Protein AF-A2DQI8-F1 (afdb_monomer)

Organism: Trichomonas vaginalis (strain ATCC PRA-98 / G3) (NCBI:txid412133)

InterPro domains:
  IPR003123 VPS9 domain [PF02204] (256-351)
  IPR003123 VPS9 domain [PS51205] (218-359)
  IPR037191 VPS9 domain superfamily [G3DSA:1.20.1050.80] (220-360)
  IPR037191 VPS9 domain superfamily [SSF109993] (216-353)

pLDDT: mean 83.13, std 13.74, range [28.06, 97.19]

Solvent-accessible surface area (backbone atoms only — not comparable to full-atom values): 32473 Å² total; per-residue (Å²): 131,84,90,66,58,60,66,59,44,48,48,54,42,52,52,51,51,51,56,50,52,58,74,70,64,59,102,74,70,59,70,70,55,53,51,51,52,52,48,54,46,60,68,32,69,72,47,46,55,41,49,53,50,38,51,53,41,50,54,52,48,57,65,67,56,39,70,63,51,60,49,52,41,65,42,86,89,54,57,68,67,60,43,51,52,51,42,68,75,56,60,68,58,64,53,51,52,56,50,69,63,32,65,71,52,50,54,54,49,50,54,48,63,78,66,59,49,70,95,44,45,70,60,49,35,53,51,41,23,52,50,48,52,51,52,46,76,75,39,77,48,79,82,58,43,88,84,65,69,49,58,70,62,52,33,46,53,50,18,44,47,61,53,20,69,81,38,30,71,59,47,40,56,71,69,58,50,64,62,62,14,48,40,45,25,30,41,16,45,37,33,44,75,80,36,51,76,76,59,67,58,58,60,73,56,50,54,53,39,50,54,48,49,63,51,52,62,70,61,65,62,82,70,80,73,75,78,64,74,75,63,68,85,78,65,94,70,71,69,93,61,92,67,65,92,80,64,84,60,90,49,60,68,47,46,67,32,21,57,36,49,53,45,43,88,73,38,50,30,40,67,52,33,52,49,37,50,52,50,23,51,52,50,42,52,58,68,65,32,61,95,78,46,88,71,55,70,70,59,52,48,43,54,45,44,48,36,52,20,61,29,44,45,69,46,50,63,33,47,49,53,34,35,73,72,64,45,59,72,79,49,49,80,44,72,52,40,57,51,52,51,52,50,46,52,39,50,53,51,56,65,70,54,86,74,91,58,54,80,26,36,56,37,37,62,82,84,64,45,75,72,36,50,68,38,39,42,76,72,58,92,61,75,45,76,41,74,17,17,40,26,32,28,42,35,44,44,40,66,52,32,52,74,68,50,52,36,43,40,24,75,69,72,40,82,89,32,36,22,40,26,31,42,28,34,61,64,66,82,65,77,74,55,77,80,46,62,74,36,58,31,88,79,10,38,34,57,51,54,56,70,66,59,40,60,74,63,59,31,30,32,39,76,83,13,38,49,71,87,39,44,67,48,47,42,50,42,33,45,48,59,32,50,33,92,66,86,74,80,84,42,38,46,84,44,38,69,61,54,46,55,58,37,33,72,75,63,64,60,95,70,63,76,79,54,49,35,54,57,38,26,54,49,48,52,25,35,29,54,62,66,56,38,60,91,82,62,84,75,76,25,64,55,30,34,66,58,46,49,37,50,38,65,72,71,69,54,96,63,93,72,64,52,43,68,71,55,54,52,51,46,45,50,50,19,62,77,58,107

Nearest PDB structures (foldseek):
  2efc-assembly1_A  TM=7.678E-01  e=6.939E-04  Arabidopsis thaliana
  2ot3-assembly1_A  TM=5.841E-01  e=1.493E-04  Homo sapiens
  4q9u-assembly1_A  TM=5.908E-01  e=8.230E-04  Homo sapiens
  4n3z-assembly1_A  TM=4.952E-01  e=1.703E-02  Homo sapiens

Mean predicted aligned error: 10.91 Å

Radius of gyration: 31.35 Å; Cα contacts (8 Å, |Δi|>4): 721; chains: 1; bounding box: 71×62×88 Å

Sequence (579 aa):
MLRRNIKATLHHLITEYCISMNSYNQDAAPLKMAISCHICTINLPQFQIKLHELFGQQSALTTLAGKDYTKYTRDEDVPADIHLKMITLIFPYEFLSELLKSIDFLQIFTKIILNYKPQKHVNAIKSVFNAIKKFGANNDISNINQFFTANEIMFFALAEHLVTIFTHKQMINSNWDPLRNFSTVEKSRLIAEEEFKALNLNQKLLDHLQSHHDIIEKLKNPLPSKSLNELREICETKPELEFDENEKIEIPALHHVVLELRKMPLQCSPSGLLFTLSNALTMLTNAVSIGGEMVGADEIFQFFVYSLSAAKVWCLPAMALFVEKFVDDALLETKFQYLITQLNCAVEFIEGRKLSIKPFIILPHTKMTPEIEAKLSPVDDEIIVMKRFAVYAYPTFTEECQTVFPGMIKYTGKLEDQAFVRKFSLKGSPSFLDDFESVASLNGAIFPLNQDYIVKHKMIRVDSGNMVDSADDINRFSTLMLMFSGEINNPSTGKINKAFSIVNGIWKMASNVAKLDLIVADLQMALVFIGKLPPNFHVDGIFNHDTYRALVELVGKRGKVELSPKMFENVKKLAEENK

Secondary structure (DSSP, 8-state):
---S-HHHHHHHHHHHHHHHHHHT--SS--HHHHHHHHHHHHTSHHHHHHHHHHHHHHHHHHHHHHHHHHHHHH-TTS-HHHHHHHHHHS--HHHHHHHHH-HHHHHHHHHHHHT--GGGHHHHHHHHHHHHHHHHHHTTHHHH-TT---HHHHHHHHHHHHHHHHHHHHHHGGG--HHHHHHHHHHHHHHHHT-GGGG---HHHHHHHHHHHHHHHHH-----TTTTTTS----S--------TTPPPSSGGGHHHHHHHTTGGG--SHHHHHHHHHHHHHHHHHHH-STTPPPPHHHHHHHHHHHHHHHT-TTHHHHHHHHHHHS-HHHHTTHHHHHHHHHHHHHHHHHH------SEEEES-S---HHHHTTEEE--SPPEEEETEEEEEPPTTSSHHHHT-SEEEEE---TT-EEEEEEEEESS--GGGGGS--EEETTEEE-BPPHHHHHHTTPEEETTS-TTTTHHHHHHHHHHHHH-SS--SS-BGGGHHHHHHHHHHHH--SS-GGGHHHHHHHHHHHHHHTTSS-TT----S---HHHHHHHHHHHT-SSPPPP-HHHHHHHHHHHHHT-

Foldseek 3Di:
DPLDALVVLVVVLVVQLVVQLVVVDDPDDDPVVSLVSSLVSCPDPVSVVSLVVSVVNLVVQLVVVPPVLVVQQADPPHALLSNLLSCVSRPLSQLVSVCSNDPVLSVQLVVLLVPDALVCLVVQLVSNLVSSVVVPVVDVCVVRPVRGDPSSSSSSSVSQQSNLVSCLVNLLVPPDDLVLLQLLLQLLVLCFPPNVVVLVADVVLQVVLQVVVVVVVVVPPDPPPPPVPSPPDDDPPPPPPVDDPPDDGPRVLLVVLLVLLLCLVVDSGLSSNLSSLVVSLVSLQVSSQDPNDGDDPSNSLSVVLNSNSSNSRSRLVSSLVSNVSNPDPSCCVDCSVVSSVSSVVSSCCSVPDDGDADQKEKAQDDDAAPLVVLFKDFPDPDKDKDFQKWKWAFQQQDPCCHNPHRIAIARRVDRLHIATIGIMHTPDDDPVCVVFDWRGHNRGIHGHDDPVRCVVRVIATENVNHCHVCVLLSQLQSLLCQLDPDDDPHHYSVCSQVSCVVSCVQQVDPDDSNCLLVLQLLLVLLLCLLVLDPVPDDRGSGNHNSSVVSLCVVVVDPDRHRDHNVSSVVSNVSSVVSD

Structure (mmCIF, N/CA/C/O backbone):
data_AF-A2DQI8-F1
#
_entry.id   AF-A2DQI8-F1
#
loop_
_atom_site.group_PDB
_atom_site.id
_atom_site.type_symbol
_atom_site.label_atom_id
_atom_site.label_alt_id
_atom_site.label_comp_id
_atom_site.label_asym_id
_atom_site.label_entity_id
_atom_site.label_seq_id
_atom_site.pdbx_PDB_ins_code
_atom_site.Cartn_x
_atom_site.Cartn_y
_atom_site.Cartn_z
_atom_site.occupancy
_atom_site.B_iso_or_equiv
_atom_site.auth_seq_id
_atom_site.auth_comp_id
_atom_site.auth_asym_id
_atom_site.auth_atom_id
_atom_site.pdbx_PDB_model_num
ATOM 1 N N . MET A 1 1 ? -4.366 12.639 41.586 1.00 39.84 1 MET A N 1
ATOM 2 C CA . MET A 1 1 ? -3.628 13.184 40.424 1.00 39.84 1 MET A CA 1
ATOM 3 C C . MET A 1 1 ? -3.089 12.006 39.624 1.00 39.84 1 MET A C 1
ATOM 5 O O . MET A 1 1 ? -2.246 11.286 40.149 1.00 39.84 1 MET A O 1
ATOM 9 N N . LEU A 1 2 ? -3.611 11.748 38.421 1.00 44.78 2 LEU A N 1
ATOM 10 C CA . LEU A 1 2 ? -3.069 10.720 37.525 1.00 44.78 2 LEU A CA 1
ATOM 11 C C . LEU A 1 2 ? -1.695 11.201 37.043 1.00 44.78 2 LEU A C 1
ATOM 13 O O . LEU A 1 2 ? -1.618 12.096 36.212 1.00 44.78 2 LEU A O 1
ATOM 17 N N . ARG A 1 3 ? -0.606 10.667 37.610 1.00 45.12 3 ARG A N 1
ATOM 18 C CA . ARG A 1 3 ? 0.765 11.048 37.214 1.00 45.12 3 ARG A CA 1
ATOM 19 C C . ARG A 1 3 ? 1.164 10.511 35.829 1.00 45.12 3 ARG A C 1
ATOM 21 O O . ARG A 1 3 ? 2.204 10.902 35.316 1.00 45.12 3 ARG A O 1
ATOM 28 N N . ARG A 1 4 ? 0.387 9.591 35.239 1.00 54.84 4 ARG A N 1
ATOM 29 C CA . ARG A 1 4 ? 0.651 8.952 33.938 1.00 54.84 4 ARG A CA 1
ATOM 30 C C . ARG A 1 4 ? -0.647 8.742 33.162 1.00 54.84 4 ARG A C 1
ATOM 32 O O . ARG A 1 4 ? -1.688 8.505 33.760 1.00 54.84 4 ARG A O 1
ATOM 39 N N . ASN A 1 5 ? -0.565 8.810 31.834 1.00 73.56 5 ASN A N 1
ATOM 40 C CA . ASN A 1 5 ? -1.655 8.444 30.929 1.00 73.56 5 ASN A CA 1
ATOM 41 C C . ASN A 1 5 ? -1.789 6.907 30.871 1.00 73.56 5 ASN A C 1
ATOM 43 O O . ASN A 1 5 ? -0.778 6.213 30.746 1.00 73.56 5 ASN A O 1
ATOM 47 N N . ILE A 1 6 ? -3.020 6.382 30.893 1.00 80.69 6 ILE A N 1
ATOM 48 C CA . ILE A 1 6 ? -3.332 4.946 30.768 1.00 80.69 6 ILE A CA 1
ATOM 49 C C . ILE A 1 6 ? -2.631 4.266 29.576 1.00 80.69 6 ILE A C 1
ATOM 51 O O . ILE A 1 6 ? -2.208 3.117 29.679 1.00 80.69 6 ILE A O 1
ATOM 55 N N . LYS A 1 7 ? -2.431 4.980 28.460 1.00 81.38 7 LYS A N 1
ATOM 56 C CA . LYS A 1 7 ? -1.714 4.481 27.277 1.00 81.38 7 LYS A CA 1
ATOM 57 C C . LYS A 1 7 ? -0.224 4.255 27.536 1.00 81.38 7 LYS A C 1
ATOM 59 O O . LYS A 1 7 ? 0.327 3.289 27.020 1.00 81.38 7 LYS A O 1
ATOM 64 N N . ALA A 1 8 ? 0.416 5.083 28.363 1.00 80.81 8 ALA A N 1
ATOM 65 C CA . ALA A 1 8 ? 1.812 4.879 28.754 1.00 80.81 8 ALA A CA 1
ATOM 66 C C . ALA A 1 8 ? 1.958 3.638 29.651 1.00 80.81 8 ALA A C 1
ATOM 68 O O . ALA A 1 8 ? 2.879 2.842 29.470 1.00 80.81 8 ALA A O 1
ATOM 69 N N . THR A 1 9 ? 1.015 3.431 30.575 1.00 84.50 9 THR A N 1
ATOM 70 C CA . THR A 1 9 ? 0.966 2.221 31.409 1.00 84.50 9 THR A CA 1
ATOM 71 C C . THR A 1 9 ? 0.730 0.968 30.561 1.00 84.50 9 THR A C 1
ATOM 73 O O . THR A 1 9 ? 1.448 -0.017 30.724 1.00 84.50 9 THR A O 1
ATOM 76 N N . LEU A 1 10 ? -0.200 1.021 29.599 1.00 86.56 10 LEU A N 1
ATOM 77 C CA . LEU A 1 10 ? -0.425 -0.065 28.641 1.00 86.56 10 LEU A CA 1
ATOM 78 C C . LEU A 1 10 ? 0.835 -0.372 27.820 1.00 86.56 10 LEU A C 1
ATOM 80 O O . LEU A 1 10 ? 1.207 -1.535 27.692 1.00 86.56 10 LEU A O 1
ATOM 84 N N . HIS A 1 11 ? 1.518 0.653 27.302 1.00 85.31 11 HIS A N 1
ATOM 85 C CA . HIS A 1 11 ? 2.768 0.477 26.562 1.00 85.31 11 HIS A CA 1
ATOM 86 C C . HIS A 1 11 ? 3.813 -0.262 27.408 1.00 85.31 11 HIS A C 1
ATOM 88 O O . HIS A 1 11 ? 4.337 -1.280 26.974 1.00 85.31 11 HIS A O 1
ATOM 94 N N . HIS A 1 12 ? 4.049 0.169 28.653 1.00 84.38 12 HIS A N 1
ATOM 95 C CA . HIS A 1 12 ? 4.994 -0.500 29.555 1.00 84.38 12 HIS A CA 1
ATOM 96 C C . HIS A 1 12 ? 4.633 -1.955 29.872 1.00 84.38 12 HIS A C 1
ATOM 98 O O . HIS A 1 12 ? 5.538 -2.771 30.071 1.00 84.38 12 HIS A O 1
ATOM 104 N N . LEU A 1 13 ? 3.337 -2.265 29.973 1.00 89.31 13 LEU A N 1
ATOM 105 C CA . LEU A 1 13 ? 2.843 -3.625 30.173 1.00 89.31 13 LEU A CA 1
ATOM 106 C C . LEU A 1 13 ? 3.141 -4.498 28.945 1.00 89.31 13 LEU A C 1
ATOM 108 O O . LEU A 1 13 ? 3.664 -5.601 29.088 1.00 89.31 13 LEU A O 1
ATOM 112 N N . ILE A 1 14 ? 2.871 -3.985 27.741 1.00 88.81 14 ILE A N 1
ATOM 113 C CA . ILE A 1 14 ? 3.150 -4.682 26.478 1.00 88.81 14 ILE A CA 1
ATOM 114 C C . ILE A 1 14 ? 4.660 -4.867 26.280 1.00 88.81 14 ILE A C 1
ATOM 116 O O . ILE A 1 14 ? 5.096 -5.954 25.912 1.00 88.81 14 ILE A O 1
ATOM 120 N N . THR A 1 15 ? 5.480 -3.853 26.575 1.00 87.19 15 THR A N 1
ATOM 121 C CA . THR A 1 15 ? 6.945 -3.973 26.514 1.00 87.19 15 THR A CA 1
ATOM 122 C C . THR A 1 15 ? 7.450 -5.079 27.441 1.00 87.19 15 THR A C 1
ATOM 124 O O . THR A 1 15 ? 8.278 -5.885 27.027 1.00 87.19 15 THR A O 1
ATOM 127 N N . GLU A 1 16 ? 6.926 -5.162 28.669 1.00 89.06 16 GLU A N 1
ATOM 128 C CA . GLU A 1 16 ? 7.280 -6.226 29.619 1.00 89.06 16 GLU A CA 1
ATOM 129 C C . GLU A 1 16 ? 6.930 -7.615 29.083 1.00 89.06 16 GLU A C 1
ATOM 131 O O . GLU A 1 16 ? 7.741 -8.540 29.161 1.00 89.06 16 GLU A O 1
ATOM 136 N N . TYR A 1 17 ? 5.732 -7.744 28.507 1.00 91.06 17 TYR A N 1
ATOM 137 C CA . TYR A 1 17 ? 5.283 -8.974 27.869 1.00 91.06 17 TYR A CA 1
ATOM 138 C C . TYR A 1 17 ? 6.226 -9.389 26.737 1.00 91.06 17 TYR A C 1
ATOM 140 O O . TYR A 1 17 ? 6.663 -10.536 26.698 1.00 91.06 17 TYR A O 1
ATOM 148 N N . CYS A 1 18 ? 6.587 -8.460 25.848 1.00 88.94 18 CYS A N 1
ATOM 149 C CA . CYS A 1 18 ? 7.484 -8.731 24.726 1.00 88.94 18 CYS A CA 1
ATOM 150 C C . CYS A 1 18 ? 8.888 -9.139 25.189 1.00 88.94 18 CYS A C 1
ATOM 152 O O . CYS A 1 18 ? 9.427 -10.117 24.679 1.00 88.94 18 CYS A O 1
ATOM 154 N N . ILE A 1 19 ? 9.470 -8.436 26.168 1.00 87.56 19 ILE A N 1
ATOM 155 C CA . ILE A 1 19 ? 10.785 -8.782 26.737 1.00 87.56 19 ILE A CA 1
ATOM 156 C C . ILE A 1 19 ? 10.749 -10.194 27.330 1.00 87.56 19 ILE A C 1
ATOM 158 O O . ILE A 1 19 ? 11.622 -11.012 27.042 1.00 87.56 19 ILE A O 1
ATOM 162 N N . SER A 1 20 ? 9.712 -10.494 28.111 1.00 88.25 20 SER A N 1
ATOM 163 C CA . SER A 1 20 ? 9.553 -11.795 28.760 1.00 88.25 20 SER A CA 1
ATOM 164 C C . SER A 1 20 ? 9.348 -12.913 27.737 1.00 88.25 20 SER A C 1
ATOM 166 O O . SER A 1 20 ? 10.069 -13.905 27.771 1.00 88.25 20 SER A O 1
ATOM 168 N N . MET A 1 21 ? 8.452 -12.740 26.761 1.00 86.94 21 MET A N 1
ATOM 169 C CA . MET A 1 21 ? 8.245 -13.716 25.684 1.00 86.94 21 MET A CA 1
ATOM 170 C C . MET A 1 21 ? 9.513 -13.950 24.856 1.00 86.94 21 MET A C 1
ATOM 172 O O . MET A 1 21 ? 9.827 -15.096 24.542 1.00 86.94 21 MET A O 1
ATOM 176 N N . ASN A 1 22 ? 10.280 -12.895 24.563 1.00 85.12 22 ASN A N 1
ATOM 177 C CA . ASN A 1 22 ? 11.546 -13.003 23.836 1.00 85.12 22 ASN A CA 1
ATOM 178 C C . ASN A 1 22 ? 12.622 -13.770 24.621 1.00 85.12 22 ASN A C 1
ATOM 180 O O . ASN A 1 22 ? 13.512 -14.361 24.016 1.00 85.12 22 ASN A O 1
ATOM 184 N N . SER A 1 23 ? 12.544 -13.814 25.954 1.00 84.00 23 SER A N 1
ATOM 185 C CA . SER A 1 23 ? 13.455 -14.638 26.759 1.00 84.00 23 SER A CA 1
ATOM 186 C C . SER A 1 23 ? 13.198 -16.146 26.601 1.00 84.00 23 SER A C 1
ATOM 188 O O . SER A 1 23 ? 14.106 -16.950 26.799 1.00 84.00 23 SER A O 1
ATOM 190 N N . TYR A 1 24 ? 11.987 -16.528 26.181 1.00 80.00 24 TYR A N 1
ATOM 191 C CA . TYR A 1 24 ? 11.593 -17.910 25.888 1.00 80.00 24 TYR A CA 1
ATOM 192 C C . TYR A 1 24 ? 11.693 -18.258 24.392 1.00 80.00 24 TYR A C 1
ATOM 194 O O . TYR A 1 24 ? 11.223 -19.321 23.983 1.00 80.00 24 TYR A O 1
ATOM 202 N N . ASN A 1 25 ? 12.246 -17.356 23.570 1.00 66.38 25 ASN A N 1
ATOM 203 C CA . ASN A 1 25 ? 12.093 -17.391 22.120 1.00 66.38 25 ASN A CA 1
ATOM 204 C C . ASN A 1 25 ? 12.711 -18.649 21.488 1.00 66.38 25 ASN A C 1
ATOM 206 O O . ASN A 1 25 ? 13.885 -18.963 21.687 1.00 66.38 25 ASN A O 1
ATOM 210 N N . GLN A 1 26 ? 11.905 -19.336 20.684 1.00 69.50 26 GLN A N 1
ATOM 211 C CA . GLN A 1 26 ? 12.334 -20.347 19.726 1.00 69.50 26 GLN A CA 1
ATOM 212 C C . GLN A 1 26 ? 11.713 -19.973 18.381 1.00 69.50 26 GLN A C 1
ATOM 214 O O . GLN A 1 26 ? 10.508 -19.729 18.322 1.00 69.50 26 GLN A O 1
ATOM 219 N N . ASP A 1 27 ? 12.507 -19.974 17.305 1.00 71.19 27 ASP A N 1
ATOM 220 C CA . ASP A 1 27 ? 12.048 -19.590 15.957 1.00 71.19 27 ASP A CA 1
ATOM 221 C C . ASP A 1 27 ? 10.846 -20.424 15.468 1.00 71.19 27 ASP A C 1
ATOM 223 O O . ASP A 1 27 ? 10.046 -19.967 14.652 1.00 71.19 27 ASP A O 1
ATOM 227 N N . ALA A 1 28 ? 10.684 -21.642 15.996 1.00 74.94 28 ALA A N 1
ATOM 228 C CA . ALA A 1 28 ? 9.495 -22.462 15.822 1.00 74.94 28 ALA A CA 1
ATOM 229 C C . ALA A 1 28 ? 9.188 -23.242 17.109 1.00 74.94 28 ALA A C 1
ATOM 231 O O . ALA A 1 28 ? 10.040 -23.968 17.616 1.00 74.94 28 ALA A O 1
ATOM 232 N N . ALA A 1 29 ? 7.949 -23.142 17.601 1.00 77.12 29 ALA A N 1
ATOM 233 C CA . ALA A 1 29 ? 7.474 -23.884 18.767 1.00 77.12 29 ALA A CA 1
ATOM 234 C C . ALA A 1 29 ? 6.092 -24.513 18.502 1.00 77.12 29 ALA A C 1
ATOM 236 O O . ALA A 1 29 ? 5.252 -23.903 17.832 1.00 77.12 29 ALA A O 1
ATOM 237 N N . PRO A 1 30 ? 5.797 -25.713 19.042 1.00 85.31 30 PRO A N 1
ATOM 238 C CA . PRO A 1 30 ? 4.444 -26.260 19.024 1.00 85.31 30 PRO A CA 1
ATOM 239 C C . PRO A 1 30 ? 3.450 -25.312 19.710 1.00 85.31 30 PRO A C 1
ATOM 241 O O . PRO A 1 30 ? 3.760 -24.738 20.753 1.00 85.31 30 PRO A O 1
ATOM 244 N N . LEU A 1 31 ? 2.215 -25.218 19.201 1.00 83.38 31 LEU A N 1
ATOM 245 C CA . LEU A 1 31 ? 1.182 -24.313 19.737 1.00 83.38 31 LEU A CA 1
ATOM 246 C C . LEU A 1 31 ? 0.988 -24.446 21.257 1.00 83.38 31 LEU A C 1
ATOM 248 O O . LEU A 1 31 ? 0.868 -23.450 21.965 1.00 83.38 31 LEU A O 1
ATOM 252 N N . LYS A 1 32 ? 0.997 -25.679 21.773 1.00 86.31 32 LYS A N 1
ATOM 253 C CA . LYS A 1 32 ? 0.857 -25.939 23.212 1.00 86.31 32 LYS A CA 1
ATOM 254 C C . LYS A 1 32 ? 1.976 -25.279 24.025 1.00 86.31 32 LYS A C 1
ATOM 256 O O . LYS A 1 32 ? 1.697 -24.721 25.078 1.00 86.31 32 LYS A O 1
ATOM 261 N N . MET A 1 33 ? 3.210 -25.313 23.521 1.00 86.25 33 MET A N 1
ATOM 262 C CA . MET A 1 33 ? 4.362 -24.680 24.163 1.00 86.25 33 MET A CA 1
ATOM 263 C C . MET A 1 33 ? 4.250 -23.154 24.116 1.00 86.25 33 MET A C 1
ATOM 265 O O . MET A 1 33 ? 4.430 -22.512 25.144 1.00 86.25 33 MET A O 1
ATOM 269 N N . ALA A 1 34 ? 3.854 -22.583 22.973 1.00 86.00 34 ALA A N 1
ATOM 270 C CA . ALA A 1 34 ? 3.625 -21.142 22.849 1.00 86.00 34 ALA A CA 1
ATOM 271 C C . ALA A 1 34 ? 2.555 -20.634 23.838 1.00 86.00 34 ALA A C 1
ATOM 273 O O . ALA A 1 34 ? 2.763 -19.624 24.511 1.00 86.00 34 ALA A O 1
ATOM 274 N N . ILE A 1 35 ? 1.447 -21.372 23.993 1.00 88.94 35 ILE A N 1
ATOM 275 C CA . ILE A 1 35 ? 0.405 -21.066 24.988 1.00 88.94 35 ILE A CA 1
ATOM 276 C C . ILE A 1 35 ? 0.968 -21.167 26.412 1.00 88.94 35 ILE A C 1
ATOM 278 O O . ILE A 1 35 ? 0.723 -20.285 27.229 1.00 88.94 35 ILE A O 1
ATOM 282 N N . SER A 1 36 ? 1.755 -22.200 26.726 1.00 89.06 36 SER A N 1
ATOM 283 C CA . SER A 1 36 ? 2.386 -22.323 28.047 1.00 89.06 36 SER A CA 1
ATOM 284 C C . SER A 1 36 ? 3.329 -21.155 28.365 1.00 89.06 36 SER A C 1
ATOM 286 O O . SER A 1 36 ? 3.278 -20.635 29.478 1.00 89.06 36 SER A O 1
ATOM 288 N N . CYS A 1 37 ? 4.135 -20.698 27.401 1.00 89.31 37 CYS A N 1
ATOM 289 C CA . CYS A 1 37 ? 4.999 -19.524 27.558 1.00 89.31 37 CYS A CA 1
ATOM 290 C C . CYS A 1 37 ? 4.192 -18.237 27.786 1.00 89.31 37 CYS A C 1
ATOM 292 O O . CYS A 1 37 ? 4.538 -17.446 28.664 1.00 89.31 37 CYS A O 1
ATOM 294 N N . HIS A 1 38 ? 3.090 -18.055 27.053 1.00 91.12 38 HIS A N 1
ATOM 295 C CA . HIS A 1 38 ? 2.171 -16.931 27.244 1.00 91.12 38 HIS A CA 1
ATOM 296 C C . HIS A 1 38 ? 1.586 -16.903 28.664 1.00 91.12 38 HIS A C 1
ATOM 298 O O . HIS A 1 38 ? 1.684 -15.889 29.354 1.00 91.12 38 HIS A O 1
ATOM 304 N N . ILE A 1 39 ? 1.043 -18.033 29.131 1.00 92.12 39 ILE A N 1
ATOM 305 C CA . ILE A 1 39 ? 0.474 -18.151 30.481 1.00 92.12 39 ILE A CA 1
ATOM 306 C C . ILE A 1 39 ? 1.544 -17.923 31.553 1.00 92.12 39 ILE A C 1
ATOM 308 O O . ILE A 1 39 ? 1.293 -17.228 32.537 1.00 92.12 39 ILE A O 1
ATOM 312 N N . CYS A 1 40 ? 2.747 -18.468 31.361 1.00 91.25 40 CYS A N 1
ATOM 313 C CA . CYS A 1 40 ? 3.868 -18.232 32.266 1.00 91.25 40 CYS A CA 1
ATOM 314 C C . CYS A 1 40 ? 4.211 -16.739 32.343 1.00 91.25 40 CYS A C 1
ATOM 316 O O . CYS A 1 40 ? 4.305 -16.202 33.442 1.00 91.25 40 CYS A O 1
ATOM 318 N N . THR A 1 41 ? 4.294 -16.066 31.191 1.00 91.62 41 THR A N 1
ATOM 319 C CA . THR A 1 41 ? 4.623 -14.639 31.092 1.00 91.62 41 THR A CA 1
ATOM 320 C C . THR A 1 41 ? 3.592 -13.758 31.783 1.00 91.62 41 THR A C 1
ATOM 322 O O . THR A 1 41 ? 3.961 -12.887 32.569 1.00 91.62 41 THR A O 1
ATOM 325 N N . ILE A 1 42 ? 2.299 -13.992 31.536 1.00 91.75 42 ILE A N 1
ATOM 326 C CA . ILE A 1 42 ? 1.241 -13.222 32.198 1.00 91.75 42 ILE A CA 1
ATOM 327 C C . ILE A 1 42 ? 1.321 -13.410 33.714 1.00 91.75 42 ILE A C 1
ATOM 329 O O . ILE A 1 42 ? 1.149 -12.447 34.449 1.00 91.75 42 ILE A O 1
ATOM 333 N N . ASN A 1 43 ? 1.634 -14.606 34.205 1.00 90.94 43 ASN A N 1
ATOM 334 C CA . ASN A 1 43 ? 1.703 -14.876 35.642 1.00 90.94 43 ASN A CA 1
ATOM 335 C C . ASN A 1 43 ? 3.003 -14.399 36.320 1.00 90.94 43 ASN A C 1
ATOM 337 O O . ASN A 1 43 ? 3.161 -14.599 37.525 1.00 90.94 43 ASN A O 1
ATOM 341 N N . LEU A 1 44 ? 3.928 -13.757 35.594 1.00 92.50 44 LEU A N 1
ATOM 342 C CA . LEU A 1 44 ? 5.142 -13.204 36.194 1.00 92.50 44 LEU A CA 1
ATOM 343 C C . LEU A 1 44 ? 4.803 -12.076 37.186 1.00 92.50 44 LEU A C 1
ATOM 345 O O . LEU A 1 44 ? 4.000 -11.195 36.856 1.00 92.50 44 LEU A O 1
ATOM 349 N N . PRO A 1 45 ? 5.451 -12.021 38.368 1.00 92.31 45 PRO A N 1
ATOM 350 C CA . PRO A 1 45 ? 5.184 -10.984 39.365 1.00 92.31 45 PRO A CA 1
ATOM 351 C C . PRO A 1 45 ? 5.319 -9.561 38.810 1.00 92.31 45 PRO A C 1
ATOM 353 O O . PRO A 1 45 ? 4.457 -8.719 39.055 1.00 92.31 45 PRO A O 1
ATOM 356 N N . GLN A 1 46 ? 6.356 -9.292 38.008 1.00 88.31 46 GLN A N 1
ATOM 357 C CA . GLN A 1 46 ? 6.552 -7.968 37.414 1.00 88.31 46 GLN A CA 1
ATOM 358 C C . GLN A 1 46 ? 5.459 -7.589 36.405 1.00 88.31 46 GLN A C 1
ATOM 360 O O . GLN A 1 46 ? 5.083 -6.417 36.322 1.00 88.31 46 GLN A O 1
ATOM 365 N N . PHE A 1 47 ? 4.908 -8.570 35.682 1.00 90.88 47 PHE A N 1
ATOM 366 C CA . PHE A 1 47 ? 3.786 -8.344 34.777 1.00 90.88 47 PHE A CA 1
ATOM 367 C C . PHE A 1 47 ? 2.517 -8.020 35.571 1.00 90.88 47 PHE A C 1
ATOM 369 O O . PHE A 1 47 ? 1.853 -7.027 35.284 1.00 90.88 47 PHE A O 1
ATOM 376 N N . GLN A 1 48 ? 2.228 -8.790 36.626 1.00 92.00 48 GLN A N 1
ATOM 377 C CA . GLN A 1 48 ? 1.062 -8.571 37.489 1.00 92.00 48 GLN A CA 1
ATOM 378 C C . GLN A 1 48 ? 1.086 -7.197 38.178 1.00 92.00 48 GLN A C 1
ATOM 380 O O . GLN A 1 48 ? 0.058 -6.527 38.237 1.00 92.00 48 GLN A O 1
ATOM 385 N N . ILE A 1 49 ? 2.254 -6.716 38.622 1.00 89.81 49 ILE A N 1
ATOM 3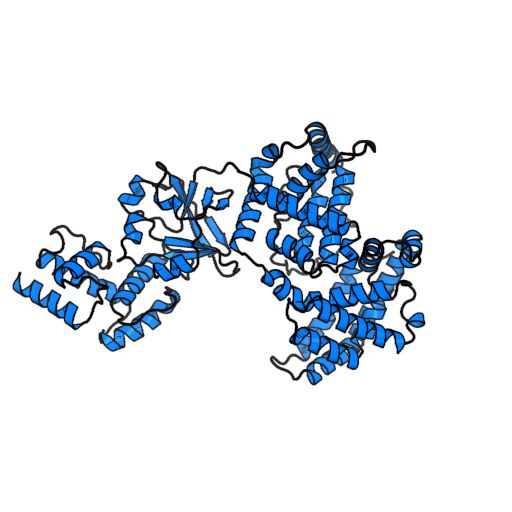86 C CA . ILE A 1 49 ? 2.389 -5.364 39.198 1.00 89.81 49 ILE A CA 1
ATOM 387 C C . ILE A 1 49 ? 1.966 -4.287 38.186 1.00 89.81 49 ILE A C 1
ATOM 389 O O . ILE A 1 49 ? 1.165 -3.410 38.512 1.00 89.81 49 ILE A O 1
ATOM 393 N N . LYS A 1 50 ? 2.469 -4.360 36.947 1.00 89.56 50 LYS A N 1
ATOM 394 C CA . LYS A 1 50 ? 2.116 -3.404 35.882 1.00 89.56 50 LYS A CA 1
ATOM 395 C C . LYS A 1 50 ? 0.654 -3.534 35.450 1.00 89.56 50 LYS A C 1
ATOM 397 O O . LYS A 1 50 ? 0.019 -2.535 35.122 1.00 89.56 50 LYS A O 1
ATOM 402 N N . LEU A 1 51 ? 0.116 -4.751 35.464 1.00 90.75 51 LEU A N 1
ATOM 403 C CA . LEU A 1 51 ? -1.283 -5.021 35.153 1.00 90.75 51 LEU A CA 1
ATOM 404 C C . LEU A 1 51 ? -2.211 -4.372 36.195 1.00 90.75 51 LEU A C 1
ATOM 406 O O . LEU A 1 51 ? -3.170 -3.701 35.826 1.00 90.75 51 LEU A O 1
ATOM 410 N N . HIS A 1 52 ? -1.879 -4.467 37.485 1.00 89.19 52 HIS A N 1
ATOM 411 C CA . HIS A 1 52 ? -2.614 -3.761 38.538 1.00 89.19 52 HIS A CA 1
ATOM 412 C C . HIS A 1 52 ? -2.493 -2.233 38.432 1.00 89.19 52 HIS A C 1
ATOM 414 O O . HIS A 1 52 ? -3.466 -1.530 38.707 1.00 89.19 52 HIS A O 1
ATOM 420 N N . GLU A 1 53 ? -1.346 -1.699 37.989 1.00 89.31 53 GLU A N 1
ATOM 421 C CA . GLU A 1 53 ? -1.224 -0.268 37.667 1.00 89.31 53 GLU A CA 1
ATOM 422 C C . GLU A 1 53 ? -2.210 0.122 36.553 1.00 89.31 53 GLU A C 1
ATOM 424 O O . GLU A 1 53 ? -2.905 1.131 36.685 1.00 89.31 53 GLU A O 1
ATOM 429 N N . LEU A 1 54 ? -2.326 -0.690 35.493 1.00 88.69 54 LEU A N 1
ATOM 430 C CA . LEU A 1 54 ? -3.275 -0.463 34.398 1.00 88.69 54 LEU A CA 1
ATOM 431 C C . LEU A 1 54 ? -4.728 -0.456 34.892 1.00 88.69 54 LEU A C 1
ATOM 433 O O . LEU A 1 54 ? -5.478 0.454 34.539 1.00 88.69 54 LEU A O 1
ATOM 437 N N . PHE A 1 55 ? -5.107 -1.410 35.744 1.00 87.69 55 PHE A N 1
ATOM 438 C CA . PHE A 1 55 ? -6.449 -1.468 36.337 1.00 87.69 55 PHE A CA 1
ATOM 439 C C . PHE A 1 55 ? -6.742 -0.241 37.210 1.00 87.69 55 PHE A C 1
ATOM 441 O O . PHE A 1 55 ? -7.809 0.363 37.107 1.00 87.69 55 PHE A O 1
ATOM 448 N N . GLY A 1 56 ? -5.762 0.216 37.997 1.00 85.06 56 GLY A N 1
ATOM 449 C CA . GLY A 1 56 ? -5.880 1.458 38.762 1.00 85.06 56 GLY A CA 1
ATOM 450 C C . GLY A 1 56 ? -6.117 2.689 37.875 1.00 85.06 56 GLY A C 1
ATOM 451 O O . GLY A 1 56 ? -6.955 3.532 38.198 1.00 85.06 56 GLY A O 1
ATOM 452 N N . GLN A 1 57 ? -5.427 2.781 36.731 1.00 84.38 57 GLN A N 1
ATOM 453 C CA . GLN A 1 57 ? -5.640 3.854 35.748 1.00 84.38 57 GLN A CA 1
ATOM 454 C C . GLN A 1 57 ? -7.017 3.757 35.074 1.00 84.38 57 GLN A C 1
ATOM 456 O O . GLN A 1 57 ? -7.675 4.782 34.897 1.00 84.38 57 GLN A O 1
ATOM 461 N N . GLN A 1 58 ? -7.471 2.547 34.728 1.00 82.19 58 GLN A N 1
ATOM 462 C CA . GLN A 1 58 ? -8.804 2.306 34.168 1.00 82.19 58 GLN A CA 1
ATOM 463 C C . GLN A 1 58 ? -9.895 2.752 35.149 1.00 82.19 58 GLN A C 1
ATOM 465 O O . GLN A 1 58 ? -10.759 3.538 34.774 1.00 82.19 58 GLN A O 1
ATOM 470 N N . SER A 1 59 ? -9.809 2.339 36.416 1.00 80.12 59 SER A N 1
ATOM 471 C CA . SER A 1 59 ? -10.752 2.730 37.474 1.00 80.12 59 SER A CA 1
ATOM 472 C C . SER A 1 59 ? -10.817 4.253 37.669 1.00 80.12 59 SER A C 1
ATOM 474 O O . SER A 1 59 ? -11.899 4.849 37.760 1.00 80.12 59 SER A O 1
ATOM 476 N N . ALA A 1 60 ? -9.662 4.924 37.638 1.00 80.06 60 ALA A N 1
ATOM 477 C CA . ALA A 1 60 ? -9.608 6.380 37.693 1.00 80.06 60 ALA A CA 1
ATOM 478 C C . ALA A 1 60 ? -10.252 7.040 36.461 1.00 80.06 60 ALA A C 1
ATOM 480 O O . ALA A 1 60 ? -10.976 8.025 36.608 1.00 80.06 60 ALA A O 1
ATOM 481 N N . LEU A 1 61 ? -10.030 6.497 35.259 1.00 77.06 61 LEU A N 1
ATOM 482 C CA . LEU A 1 61 ? -10.641 7.004 34.029 1.00 77.06 61 LEU A CA 1
ATOM 483 C C . LEU A 1 61 ? -12.161 6.821 34.038 1.00 77.06 61 LEU A C 1
ATOM 485 O O . LEU A 1 61 ? -12.878 7.742 33.660 1.00 77.06 61 LEU A O 1
ATOM 489 N N . THR A 1 62 ? -12.658 5.696 34.553 1.00 73.38 62 THR A N 1
ATOM 490 C CA . THR A 1 62 ? -14.096 5.465 34.746 1.00 73.38 62 THR A CA 1
ATOM 491 C C . THR A 1 62 ? -14.716 6.469 35.707 1.00 73.38 62 THR A C 1
ATOM 493 O O . THR A 1 62 ? -15.792 6.999 35.443 1.00 73.38 62 THR A O 1
ATOM 496 N N . THR A 1 63 ? -14.006 6.804 36.785 1.00 74.75 63 THR A N 1
ATOM 497 C CA . THR A 1 63 ? -14.448 7.845 37.724 1.00 74.75 63 THR A CA 1
ATOM 498 C C . THR A 1 63 ? -14.537 9.219 37.044 1.00 74.75 63 THR A C 1
ATOM 500 O O . THR A 1 63 ? -15.450 9.991 37.330 1.00 74.75 63 THR A O 1
ATOM 503 N N . LEU A 1 64 ? -13.614 9.522 36.123 1.00 71.69 64 LEU A N 1
ATOM 504 C CA . LEU A 1 64 ? -13.567 10.793 35.390 1.00 71.69 64 LEU A CA 1
ATOM 505 C C . LEU A 1 64 ? -14.571 10.879 34.234 1.00 71.69 64 LEU A C 1
ATOM 507 O O . LEU A 1 64 ? -15.103 11.958 33.989 1.00 71.69 64 LEU A O 1
ATOM 511 N N . ALA A 1 65 ? -14.847 9.772 33.539 1.00 69.62 65 ALA A N 1
ATOM 512 C CA . ALA A 1 65 ? -15.807 9.722 32.432 1.00 69.62 65 ALA A CA 1
ATOM 513 C C . ALA A 1 65 ? -17.258 10.013 32.880 1.00 69.62 65 ALA A C 1
ATOM 515 O O . ALA A 1 65 ? -18.108 10.354 32.058 1.00 69.62 65 ALA A O 1
ATOM 516 N N . GLY A 1 66 ? -17.527 9.962 34.189 1.00 64.31 66 GLY A N 1
ATOM 517 C CA . GLY A 1 66 ? -18.684 10.599 34.812 1.00 64.31 66 GLY A CA 1
ATOM 518 C C . GLY A 1 66 ? -20.022 9.878 34.608 1.00 64.31 66 GLY A C 1
ATOM 519 O O . GLY A 1 66 ? -20.093 8.710 34.232 1.00 64.31 66 GLY A O 1
ATOM 520 N N . LYS A 1 67 ? -21.117 10.594 34.905 1.00 66.00 67 LYS A N 1
ATOM 521 C CA . LYS A 1 67 ? -22.499 10.071 34.859 1.00 66.00 67 LYS A CA 1
ATOM 522 C C . LYS A 1 67 ? -22.936 9.646 33.454 1.00 66.00 67 LYS A C 1
ATOM 524 O O . LYS A 1 67 ? -23.738 8.724 33.341 1.00 66.00 67 LYS A O 1
ATOM 529 N N . ASP A 1 68 ? -22.400 10.284 32.417 1.00 62.44 68 ASP A N 1
ATOM 530 C CA . ASP A 1 68 ? -22.752 10.000 31.024 1.00 62.44 68 ASP A CA 1
ATOM 531 C C . ASP A 1 68 ? -22.285 8.608 30.597 1.00 62.44 68 ASP A C 1
ATOM 533 O O . ASP A 1 68 ? -23.053 7.864 29.995 1.00 62.44 68 ASP A O 1
ATOM 537 N N . TYR A 1 69 ? -21.079 8.194 30.996 1.00 69.00 69 TYR A N 1
ATOM 538 C CA . TYR A 1 69 ? -20.604 6.833 30.752 1.00 69.00 69 TYR A CA 1
ATOM 539 C C . TYR A 1 69 ? -21.516 5.789 31.413 1.00 69.00 69 TYR A C 1
ATOM 541 O O . TYR A 1 69 ? -21.940 4.829 30.771 1.00 69.00 69 TYR A O 1
ATOM 549 N N . THR A 1 70 ? -21.891 6.003 32.677 1.00 66.25 70 THR A N 1
ATOM 550 C CA . THR A 1 70 ? -22.812 5.119 33.412 1.00 66.25 70 THR A CA 1
ATOM 551 C C . THR A 1 70 ? -24.206 5.081 32.787 1.00 66.25 70 THR A C 1
ATOM 553 O O . THR A 1 70 ? -24.847 4.036 32.811 1.00 66.25 70 THR A O 1
ATOM 556 N N . LYS A 1 71 ? -24.675 6.200 32.220 1.00 70.00 71 LYS A N 1
ATOM 557 C CA . LYS A 1 71 ? -25.944 6.273 31.489 1.00 70.00 71 LYS A CA 1
ATOM 558 C C . LYS A 1 71 ? -25.884 5.418 30.222 1.00 70.00 71 LYS A C 1
ATOM 560 O O . LYS A 1 71 ? -26.673 4.496 30.081 1.00 70.00 71 LYS A O 1
ATOM 565 N N . TYR A 1 72 ? -24.915 5.673 29.343 1.00 70.06 72 TYR A N 1
ATOM 566 C CA . TYR A 1 72 ? -24.840 5.007 28.039 1.00 70.06 72 TYR A CA 1
ATOM 567 C C . TYR A 1 72 ? -24.381 3.551 28.106 1.00 70.06 72 TYR A C 1
ATOM 569 O O . TYR A 1 72 ? -24.619 2.804 27.174 1.00 70.06 72 TYR A O 1
ATOM 577 N N . THR A 1 73 ? -23.713 3.112 29.172 1.00 65.75 73 THR A N 1
ATOM 578 C CA . THR A 1 73 ? -23.332 1.694 29.315 1.00 65.75 73 THR A CA 1
ATOM 579 C C . THR A 1 73 ? -24.462 0.815 29.849 1.00 65.75 73 THR A C 1
ATOM 581 O O . THR A 1 73 ? -24.399 -0.403 29.662 1.00 65.75 73 THR A O 1
ATOM 584 N N . ARG A 1 74 ? -25.477 1.410 30.496 1.00 66.12 74 ARG A N 1
ATOM 585 C CA . ARG A 1 74 ? -26.592 0.727 31.185 1.00 66.12 74 ARG A CA 1
ATOM 586 C C . ARG A 1 74 ? -27.934 0.801 30.467 1.00 66.12 74 ARG A C 1
ATOM 588 O O . ARG A 1 74 ? -28.860 0.120 30.889 1.00 66.12 74 ARG A O 1
ATOM 595 N N . ASP A 1 75 ? -28.038 1.642 29.452 1.00 69.94 75 ASP A N 1
ATOM 596 C CA . ASP A 1 75 ? -29.267 1.886 28.706 1.00 69.94 75 ASP A CA 1
ATOM 597 C C . ASP A 1 75 ? -29.278 1.026 27.436 1.00 69.94 75 ASP A C 1
ATOM 599 O O . ASP A 1 75 ? -28.426 1.214 26.573 1.00 69.94 75 ASP A O 1
ATOM 603 N N . GLU A 1 76 ? -30.188 0.051 27.358 1.00 65.56 76 GLU A N 1
ATOM 604 C CA . GLU A 1 76 ? -30.300 -0.881 26.222 1.00 65.56 76 GLU A CA 1
ATOM 605 C C . GLU A 1 76 ? -30.902 -0.225 24.966 1.00 65.56 76 GLU A C 1
ATOM 607 O O . GLU A 1 76 ? -30.737 -0.759 23.872 1.00 65.56 76 GLU A O 1
ATOM 612 N N . ASP A 1 77 ? -31.542 0.944 25.099 1.00 72.88 77 ASP A N 1
ATOM 613 C CA . ASP A 1 77 ? -32.144 1.681 23.977 1.00 72.88 77 ASP A CA 1
ATOM 614 C C . ASP A 1 77 ? -31.116 2.548 23.221 1.00 72.88 77 ASP A C 1
ATOM 616 O O . ASP A 1 77 ? -31.441 3.261 22.264 1.00 72.88 77 ASP A O 1
ATOM 620 N N . VAL A 1 78 ? -29.851 2.516 23.646 1.00 77.62 78 VAL A N 1
ATOM 621 C CA . VAL A 1 78 ? -28.769 3.280 23.032 1.00 77.62 78 VAL A CA 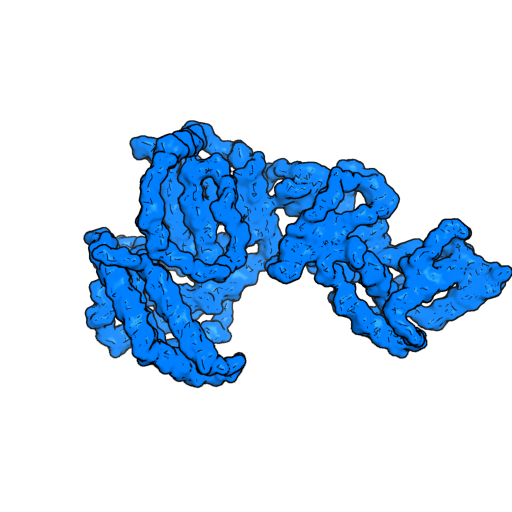1
ATOM 622 C C . VAL A 1 78 ? -28.233 2.538 21.796 1.00 77.62 78 VAL A C 1
ATOM 624 O O . VAL A 1 78 ? -27.938 1.345 21.854 1.00 77.62 78 VAL A O 1
ATOM 627 N N . PRO A 1 79 ? -28.038 3.230 20.657 1.00 80.62 79 PRO A N 1
ATOM 628 C CA . PRO A 1 79 ? -27.433 2.639 19.467 1.00 80.62 79 PRO A CA 1
ATOM 629 C C . PRO A 1 79 ? -26.082 1.952 19.731 1.00 80.62 79 PRO A C 1
ATOM 631 O O . PRO A 1 79 ? -25.236 2.450 20.483 1.00 80.62 79 PRO A O 1
ATOM 634 N N . ALA A 1 80 ? -25.848 0.819 19.062 1.00 80.00 80 ALA A N 1
ATOM 635 C CA . ALA A 1 80 ? -24.658 -0.013 19.259 1.00 80.00 80 ALA A CA 1
ATOM 636 C C . ALA A 1 80 ? -23.332 0.745 19.037 1.00 80.00 80 ALA A C 1
ATOM 638 O O . ALA A 1 80 ? -22.351 0.493 19.739 1.00 80.00 80 ALA A O 1
ATOM 639 N N . ASP A 1 81 ? -23.295 1.719 18.123 1.00 78.94 81 ASP A N 1
ATOM 640 C CA . ASP A 1 81 ? -22.113 2.548 17.873 1.00 78.94 81 ASP A CA 1
ATOM 641 C C . ASP A 1 81 ? -21.734 3.413 19.087 1.00 78.94 81 ASP A C 1
ATOM 643 O O . ASP A 1 81 ? -20.549 3.613 19.368 1.00 78.94 81 ASP A O 1
ATOM 647 N N . ILE A 1 82 ? -22.717 3.890 19.855 1.00 79.81 82 ILE A N 1
ATOM 648 C CA . ILE A 1 82 ? -22.473 4.676 21.069 1.00 79.81 82 ILE A CA 1
ATOM 649 C C . ILE A 1 82 ? -21.897 3.779 22.165 1.00 79.81 82 ILE A C 1
ATOM 651 O O . ILE A 1 82 ? -20.907 4.153 22.800 1.00 79.81 82 ILE A O 1
ATOM 655 N N . HIS A 1 83 ? -22.447 2.578 22.352 1.00 77.31 83 HIS A N 1
ATOM 656 C CA . HIS A 1 83 ? -21.902 1.608 23.303 1.00 77.31 83 HIS A CA 1
ATOM 657 C C . HIS A 1 83 ? -20.459 1.225 22.973 1.00 77.31 83 HIS A C 1
ATOM 659 O O . HIS A 1 83 ? -19.590 1.248 23.848 1.00 77.31 83 HIS A O 1
ATOM 665 N N . LEU A 1 84 ? -20.179 0.926 21.705 1.00 79.56 84 LEU A N 1
ATOM 666 C CA . LEU A 1 84 ? -18.831 0.606 21.253 1.00 79.56 84 LEU A CA 1
ATOM 667 C C . LEU A 1 84 ? -17.868 1.781 21.456 1.00 79.56 84 LEU A C 1
ATOM 669 O O . LEU A 1 84 ? -16.753 1.577 21.938 1.00 79.56 84 LEU A O 1
ATOM 673 N N . LYS A 1 85 ? -18.306 3.023 21.206 1.00 77.06 85 LYS A N 1
ATOM 674 C CA . LYS A 1 85 ? -17.506 4.218 21.511 1.00 77.06 85 LYS A CA 1
ATOM 675 C C . LYS A 1 85 ? -17.139 4.276 22.995 1.00 77.06 85 LYS A C 1
ATOM 677 O O . LYS A 1 85 ? -15.977 4.521 23.321 1.00 77.06 85 LYS A O 1
ATOM 682 N N . MET A 1 86 ? -18.088 4.007 23.890 1.00 77.19 86 MET A N 1
ATOM 683 C CA . MET A 1 86 ? -17.825 3.972 25.333 1.00 77.19 86 MET A CA 1
ATOM 684 C C . MET A 1 86 ? -16.812 2.878 25.702 1.00 77.19 86 MET A C 1
ATOM 686 O O . MET A 1 86 ? -15.859 3.158 26.427 1.00 77.19 86 MET A O 1
ATOM 690 N N . ILE A 1 87 ? -16.939 1.679 25.126 1.00 76.94 87 ILE A N 1
ATOM 691 C CA . ILE A 1 87 ? -15.992 0.566 25.325 1.00 76.94 87 ILE A CA 1
ATOM 692 C C . ILE A 1 87 ? -14.588 0.896 24.789 1.00 76.94 87 ILE A C 1
ATOM 694 O O . ILE A 1 87 ? -13.586 0.436 25.325 1.00 76.94 87 ILE A O 1
ATOM 698 N N . THR A 1 88 ? -14.458 1.707 23.738 1.00 73.06 88 THR A N 1
ATOM 699 C CA . THR A 1 88 ? -13.123 2.142 23.280 1.00 73.06 88 THR A CA 1
ATOM 700 C C . THR A 1 88 ? -12.499 3.218 24.172 1.00 73.06 88 THR A C 1
ATOM 702 O O . THR A 1 88 ? -11.271 3.291 24.271 1.00 73.06 88 THR A O 1
ATOM 705 N N . LEU A 1 89 ? -13.322 4.039 24.838 1.00 72.56 89 LEU A N 1
ATOM 706 C CA . LEU A 1 89 ? -12.870 5.075 25.771 1.00 72.56 89 LEU A CA 1
ATOM 707 C C . LEU A 1 89 ? -12.355 4.454 27.075 1.00 72.56 89 LEU A C 1
ATOM 709 O O . LEU A 1 89 ? -11.260 4.777 27.537 1.00 72.56 89 LEU A O 1
ATOM 713 N N . ILE A 1 90 ? -13.141 3.542 27.642 1.00 77.06 90 ILE A N 1
ATOM 714 C CA . ILE A 1 90 ? -12.781 2.727 28.798 1.00 77.06 90 ILE A CA 1
ATOM 715 C C . ILE A 1 90 ? -12.744 1.306 28.280 1.00 77.06 90 ILE A C 1
ATOM 717 O O . ILE A 1 90 ? -13.782 0.703 28.068 1.00 77.06 90 ILE A O 1
ATOM 721 N N . PHE A 1 91 ? -11.548 0.796 28.016 1.00 80.25 91 PHE A N 1
ATOM 722 C CA . PHE A 1 91 ? -11.381 -0.550 27.479 1.00 80.25 91 PHE A CA 1
ATOM 723 C C . PHE A 1 91 ? -11.392 -1.587 28.618 1.00 80.25 91 PHE A C 1
ATOM 725 O O . PHE A 1 91 ? -10.777 -1.322 29.655 1.00 80.25 91 PHE A O 1
ATOM 732 N N . PRO A 1 92 ? -12.055 -2.753 28.466 1.00 84.06 92 PRO A N 1
ATOM 733 C CA . PRO A 1 92 ? -12.249 -3.735 29.538 1.00 84.06 92 PRO A CA 1
ATOM 734 C C . PRO A 1 92 ? -10.991 -4.595 29.770 1.00 84.06 92 PRO A C 1
ATOM 736 O O . PRO A 1 92 ? -10.982 -5.799 29.501 1.00 84.06 92 PRO A O 1
ATOM 739 N N . TYR A 1 93 ? -9.900 -3.985 30.250 1.00 86.25 93 TYR A N 1
ATOM 740 C CA . TYR A 1 93 ? -8.615 -4.679 30.414 1.00 86.25 93 TYR A CA 1
ATOM 741 C C . TYR A 1 93 ? -8.673 -5.817 31.439 1.00 86.25 93 TYR A C 1
ATOM 743 O O . TYR A 1 93 ? -8.014 -6.834 31.238 1.00 86.25 93 TYR A O 1
ATOM 751 N N . GLU A 1 94 ? -9.454 -5.665 32.510 1.00 85.50 94 GLU A N 1
ATOM 752 C CA . GLU A 1 94 ? -9.628 -6.681 33.561 1.00 85.50 94 GLU A CA 1
ATOM 753 C C . GLU A 1 94 ? -10.217 -7.972 32.980 1.00 85.50 94 GLU A C 1
ATOM 755 O O . GLU A 1 94 ? -9.602 -9.037 33.058 1.00 85.50 94 GLU A O 1
ATOM 760 N N . PHE A 1 95 ? -11.356 -7.855 32.291 1.00 87.00 95 PHE A N 1
ATOM 761 C CA . PHE A 1 95 ? -11.992 -8.979 31.612 1.00 87.00 95 PHE A CA 1
ATOM 762 C C . PHE A 1 95 ? -11.086 -9.582 30.530 1.00 87.00 95 PHE A C 1
ATOM 764 O O . PHE A 1 95 ? -10.937 -10.803 30.464 1.00 87.00 95 PHE A O 1
ATOM 771 N N . LEU A 1 96 ? -10.449 -8.746 29.698 1.00 89.19 96 LEU A N 1
ATOM 772 C CA . LEU A 1 96 ? -9.539 -9.232 28.660 1.00 89.19 96 LEU A CA 1
ATOM 773 C C . LEU A 1 96 ? -8.356 -10.002 29.263 1.00 89.19 96 LEU A C 1
ATOM 775 O O . LEU A 1 96 ? -7.975 -11.041 28.729 1.00 89.19 96 LEU A O 1
ATOM 779 N N . SER A 1 97 ? -7.775 -9.529 30.366 1.00 89.06 97 SER A N 1
ATOM 780 C CA . SER A 1 97 ? -6.648 -10.216 30.994 1.00 89.06 97 SER A CA 1
ATOM 781 C C . SER A 1 97 ? -7.038 -11.596 31.515 1.00 89.06 97 SER A C 1
ATOM 783 O O . SER A 1 97 ? -6.254 -12.528 31.361 1.00 89.06 97 SER A O 1
ATOM 785 N N . GLU A 1 98 ? -8.210 -11.742 32.133 1.00 88.94 98 GLU A N 1
ATOM 786 C CA . GLU A 1 98 ? -8.677 -13.044 32.623 1.00 88.94 98 GLU A CA 1
ATOM 787 C C . GLU A 1 98 ? -9.035 -13.984 31.468 1.00 88.94 98 GLU A C 1
ATOM 789 O O . GLU A 1 98 ? -8.676 -15.163 31.481 1.00 88.94 98 GLU A O 1
ATOM 794 N N . LEU A 1 99 ? -9.640 -13.447 30.408 1.00 91.19 99 LEU A N 1
ATOM 795 C CA . LEU A 1 99 ? -9.901 -14.186 29.177 1.00 91.19 99 LEU A CA 1
ATOM 796 C C . LEU A 1 99 ? -8.600 -14.728 28.558 1.00 91.19 99 LEU A C 1
ATOM 798 O O . LEU A 1 99 ? -8.533 -15.898 28.180 1.00 91.19 99 LEU A O 1
ATOM 802 N N . LEU A 1 100 ? -7.548 -13.906 28.490 1.00 91.56 100 LEU A N 1
ATOM 803 C CA . LEU A 1 100 ? -6.243 -14.304 27.953 1.00 91.56 100 LEU A CA 1
ATOM 804 C C . LEU A 1 100 ? -5.479 -15.275 28.870 1.00 91.56 100 LEU A C 1
ATOM 806 O O . LEU A 1 100 ? -4.592 -15.972 28.396 1.00 91.56 100 LEU A O 1
ATOM 810 N N . LYS A 1 101 ? -5.845 -15.416 30.150 1.00 90.94 101 LYS A N 1
ATOM 811 C CA . LYS A 1 101 ? -5.313 -16.482 31.021 1.00 90.94 101 LYS A CA 1
ATOM 812 C C . LYS A 1 101 ? -5.976 -17.846 30.772 1.00 90.94 101 LYS A C 1
ATOM 814 O O . LYS A 1 101 ? -5.476 -18.869 31.243 1.00 90.94 101 LYS A O 1
ATOM 819 N N . SER A 1 102 ? -7.088 -17.901 30.035 1.00 91.81 102 SER A N 1
ATOM 820 C CA . SER A 1 102 ? -7.802 -19.150 29.761 1.00 91.81 102 SER A CA 1
ATOM 821 C C . SER A 1 102 ? -7.147 -19.956 28.637 1.00 91.81 102 SER A C 1
ATOM 823 O O . SER A 1 102 ? -7.187 -19.583 27.464 1.00 91.81 102 SER A O 1
ATOM 825 N N . ILE A 1 103 ? -6.601 -21.127 28.983 1.00 91.69 103 ILE A N 1
ATOM 826 C CA . ILE A 1 103 ? -6.006 -22.064 28.015 1.00 91.69 103 ILE A CA 1
ATOM 827 C C . ILE A 1 103 ? -7.035 -22.499 26.961 1.00 91.69 103 ILE A C 1
ATOM 829 O O . ILE A 1 103 ? -6.716 -22.529 25.771 1.00 91.69 103 ILE A O 1
ATOM 833 N N . ASP A 1 104 ? -8.265 -22.805 27.382 1.00 91.19 104 ASP A N 1
ATOM 834 C CA . ASP A 1 104 ? -9.338 -23.248 26.486 1.00 91.19 104 ASP A CA 1
ATOM 835 C C . ASP A 1 104 ? -9.685 -22.171 25.456 1.00 91.19 104 ASP A C 1
ATOM 837 O O . ASP A 1 104 ? -9.789 -22.454 24.258 1.00 91.19 104 ASP A O 1
ATOM 841 N N . PHE A 1 105 ? -9.812 -20.918 25.908 1.00 94.00 105 PHE A N 1
ATOM 842 C CA . PHE A 1 105 ? -10.046 -19.792 25.014 1.00 94.00 105 PHE A CA 1
ATOM 843 C C . PHE A 1 105 ? -8.887 -19.618 24.028 1.00 94.00 105 PHE A C 1
ATOM 845 O O . PHE A 1 105 ? -9.126 -19.560 22.822 1.00 94.00 105 PHE A O 1
ATOM 852 N N . LEU A 1 106 ? -7.637 -19.598 24.505 1.00 93.44 106 LEU A N 1
ATOM 853 C CA . LEU A 1 106 ? -6.457 -19.405 23.655 1.00 93.44 106 LEU A CA 1
ATOM 854 C C . LEU A 1 106 ? -6.316 -20.481 22.576 1.00 93.44 106 LEU A C 1
ATOM 856 O O . LEU A 1 106 ? -5.937 -20.166 21.447 1.00 93.44 106 LEU A O 1
ATOM 860 N N . GLN A 1 107 ? -6.631 -21.741 22.886 1.00 91.81 107 GLN A N 1
ATOM 861 C CA . GLN A 1 107 ? -6.607 -22.823 21.897 1.00 91.81 107 GLN A CA 1
ATOM 862 C C . GLN A 1 107 ? -7.635 -22.594 20.784 1.00 91.81 107 GLN A C 1
ATOM 864 O O . GLN A 1 107 ? -7.302 -22.712 19.601 1.00 91.81 107 GLN A O 1
ATOM 869 N N . ILE A 1 108 ? -8.871 -22.240 21.154 1.00 93.75 108 ILE A N 1
ATOM 870 C CA . ILE A 1 108 ? -9.944 -21.934 20.199 1.00 93.75 108 ILE A CA 1
ATOM 871 C C . ILE A 1 108 ? -9.561 -20.713 19.361 1.00 93.75 108 ILE A C 1
ATOM 873 O O . ILE A 1 108 ? -9.581 -20.776 18.130 1.00 93.75 108 ILE A O 1
ATOM 877 N N . PHE A 1 109 ? -9.162 -19.628 20.022 1.00 95.50 109 PHE A N 1
ATOM 878 C CA . PHE A 1 109 ? -8.792 -18.367 19.396 1.00 95.50 109 PHE A CA 1
ATOM 879 C C . PHE A 1 109 ? -7.638 -18.547 18.407 1.00 95.50 109 PHE A C 1
ATOM 881 O O . PHE A 1 109 ? -7.774 -18.208 17.233 1.00 95.50 109 PHE A O 1
ATOM 888 N N . THR A 1 110 ? -6.539 -19.177 18.827 1.00 92.12 110 THR A N 1
ATOM 889 C CA . THR A 1 110 ? -5.370 -19.366 17.955 1.00 92.12 110 THR A CA 1
ATOM 890 C C . THR A 1 110 ? -5.708 -20.225 16.738 1.00 92.12 110 THR A C 1
ATOM 892 O O . THR A 1 110 ? -5.277 -19.923 15.627 1.00 92.12 110 THR A O 1
ATOM 895 N N . LYS A 1 111 ? -6.541 -21.262 16.903 1.00 92.38 111 LYS A N 1
ATOM 896 C CA . LYS A 1 111 ? -7.018 -22.074 15.776 1.00 92.38 111 LYS A CA 1
ATOM 897 C C . LYS A 1 111 ? -7.848 -21.251 14.788 1.00 92.38 111 LYS A C 1
ATOM 899 O O . LYS A 1 111 ? -7.721 -21.475 13.585 1.00 92.38 111 LYS A O 1
ATOM 904 N N . ILE A 1 112 ? -8.683 -20.328 15.266 1.00 95.50 112 ILE A N 1
ATOM 905 C CA . ILE A 1 112 ? -9.469 -19.430 14.406 1.00 95.50 112 ILE A CA 1
ATOM 906 C C . ILE A 1 112 ? -8.538 -18.506 13.616 1.00 95.50 112 ILE A C 1
ATOM 908 O O . ILE A 1 112 ? -8.677 -18.424 12.399 1.00 95.50 112 ILE A O 1
ATOM 912 N N . ILE A 1 113 ? -7.560 -17.877 14.277 1.00 94.81 113 ILE A N 1
ATOM 913 C CA . ILE A 1 113 ? -6.614 -16.953 13.634 1.00 94.81 113 ILE A CA 1
ATOM 914 C C . ILE A 1 113 ? -5.743 -17.659 12.590 1.00 94.81 113 ILE A C 1
ATOM 916 O O . ILE A 1 113 ? -5.639 -17.187 11.460 1.00 94.81 113 ILE A O 1
ATOM 920 N N . LEU A 1 114 ? -5.164 -18.818 12.920 1.00 91.69 114 LEU A N 1
ATOM 921 C CA . LEU A 1 114 ? -4.300 -19.565 11.995 1.00 91.69 114 LEU A CA 1
ATOM 922 C C . LEU A 1 114 ? -5.046 -20.080 10.754 1.00 91.69 114 LEU A C 1
ATOM 924 O O . LEU A 1 114 ? -4.435 -20.259 9.705 1.00 91.69 114 LEU A O 1
ATOM 928 N N . ASN A 1 115 ? -6.358 -20.312 10.860 1.00 93.69 115 ASN A N 1
ATOM 929 C CA . ASN A 1 115 ? -7.204 -20.766 9.751 1.00 93.69 115 ASN A CA 1
ATOM 930 C C . ASN A 1 115 ? -8.052 -19.641 9.140 1.00 93.69 115 ASN A C 1
ATOM 932 O O . ASN A 1 115 ? -8.978 -19.919 8.366 1.00 93.69 115 ASN A O 1
ATOM 936 N N . TYR A 1 116 ? -7.780 -18.389 9.509 1.00 95.75 116 TYR A N 1
ATOM 937 C CA . TYR A 1 116 ? -8.565 -17.251 9.065 1.00 95.75 116 TYR A CA 1
ATOM 938 C C . TYR A 1 116 ? -8.508 -17.098 7.542 1.00 95.75 116 TYR A C 1
ATOM 940 O O . TYR A 1 116 ? -7.470 -17.280 6.907 1.00 95.75 116 TYR A O 1
ATOM 948 N N . LYS A 1 117 ? -9.655 -16.747 6.956 1.00 94.31 117 LYS A N 1
ATOM 949 C CA . LYS A 1 117 ? -9.781 -16.340 5.556 1.00 94.31 117 LYS A CA 1
ATOM 950 C C . LYS A 1 117 ? -10.714 -15.131 5.489 1.00 94.31 117 LYS A C 1
ATOM 952 O O . LYS A 1 117 ? -11.773 -15.201 6.119 1.00 94.31 117 LYS A O 1
ATOM 957 N N . PRO A 1 118 ? -10.407 -14.084 4.700 1.00 93.56 118 PRO A N 1
ATOM 958 C CA . PRO A 1 118 ? -11.251 -12.890 4.603 1.00 93.56 118 PRO A CA 1
ATOM 959 C C . PRO A 1 118 ? -12.725 -13.185 4.286 1.00 93.56 118 PRO A C 1
ATOM 961 O O . PRO A 1 118 ? -13.618 -12.582 4.864 1.00 93.56 118 PRO A O 1
ATOM 964 N N . GLN A 1 119 ? -13.008 -14.187 3.449 1.00 93.69 119 GLN A N 1
ATOM 965 C CA . GLN A 1 119 ? -14.377 -14.577 3.076 1.00 93.69 119 GLN A CA 1
ATOM 966 C C . GLN A 1 119 ? -15.184 -15.180 4.239 1.00 93.69 119 GLN A C 1
ATOM 968 O O . GLN A 1 119 ? -16.392 -15.357 4.134 1.00 93.69 119 GLN A O 1
ATOM 973 N N . LYS A 1 120 ? -14.521 -15.551 5.340 1.00 94.06 120 LYS A N 1
ATOM 974 C CA . LYS A 1 120 ? -15.136 -16.127 6.541 1.00 94.06 120 LYS A CA 1
ATOM 975 C C . LYS A 1 120 ? -15.051 -15.176 7.737 1.00 94.06 120 LYS A C 1
ATOM 977 O O . LYS A 1 120 ? -15.163 -15.647 8.867 1.00 94.06 120 LYS A O 1
ATOM 982 N N . HIS A 1 121 ? -14.857 -13.875 7.504 1.00 94.62 121 HIS A N 1
ATOM 983 C CA . HIS A 1 121 ? -14.668 -12.882 8.563 1.00 94.62 121 HIS A CA 1
ATOM 984 C C . HIS A 1 121 ? -15.779 -12.927 9.621 1.00 94.62 121 HIS A C 1
ATOM 986 O O . HIS A 1 121 ? -15.499 -13.220 10.781 1.00 94.62 121 HIS A O 1
ATOM 992 N N . VAL A 1 122 ? -17.041 -12.784 9.204 1.00 94.25 122 VAL A N 1
ATOM 993 C CA . VAL A 1 122 ? -18.216 -12.826 10.095 1.00 94.25 122 VAL A CA 1
ATOM 994 C C . VAL A 1 122 ? -18.253 -14.111 10.933 1.00 94.25 122 VAL A C 1
ATOM 996 O O . VAL A 1 122 ? -18.487 -14.083 12.140 1.00 94.25 122 VAL A O 1
ATOM 999 N N . ASN A 1 123 ? -17.933 -15.259 10.327 1.00 95.69 123 ASN A N 1
ATOM 1000 C CA . ASN A 1 123 ? -17.883 -16.538 11.038 1.00 95.69 123 ASN A CA 1
ATOM 1001 C C . ASN A 1 123 ? -16.752 -16.596 12.073 1.00 95.69 123 ASN A C 1
ATOM 1003 O O . ASN A 1 123 ? -16.929 -17.199 13.134 1.00 95.69 123 ASN A O 1
ATOM 1007 N N . ALA A 1 124 ? -15.595 -15.994 11.782 1.00 96.81 124 ALA A N 1
ATOM 1008 C CA . ALA A 1 124 ? -14.483 -15.911 12.723 1.00 96.81 124 ALA A CA 1
ATOM 1009 C C . ALA A 1 124 ? -14.862 -15.054 13.940 1.00 96.81 124 ALA A C 1
ATOM 1011 O O . ALA A 1 124 ? -14.706 -15.517 15.070 1.00 96.81 124 ALA A O 1
ATOM 1012 N N . ILE A 1 125 ? -15.447 -13.875 13.706 1.00 96.56 125 ILE A N 1
ATOM 1013 C CA . ILE A 1 125 ? -15.946 -12.971 14.753 1.00 96.56 125 ILE A CA 1
ATOM 1014 C C . ILE A 1 125 ? -16.980 -13.686 15.620 1.00 96.56 125 ILE A C 1
ATOM 1016 O O . ILE A 1 125 ? -16.796 -13.796 16.829 1.00 96.56 125 ILE A O 1
ATOM 1020 N N . LYS A 1 126 ? -18.005 -14.286 15.002 1.00 96.38 126 LYS A N 1
ATOM 1021 C CA . LYS A 1 126 ? -19.057 -15.038 15.700 1.00 96.38 126 LYS A CA 1
ATOM 1022 C C . LYS A 1 126 ? -18.503 -16.197 16.533 1.00 96.38 126 LYS A C 1
ATOM 1024 O O . LYS A 1 126 ? -18.992 -16.469 17.627 1.00 96.38 126 LYS A O 1
ATOM 1029 N N . SER A 1 127 ? -17.477 -16.886 16.037 1.00 97.06 127 SER A N 1
ATOM 1030 C CA . SER A 1 127 ? -16.843 -17.995 16.762 1.00 97.06 127 SER A CA 1
ATOM 1031 C C . SER A 1 127 ? -16.080 -17.512 17.997 1.00 97.06 127 SER A C 1
ATOM 1033 O O . SER A 1 127 ? -16.213 -18.114 19.062 1.00 97.06 127 SER A O 1
ATOM 1035 N N . VAL A 1 128 ? -15.321 -16.416 17.878 1.00 97.19 128 VAL A N 1
ATOM 1036 C CA . VAL A 1 128 ? -14.613 -15.809 19.017 1.00 97.19 128 VAL A CA 1
ATOM 1037 C C . VAL A 1 128 ? -15.608 -15.221 20.012 1.00 97.19 128 VAL A C 1
ATOM 1039 O O . VAL A 1 128 ? -15.504 -15.506 21.199 1.00 97.19 128 VAL A O 1
ATOM 1042 N N . PHE A 1 129 ? -16.624 -14.503 19.540 1.00 96.31 129 PHE A N 1
ATOM 1043 C CA . PHE A 1 129 ? -17.722 -13.985 20.353 1.00 96.31 129 PHE A CA 1
ATOM 1044 C C . PHE A 1 129 ? -18.379 -15.080 21.204 1.00 96.31 129 PHE A C 1
ATOM 1046 O O . PHE A 1 129 ? -18.485 -14.943 22.420 1.00 96.31 129 PHE A O 1
ATOM 1053 N N . ASN A 1 130 ? -18.743 -16.215 20.598 1.00 95.81 130 ASN A N 1
ATOM 1054 C CA . ASN A 1 130 ? -19.339 -17.336 21.328 1.00 95.81 130 ASN A CA 1
ATOM 1055 C C . ASN A 1 130 ? -18.375 -17.947 22.356 1.00 95.81 130 ASN A C 1
ATOM 1057 O O . ASN A 1 130 ? -18.809 -18.385 23.423 1.00 95.81 130 ASN A O 1
ATOM 1061 N N . ALA A 1 131 ? -17.071 -17.974 22.062 1.00 95.56 131 ALA A N 1
ATOM 1062 C CA . ALA A 1 131 ? -16.060 -18.428 23.012 1.00 95.56 131 ALA A CA 1
ATOM 1063 C C . ALA A 1 131 ? -15.929 -17.466 24.206 1.00 95.56 131 ALA A C 1
ATOM 1065 O O . ALA A 1 131 ? -15.871 -17.928 25.345 1.00 95.56 131 ALA A O 1
ATOM 1066 N N . ILE A 1 132 ? -15.965 -16.152 23.961 1.00 94.38 132 ILE A N 1
ATOM 1067 C CA . ILE A 1 132 ? -15.976 -15.118 25.007 1.00 94.38 132 ILE A CA 1
ATOM 1068 C C . ILE A 1 132 ? -17.242 -15.237 25.860 1.00 94.38 132 ILE A C 1
ATOM 1070 O O . ILE A 1 132 ? -17.157 -15.272 27.085 1.00 94.38 132 ILE A O 1
ATOM 1074 N N . LYS A 1 133 ? -18.410 -15.379 25.228 1.00 91.56 133 LYS A N 1
ATOM 1075 C CA . LYS A 1 133 ? -19.693 -15.555 25.916 1.00 91.56 133 LYS A CA 1
ATOM 1076 C C . LYS A 1 133 ? -19.704 -16.803 26.800 1.00 91.56 133 LYS A C 1
ATOM 1078 O O . LYS A 1 133 ? -20.153 -16.742 27.940 1.00 91.56 133 LYS A O 1
ATOM 1083 N N . LYS A 1 134 ? -19.162 -17.925 26.311 1.00 91.50 134 LYS A N 1
ATOM 1084 C CA . LYS A 1 134 ? -19.007 -19.160 27.098 1.00 91.50 134 LYS A CA 1
ATOM 1085 C C . LYS A 1 134 ? -18.047 -18.970 28.275 1.00 91.50 134 LYS A C 1
ATOM 1087 O O . LYS A 1 134 ? -18.336 -19.447 29.367 1.00 91.50 134 LYS A O 1
ATOM 1092 N N . PHE A 1 135 ? -16.922 -18.286 28.062 1.00 90.75 135 PHE A N 1
ATOM 1093 C CA . PHE A 1 135 ? -15.995 -17.945 29.141 1.00 90.75 135 PHE A CA 1
ATOM 1094 C C . PHE A 1 135 ? -16.696 -17.104 30.211 1.00 90.75 135 PHE A C 1
ATOM 1096 O O . PHE A 1 135 ? -16.614 -17.436 31.390 1.00 90.75 135 PHE A O 1
ATOM 1103 N N . GLY A 1 136 ? -17.442 -16.083 29.794 1.00 85.38 136 GLY A N 1
ATOM 1104 C CA . GLY A 1 136 ? -18.229 -15.246 30.685 1.00 85.38 136 GLY A CA 1
ATOM 1105 C C . GLY A 1 136 ? -19.296 -16.026 31.457 1.00 85.38 136 GLY A C 1
ATOM 1106 O O . GLY A 1 136 ? -19.418 -15.860 32.655 1.00 85.38 136 GLY A O 1
ATOM 1107 N N . ALA A 1 137 ? -20.045 -16.929 30.826 1.00 84.19 137 ALA A N 1
ATOM 1108 C CA . ALA A 1 137 ? -21.054 -17.718 31.541 1.00 84.19 137 ALA A CA 1
ATOM 1109 C C . ALA A 1 137 ? -20.454 -18.642 32.623 1.00 84.19 137 ALA A C 1
ATOM 1111 O O . ALA A 1 137 ? -21.117 -18.951 33.610 1.00 84.19 137 ALA A O 1
ATOM 1112 N N . ASN A 1 138 ? -19.208 -19.086 32.434 1.00 82.19 138 ASN A N 1
ATOM 1113 C CA . ASN A 1 138 ? -18.532 -20.032 33.323 1.00 82.19 138 ASN A CA 1
ATOM 1114 C C . ASN A 1 138 ? -17.735 -19.368 34.457 1.00 82.19 138 ASN A C 1
ATOM 1116 O O . ASN A 1 138 ? -17.352 -20.053 35.402 1.00 82.19 138 ASN A O 1
ATOM 1120 N N . ASN A 1 139 ? -17.445 -18.072 34.352 1.00 76.31 139 ASN A N 1
ATOM 1121 C CA . ASN A 1 139 ? -16.680 -17.316 35.340 1.00 76.31 139 ASN A CA 1
ATOM 1122 C C . ASN A 1 139 ? -17.575 -16.195 35.852 1.00 76.31 139 ASN A C 1
ATOM 1124 O O . ASN A 1 139 ? -18.156 -15.491 35.042 1.00 76.31 139 ASN A O 1
ATOM 1128 N N . ASP A 1 140 ? -17.708 -16.019 37.164 1.00 67.81 140 ASP A N 1
ATOM 1129 C CA . ASP A 1 140 ? -18.644 -15.051 37.747 1.00 67.81 140 ASP A CA 1
ATOM 1130 C C . ASP A 1 140 ? -18.257 -13.595 37.392 1.00 67.81 140 ASP A C 1
ATOM 1132 O O . ASP A 1 140 ? -17.548 -12.908 38.132 1.00 67.81 140 ASP A O 1
ATOM 1136 N N . ILE A 1 141 ? -18.688 -13.139 36.204 1.00 61.84 141 ILE A N 1
ATOM 1137 C CA . ILE A 1 141 ? -18.304 -11.866 35.565 1.00 61.84 141 ILE A CA 1
ATOM 1138 C C . ILE A 1 141 ? -18.643 -10.683 36.469 1.00 61.84 141 ILE A C 1
ATOM 1140 O O . ILE A 1 141 ? -17.961 -9.660 36.427 1.00 61.84 141 ILE A O 1
ATOM 1144 N N . SER A 1 142 ? -19.672 -10.840 37.307 1.00 57.16 142 SER A N 1
ATOM 1145 C CA . SER A 1 142 ? -20.156 -9.828 38.244 1.00 57.16 142 SER A CA 1
ATOM 1146 C C . SER A 1 142 ? -19.061 -9.324 39.197 1.00 57.16 142 SER A C 1
ATOM 1148 O O . SER A 1 142 ? -19.060 -8.148 39.556 1.00 57.16 142 SER A O 1
ATOM 1150 N N . ASN A 1 143 ? -18.077 -10.170 39.525 1.00 53.41 143 ASN A N 1
ATOM 1151 C CA . ASN A 1 143 ? -16.932 -9.804 40.362 1.00 53.41 143 ASN A CA 1
ATOM 1152 C C . ASN A 1 143 ? -15.762 -9.185 39.575 1.00 53.41 143 ASN A C 1
ATOM 1154 O O . ASN A 1 143 ? -14.925 -8.509 40.170 1.00 53.41 143 ASN A O 1
ATOM 1158 N N . ILE A 1 144 ? -15.690 -9.407 38.258 1.00 54.94 144 ILE A N 1
ATOM 1159 C CA . ILE A 1 144 ? -14.551 -9.030 37.398 1.00 54.94 144 ILE A CA 1
ATOM 1160 C C . ILE A 1 144 ? -14.840 -7.743 36.608 1.00 54.94 144 ILE A C 1
ATOM 1162 O O . ILE A 1 144 ? -13.918 -7.024 36.242 1.00 54.94 144 ILE A O 1
ATOM 1166 N N . ASN A 1 145 ? -16.112 -7.426 36.357 1.00 58.44 145 ASN A N 1
ATOM 1167 C CA . ASN A 1 145 ? -16.523 -6.364 35.441 1.00 58.44 145 ASN A CA 1
ATOM 1168 C C . ASN A 1 145 ? -17.435 -5.350 36.144 1.00 58.44 145 ASN A C 1
ATOM 1170 O O . ASN A 1 145 ? -18.637 -5.276 35.906 1.00 58.44 145 ASN A O 1
ATOM 1174 N N . GLN A 1 146 ? -16.854 -4.528 37.019 1.00 57.62 146 GLN A N 1
ATOM 1175 C CA . GLN A 1 146 ? -17.615 -3.514 37.765 1.00 57.62 146 GLN A CA 1
ATOM 1176 C C . GLN A 1 146 ? -18.171 -2.387 36.871 1.00 57.62 146 GLN A C 1
ATOM 1178 O O . GLN A 1 146 ? -19.030 -1.617 37.304 1.00 57.62 146 GLN A O 1
ATOM 1183 N N . PHE A 1 147 ? -17.688 -2.277 35.627 1.00 59.38 147 PHE A N 1
ATOM 1184 C CA . PHE A 1 147 ? -17.840 -1.076 34.800 1.00 59.38 147 PHE A CA 1
ATOM 1185 C C . PHE A 1 147 ? -18.645 -1.260 33.504 1.00 59.38 147 PHE A C 1
ATOM 1187 O O . PHE A 1 147 ? -18.895 -0.265 32.825 1.00 59.38 147 PHE A O 1
ATOM 1194 N N . PHE A 1 148 ? -19.069 -2.482 33.160 1.00 64.06 148 PHE A N 1
ATOM 1195 C CA . PHE A 1 148 ? -19.844 -2.755 31.943 1.00 64.06 148 PHE A CA 1
ATOM 1196 C C . PHE A 1 148 ? -21.093 -3.563 32.254 1.00 64.06 148 PHE A C 1
ATOM 1198 O O . PHE A 1 148 ? -21.031 -4.591 32.919 1.00 64.06 148 PHE A O 1
ATOM 1205 N N . THR A 1 149 ? -22.223 -3.105 31.728 1.00 61.75 149 THR A N 1
ATOM 1206 C CA . THR A 1 149 ? -23.524 -3.776 31.850 1.00 61.75 149 THR A CA 1
ATOM 1207 C C . THR A 1 149 ? -24.017 -4.336 30.515 1.00 61.75 149 THR A C 1
ATOM 1209 O O . THR A 1 149 ? -24.687 -5.363 30.501 1.00 61.75 149 THR A O 1
ATOM 1212 N N . ALA A 1 150 ? -23.601 -3.750 29.386 1.00 66.81 150 ALA A N 1
ATOM 1213 C CA . ALA A 1 150 ? -23.873 -4.261 28.041 1.00 66.81 150 ALA A CA 1
ATOM 1214 C C . ALA A 1 150 ? -22.891 -5.386 27.642 1.00 66.81 150 ALA A C 1
ATOM 1216 O O . ALA A 1 150 ? -21.978 -5.192 26.834 1.00 66.81 150 ALA A O 1
ATOM 1217 N N . ASN A 1 151 ? -23.066 -6.574 28.229 1.00 77.88 151 ASN A N 1
ATOM 1218 C CA . ASN A 1 151 ? -22.154 -7.711 28.044 1.00 77.88 151 ASN A CA 1
ATOM 1219 C C . ASN A 1 151 ? -22.010 -8.143 26.577 1.00 77.88 151 ASN A C 1
ATOM 1221 O O . 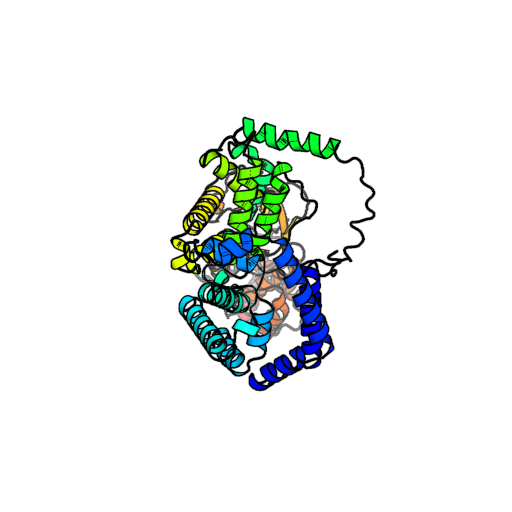ASN A 1 151 ? -20.893 -8.357 26.117 1.00 77.88 151 ASN A O 1
ATOM 1225 N N . GLU A 1 152 ? -23.110 -8.232 25.828 1.00 83.94 152 GLU A N 1
ATOM 1226 C CA . GLU A 1 152 ? -23.078 -8.686 24.429 1.00 83.94 152 GLU A CA 1
ATOM 1227 C C . GLU A 1 152 ? -22.276 -7.718 23.539 1.00 83.94 152 GLU A C 1
ATOM 1229 O O . GLU A 1 152 ? -21.439 -8.147 22.747 1.00 83.94 152 GLU A O 1
ATOM 1234 N N . ILE A 1 153 ? -22.439 -6.403 23.723 1.00 84.25 153 ILE A N 1
ATOM 1235 C CA . ILE A 1 153 ? -21.705 -5.399 22.936 1.00 84.25 153 ILE A CA 1
ATOM 1236 C C . ILE A 1 153 ? -20.217 -5.406 23.301 1.00 84.25 153 ILE A C 1
ATOM 1238 O O . ILE A 1 153 ? -19.355 -5.332 22.425 1.00 84.25 153 ILE A O 1
ATOM 1242 N N . MET A 1 154 ? -19.896 -5.565 24.587 1.00 85.19 154 MET A N 1
ATOM 1243 C CA . MET A 1 154 ? -18.514 -5.736 25.034 1.00 85.19 154 MET A CA 1
ATOM 1244 C C . MET A 1 154 ? -17.878 -7.001 24.437 1.00 85.19 154 MET A C 1
ATOM 1246 O O . MET A 1 154 ? -16.740 -6.952 23.967 1.00 85.19 154 MET A O 1
ATOM 1250 N N . PHE A 1 155 ? -18.597 -8.127 24.418 1.00 90.38 155 PHE A N 1
ATOM 1251 C CA . PHE A 1 155 ? -18.107 -9.370 23.817 1.00 90.38 155 PHE A CA 1
ATOM 1252 C C . PHE A 1 155 ? -17.867 -9.217 22.318 1.00 90.38 155 PHE A C 1
ATOM 1254 O O . PHE A 1 155 ? -16.854 -9.711 21.820 1.00 90.38 155 PHE A O 1
ATOM 1261 N N . PHE A 1 156 ? -18.751 -8.512 21.608 1.00 91.88 156 PHE A N 1
ATOM 1262 C CA . PHE A 1 156 ? -18.550 -8.187 20.199 1.00 91.88 156 PHE A CA 1
ATOM 1263 C C . PHE A 1 156 ? -17.298 -7.325 20.000 1.00 91.88 156 PHE A C 1
ATOM 1265 O O . PHE A 1 156 ? -16.429 -7.703 19.218 1.00 91.88 156 PHE A O 1
ATOM 1272 N N . ALA A 1 157 ? -17.152 -6.229 20.753 1.00 88.94 157 ALA A N 1
ATOM 1273 C CA . ALA A 1 157 ? -16.000 -5.331 20.650 1.00 88.94 157 ALA A CA 1
ATOM 1274 C C . ALA A 1 157 ? -14.674 -6.075 20.856 1.00 88.94 157 ALA A C 1
ATOM 1276 O O . ALA A 1 157 ? -13.713 -5.887 20.110 1.00 88.94 157 ALA A O 1
ATOM 1277 N N . LEU A 1 158 ? -14.631 -6.962 21.853 1.00 91.12 158 LEU A N 1
ATOM 1278 C CA . LEU A 1 158 ? -13.470 -7.802 22.128 1.00 91.12 158 LEU A CA 1
ATOM 1279 C C . LEU A 1 158 ? -13.218 -8.821 21.017 1.00 91.12 158 LEU A C 1
ATOM 1281 O O . LEU A 1 158 ? -12.070 -8.995 20.612 1.00 91.12 158 LEU A O 1
ATOM 1285 N N . ALA A 1 159 ? -14.260 -9.481 20.509 1.00 95.12 159 ALA A N 1
ATOM 1286 C CA . ALA A 1 159 ? -14.128 -10.429 19.409 1.00 95.12 159 ALA A CA 1
ATOM 1287 C C . ALA A 1 159 ? -13.595 -9.749 18.141 1.00 95.12 159 ALA A C 1
ATOM 1289 O O . ALA A 1 159 ? -12.650 -10.255 17.534 1.00 95.12 159 ALA A O 1
ATOM 1290 N N . GLU A 1 160 ? -14.147 -8.588 17.778 1.00 94.00 160 GLU A N 1
ATOM 1291 C CA . GLU A 1 160 ? -13.692 -7.790 16.640 1.00 94.00 160 GLU A CA 1
ATOM 1292 C C . GLU A 1 160 ? -12.243 -7.357 16.820 1.00 94.00 160 GLU A C 1
ATOM 1294 O O . GLU A 1 160 ? -11.405 -7.639 15.963 1.00 94.00 160 GLU A O 1
ATOM 1299 N N . HIS A 1 161 ? -11.909 -6.763 17.962 1.00 91.00 161 HIS A N 1
ATOM 1300 C CA . HIS A 1 161 ? -10.555 -6.307 18.244 1.00 91.00 161 HIS A CA 1
ATOM 1301 C C . HIS A 1 161 ? -9.531 -7.450 18.186 1.00 91.00 161 HIS A C 1
ATOM 1303 O O . HIS A 1 161 ? -8.516 -7.349 17.494 1.00 91.00 161 HIS A O 1
ATOM 1309 N N . LEU A 1 162 ? -9.817 -8.572 18.854 1.00 93.12 162 LEU A N 1
ATOM 1310 C CA . LEU A 1 162 ? -8.920 -9.725 18.900 1.00 93.12 162 LEU A CA 1
ATOM 1311 C C . LEU A 1 162 ? -8.732 -10.365 17.526 1.00 93.12 162 LEU A C 1
ATOM 1313 O O . LEU A 1 162 ? -7.605 -10.668 17.150 1.00 93.12 162 LEU A O 1
ATOM 1317 N N . VAL A 1 163 ? -9.804 -10.567 16.756 1.00 95.25 163 VAL A N 1
ATOM 1318 C CA . VAL A 1 163 ? -9.684 -11.146 15.410 1.00 95.25 163 VAL A CA 1
ATOM 1319 C C . VAL A 1 163 ? -8.905 -10.213 14.492 1.00 95.25 163 VAL A C 1
ATOM 1321 O O . VAL A 1 163 ? -7.991 -10.649 13.787 1.00 95.25 163 VAL A O 1
ATOM 1324 N N . THR A 1 164 ? -9.245 -8.929 14.496 1.00 92.69 164 THR A N 1
ATOM 1325 C CA . THR A 1 164 ? -8.718 -7.971 13.524 1.00 92.69 164 THR A CA 1
ATOM 1326 C C . THR A 1 164 ? -7.252 -7.625 13.763 1.00 92.69 164 THR A C 1
ATOM 1328 O O . THR A 1 164 ? -6.520 -7.528 12.784 1.00 92.69 164 THR A O 1
ATOM 1331 N N . ILE A 1 165 ? -6.755 -7.573 15.008 1.00 91.06 165 ILE A N 1
ATOM 1332 C CA . ILE A 1 165 ? -5.318 -7.349 15.287 1.00 91.06 165 ILE A CA 1
ATOM 1333 C C . ILE A 1 165 ? -4.417 -8.330 14.525 1.00 91.06 165 ILE A C 1
ATOM 1335 O O . ILE A 1 165 ? -3.399 -7.932 13.958 1.00 91.06 165 ILE A O 1
ATOM 1339 N N . PHE A 1 166 ? -4.788 -9.611 14.473 1.00 90.69 166 PHE A N 1
ATOM 1340 C CA . PHE A 1 166 ? -3.963 -10.636 13.823 1.00 90.69 166 PHE A CA 1
ATOM 1341 C C . PHE A 1 166 ? -4.274 -10.823 12.336 1.00 90.69 166 PHE A C 1
ATOM 1343 O O . PHE A 1 166 ? -3.491 -11.439 11.613 1.00 90.69 166 PHE A O 1
ATOM 1350 N N . THR A 1 167 ? -5.411 -10.312 11.862 1.00 92.56 167 THR A N 1
ATOM 1351 C CA . THR A 1 167 ? -5.913 -10.586 10.506 1.00 92.56 167 THR A CA 1
ATOM 1352 C C . THR A 1 167 ? -5.990 -9.349 9.614 1.00 92.56 167 THR A C 1
ATOM 1354 O O . THR A 1 167 ? -6.163 -9.491 8.403 1.00 92.56 167 THR A O 1
ATOM 1357 N N . HIS A 1 168 ? -5.755 -8.154 10.164 1.00 89.94 168 HIS A N 1
ATOM 1358 C CA . HIS A 1 168 ? -5.841 -6.862 9.481 1.00 89.94 168 HIS A CA 1
ATOM 1359 C C . HIS A 1 168 ? -5.093 -6.831 8.144 1.00 89.94 168 HIS A C 1
ATOM 1361 O O . HIS A 1 168 ? -5.668 -6.461 7.123 1.00 89.94 168 HIS A O 1
ATOM 1367 N N . LYS A 1 169 ? -3.840 -7.310 8.110 1.00 87.25 169 LYS A N 1
ATOM 1368 C CA . LYS A 1 169 ? -3.053 -7.376 6.866 1.00 87.25 169 LYS A CA 1
ATOM 1369 C C . LYS A 1 169 ? -3.754 -8.200 5.783 1.00 87.25 169 LYS A C 1
ATOM 1371 O O . LYS A 1 169 ? -3.768 -7.795 4.629 1.00 87.25 169 LYS A O 1
ATOM 1376 N N . GLN A 1 170 ? -4.356 -9.338 6.135 1.00 88.94 170 GLN A N 1
ATOM 1377 C CA . GLN A 1 170 ? -5.099 -10.164 5.174 1.00 88.94 170 GLN A CA 1
ATOM 1378 C C . GLN A 1 170 ? -6.412 -9.497 4.738 1.00 88.94 170 GLN A C 1
ATOM 1380 O O . GLN A 1 170 ? -6.835 -9.671 3.597 1.00 88.94 170 GLN A O 1
ATOM 1385 N N . MET A 1 171 ? -7.056 -8.744 5.635 1.00 90.25 171 MET A N 1
ATOM 1386 C CA . MET A 1 171 ? -8.297 -8.017 5.356 1.00 90.25 171 MET A CA 1
ATOM 1387 C C . MET A 1 171 ? -8.062 -6.859 4.382 1.00 90.25 171 MET A C 1
ATOM 1389 O O . MET A 1 171 ? -8.675 -6.844 3.313 1.00 90.25 171 MET A O 1
ATOM 1393 N N . ILE A 1 172 ? -7.132 -5.950 4.701 1.00 85.94 172 ILE A N 1
ATOM 1394 C CA . ILE A 1 172 ? -6.756 -4.823 3.833 1.00 85.94 172 ILE A CA 1
ATOM 1395 C C . ILE A 1 172 ? -6.245 -5.322 2.479 1.00 85.94 172 ILE A C 1
ATOM 1397 O O . ILE A 1 172 ? -6.639 -4.797 1.439 1.00 85.94 172 ILE A O 1
ATOM 1401 N N . ASN A 1 173 ? -5.447 -6.396 2.464 1.00 84.06 173 ASN A N 1
ATOM 1402 C CA . ASN A 1 173 ? -4.904 -6.937 1.218 1.00 84.06 173 ASN A CA 1
ATOM 1403 C C . ASN A 1 173 ? -5.949 -7.602 0.312 1.00 84.06 173 ASN A C 1
ATOM 1405 O O . ASN A 1 173 ? -5.643 -7.900 -0.840 1.00 84.06 173 ASN A O 1
ATOM 1409 N N . SER A 1 174 ? -7.176 -7.837 0.792 1.00 80.81 174 SER A N 1
ATOM 1410 C CA . SER A 1 174 ? -8.196 -8.542 0.009 1.00 80.81 174 SER A CA 1
ATOM 1411 C C . SER A 1 174 ? -8.679 -7.770 -1.223 1.00 80.81 174 SER A C 1
ATOM 1413 O O . SER A 1 174 ? -9.120 -8.409 -2.172 1.00 80.81 174 SER A O 1
ATOM 1415 N N . ASN A 1 175 ? -8.561 -6.438 -1.216 1.00 73.94 175 ASN A N 1
ATOM 1416 C CA . ASN A 1 175 ? -8.887 -5.548 -2.335 1.00 73.94 175 ASN A CA 1
ATOM 1417 C C . ASN A 1 175 ? -7.758 -4.516 -2.561 1.00 73.94 175 ASN A C 1
ATOM 1419 O O . ASN A 1 175 ? -8.012 -3.362 -2.901 1.00 73.94 175 ASN A O 1
ATOM 1423 N N . TRP A 1 176 ? -6.511 -4.897 -2.276 1.00 83.31 176 TRP A N 1
ATOM 1424 C CA . TRP A 1 176 ? -5.387 -3.969 -2.320 1.00 83.31 176 TRP A CA 1
ATOM 1425 C C . TRP A 1 176 ? -4.937 -3.699 -3.750 1.00 83.31 176 TRP A C 1
ATOM 1427 O O . TRP A 1 176 ? -4.354 -4.567 -4.398 1.00 83.31 176 TRP A O 1
ATOM 1437 N N . ASP A 1 177 ? -5.160 -2.466 -4.196 1.00 86.12 177 ASP A N 1
ATOM 1438 C CA . ASP A 1 177 ? -4.557 -1.911 -5.400 1.00 86.12 177 ASP A CA 1
ATOM 1439 C C . ASP A 1 177 ? -3.461 -0.908 -4.993 1.00 86.12 177 ASP A C 1
ATOM 1441 O O . ASP A 1 177 ? -3.764 0.219 -4.581 1.00 86.12 177 ASP A O 1
ATOM 1445 N N . PRO A 1 178 ? -2.174 -1.304 -5.062 1.00 83.25 178 PRO A N 1
ATOM 1446 C CA . PRO A 1 178 ? -1.070 -0.431 -4.689 1.00 83.25 178 PRO A CA 1
ATOM 1447 C C . PRO A 1 178 ? -1.055 0.874 -5.496 1.00 83.25 178 PRO A C 1
ATOM 1449 O O . PRO A 1 178 ? -0.786 1.933 -4.930 1.00 83.25 178 PRO A O 1
ATOM 1452 N N . LEU A 1 179 ? -1.333 0.805 -6.801 1.00 85.62 179 LEU A N 1
ATOM 1453 C CA . LEU A 1 179 ? -1.217 1.954 -7.693 1.00 85.62 179 LEU A CA 1
ATOM 1454 C C . LEU A 1 179 ? -2.349 2.950 -7.444 1.00 85.62 179 LEU A C 1
ATOM 1456 O O . LEU A 1 179 ? -2.087 4.145 -7.317 1.00 85.62 179 LEU A O 1
ATOM 1460 N N . ARG A 1 180 ? -3.582 2.459 -7.279 1.00 89.75 180 ARG A N 1
ATOM 1461 C CA . ARG A 1 180 ? -4.729 3.294 -6.900 1.00 89.75 180 ARG A CA 1
ATOM 1462 C C . ARG A 1 180 ? -4.505 3.998 -5.561 1.00 89.75 180 ARG A C 1
ATOM 1464 O O . ARG A 1 180 ? -4.765 5.196 -5.445 1.00 89.75 180 ARG A O 1
ATOM 1471 N N . ASN A 1 181 ? -3.976 3.280 -4.564 1.00 88.38 181 ASN A N 1
ATOM 1472 C CA . ASN A 1 181 ? -3.628 3.860 -3.264 1.00 88.38 181 ASN A CA 1
ATOM 1473 C C . ASN A 1 181 ? -2.590 4.983 -3.413 1.00 88.38 181 ASN A C 1
ATOM 1475 O O . ASN A 1 181 ? -2.814 6.088 -2.926 1.00 88.38 181 ASN A O 1
ATOM 1479 N N . PHE A 1 182 ? -1.496 4.730 -4.136 1.00 88.19 182 PHE A N 1
ATOM 1480 C CA . PHE A 1 182 ? -0.465 5.736 -4.401 1.00 88.19 182 PHE A CA 1
ATOM 1481 C C . PHE A 1 182 ? -1.022 6.960 -5.144 1.00 88.19 182 PHE A C 1
ATOM 1483 O O . PHE A 1 182 ? -0.829 8.091 -4.707 1.00 88.19 182 PHE A O 1
ATOM 1490 N N . SER A 1 183 ? -1.771 6.732 -6.223 1.00 90.44 183 SER A N 1
ATOM 1491 C CA . SER A 1 183 ? -2.391 7.777 -7.045 1.00 90.44 183 SER A CA 1
ATOM 1492 C C . SER A 1 183 ? -3.326 8.676 -6.232 1.00 90.44 183 SER A C 1
ATOM 1494 O O . SER A 1 183 ? -3.264 9.901 -6.326 1.00 90.44 183 SER A O 1
ATOM 1496 N N . THR A 1 184 ? -4.143 8.085 -5.357 1.00 92.12 184 THR A N 1
ATOM 1497 C CA . THR A 1 184 ? -5.053 8.837 -4.478 1.00 92.12 184 THR A CA 1
ATOM 1498 C C . THR A 1 184 ? -4.295 9.698 -3.470 1.00 92.12 184 THR A C 1
ATOM 1500 O O . THR A 1 184 ? -4.706 10.822 -3.177 1.00 92.12 184 THR A O 1
ATOM 1503 N N . VAL A 1 185 ? -3.170 9.204 -2.950 1.00 90.00 185 VAL A N 1
ATOM 1504 C CA . VAL A 1 185 ? -2.330 9.940 -1.993 1.00 90.00 185 VAL A CA 1
ATOM 1505 C C . VAL A 1 185 ? -1.621 11.107 -2.663 1.00 90.00 185 VAL A C 1
ATOM 1507 O O . VAL A 1 185 ? -1.581 12.195 -2.095 1.00 90.00 185 VAL A O 1
ATOM 1510 N N . GLU A 1 186 ? -1.107 10.926 -3.878 1.00 88.62 186 GLU A N 1
ATOM 1511 C CA . GLU A 1 186 ? -0.504 12.024 -4.637 1.00 88.62 186 GLU A CA 1
ATOM 1512 C C . GLU A 1 186 ? -1.537 13.093 -5.012 1.00 88.62 186 GLU A C 1
ATOM 1514 O O . GLU A 1 186 ? -1.284 14.284 -4.836 1.00 88.62 186 GLU A O 1
ATOM 1519 N N . LYS A 1 187 ? -2.751 12.691 -5.409 1.00 91.38 187 LYS A N 1
ATOM 1520 C CA . LYS A 1 187 ? -3.868 13.633 -5.592 1.00 91.38 187 LYS A CA 1
ATOM 1521 C C . LYS A 1 187 ? -4.222 14.363 -4.299 1.00 91.38 187 LYS A C 1
ATOM 1523 O O . LYS A 1 187 ? -4.423 15.572 -4.316 1.00 91.38 187 LYS A O 1
ATOM 1528 N N . SER A 1 188 ? -4.239 13.656 -3.171 1.00 92.25 188 SER A N 1
ATOM 1529 C CA . SER A 1 188 ? -4.459 14.253 -1.848 1.00 92.25 188 SER A CA 1
ATOM 1530 C C . SER A 1 188 ? -3.387 15.297 -1.512 1.00 92.25 188 SER A C 1
ATOM 1532 O O . SER A 1 188 ? -3.712 16.369 -1.006 1.00 92.25 188 SER A O 1
ATOM 1534 N N . ARG A 1 189 ? -2.115 15.023 -1.841 1.00 89.25 189 ARG A N 1
ATOM 1535 C CA . ARG A 1 189 ? -0.999 15.971 -1.685 1.00 89.25 189 ARG A CA 1
ATOM 1536 C C . ARG A 1 189 ? -1.193 17.221 -2.541 1.00 89.25 189 ARG A C 1
ATOM 1538 O O . ARG A 1 189 ? -1.140 18.322 -2.004 1.00 89.25 189 ARG A O 1
ATOM 1545 N N . LEU A 1 190 ? -1.493 17.047 -3.828 1.00 89.12 190 LEU A N 1
ATOM 1546 C CA . LEU A 1 190 ? -1.776 18.144 -4.762 1.00 89.12 190 LEU A CA 1
ATOM 1547 C C . LEU A 1 190 ? -2.948 19.016 -4.291 1.00 89.12 190 LEU A C 1
ATOM 1549 O O . LEU A 1 190 ? -2.833 20.240 -4.253 1.00 89.12 190 LEU A O 1
ATOM 1553 N N . ILE A 1 191 ? -4.052 18.393 -3.867 1.00 90.31 191 ILE A N 1
ATOM 1554 C CA . ILE A 1 191 ? -5.208 19.101 -3.306 1.00 90.31 191 ILE A CA 1
ATOM 1555 C C . ILE A 1 191 ? -4.806 19.877 -2.052 1.00 90.31 191 ILE A C 1
ATOM 1557 O O . ILE A 1 191 ? -5.201 21.025 -1.910 1.00 90.31 191 ILE A O 1
ATOM 1561 N N . ALA A 1 192 ? -4.044 19.283 -1.134 1.00 87.38 192 ALA A N 1
ATOM 1562 C CA . ALA A 1 192 ? -3.698 19.935 0.125 1.00 87.38 192 ALA A CA 1
ATOM 1563 C C . ALA A 1 192 ? -2.731 21.121 -0.046 1.00 87.38 192 ALA A C 1
ATOM 1565 O O . ALA A 1 192 ? -2.866 22.105 0.681 1.00 87.38 192 ALA A O 1
ATOM 1566 N N . GLU A 1 193 ? -1.776 21.027 -0.976 1.00 81.94 193 GLU A N 1
ATOM 1567 C CA . GLU A 1 193 ? -0.668 21.986 -1.117 1.00 81.94 193 GLU A CA 1
ATOM 1568 C C . GLU A 1 193 ? -0.885 23.036 -2.211 1.00 81.94 193 GLU A C 1
ATOM 1570 O O . GLU A 1 193 ? -0.616 24.215 -1.991 1.00 81.94 193 GLU A O 1
ATOM 1575 N N . GLU A 1 194 ? -1.367 22.637 -3.390 1.00 76.75 194 GLU A N 1
ATOM 1576 C CA . GLU A 1 194 ? -1.392 23.509 -4.574 1.00 76.75 194 GLU A CA 1
ATOM 1577 C C . GLU A 1 194 ? -2.827 23.865 -5.008 1.00 76.75 194 GLU A C 1
ATOM 1579 O O . GLU A 1 194 ? -3.060 24.950 -5.546 1.00 76.75 194 GLU A O 1
ATOM 1584 N N . GLU A 1 195 ? -3.817 23.010 -4.717 1.00 74.69 195 GLU A N 1
ATOM 1585 C CA . GLU A 1 195 ? -5.171 23.137 -5.276 1.00 74.69 195 GLU A CA 1
ATOM 1586 C C . GLU A 1 195 ? -6.322 23.164 -4.262 1.00 74.69 195 GLU A C 1
ATOM 1588 O O . GLU A 1 195 ? -7.482 23.005 -4.645 1.00 74.69 195 GLU A O 1
ATOM 1593 N N . PHE A 1 196 ? -6.086 23.434 -2.976 1.00 78.31 196 PHE A N 1
ATOM 1594 C CA . PHE A 1 196 ? -7.196 23.424 -2.007 1.00 78.31 196 PHE A CA 1
ATOM 1595 C C . PHE A 1 196 ? -8.229 24.522 -2.304 1.00 78.31 196 PHE A C 1
ATOM 1597 O O . PHE A 1 196 ? -9.416 24.366 -2.023 1.00 78.31 196 PHE A O 1
ATOM 1604 N N . LYS A 1 197 ? -7.800 25.614 -2.952 1.00 72.12 197 LYS A N 1
ATOM 1605 C CA . LYS A 1 197 ? -8.687 26.665 -3.477 1.00 72.12 197 LYS A CA 1
ATOM 1606 C C . LYS A 1 197 ? -9.635 26.139 -4.559 1.00 72.12 197 LYS A C 1
ATOM 1608 O O . LYS A 1 197 ? -10.745 26.643 -4.692 1.00 72.12 197 LYS A O 1
ATOM 1613 N N . ALA A 1 198 ? -9.233 25.102 -5.295 1.00 72.06 198 ALA A N 1
ATOM 1614 C CA . ALA A 1 198 ? -10.070 24.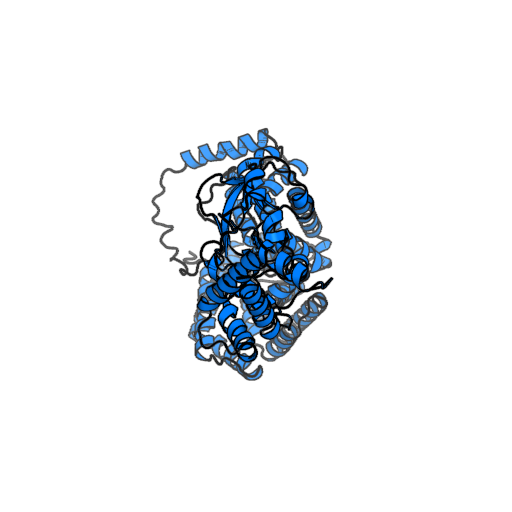450 -6.294 1.00 72.06 198 ALA A CA 1
ATOM 1615 C C . ALA A 1 198 ? -11.197 23.611 -5.670 1.00 72.06 198 ALA A C 1
ATOM 1617 O O . ALA A 1 198 ? -12.089 23.185 -6.400 1.00 72.06 198 ALA A O 1
ATOM 1618 N N . LEU A 1 199 ? -11.205 23.376 -4.351 1.00 80.38 199 LEU A N 1
ATOM 1619 C CA . LEU A 1 199 ? -12.306 22.690 -3.663 1.00 80.38 199 LEU A CA 1
ATOM 1620 C C . LEU A 1 199 ? -13.559 23.567 -3.497 1.00 80.38 199 LEU A C 1
ATOM 1622 O O . LEU A 1 199 ? -14.560 23.076 -2.984 1.00 80.38 199 LEU A O 1
ATOM 1626 N N . ASN A 1 200 ? -13.524 24.834 -3.939 1.00 82.31 200 ASN A 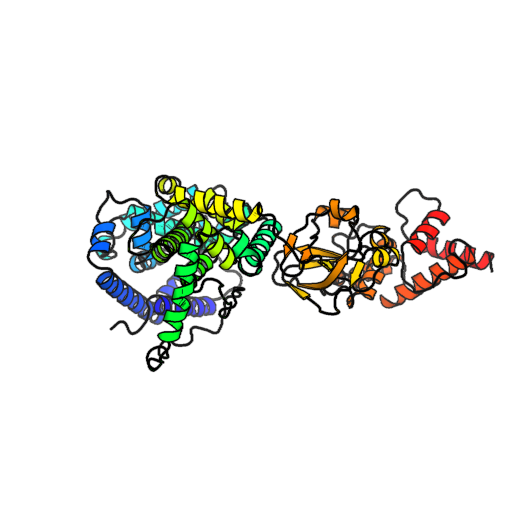N 1
ATOM 1627 C CA . ASN A 1 200 ? -14.621 25.798 -3.792 1.00 82.31 200 ASN A CA 1
ATOM 1628 C C . ASN A 1 200 ? -15.128 25.891 -2.344 1.00 82.31 200 ASN A C 1
ATOM 1630 O O . ASN A 1 200 ? -16.334 25.979 -2.114 1.00 82.31 200 ASN A O 1
ATOM 1634 N N . LEU A 1 201 ? -14.200 25.845 -1.378 1.00 85.38 201 LEU A N 1
ATOM 1635 C CA . LEU A 1 201 ? -14.527 25.945 0.042 1.00 85.38 201 LEU A CA 1
ATOM 1636 C C . LEU A 1 201 ? -15.347 27.213 0.294 1.00 85.38 201 LEU A C 1
ATOM 1638 O O . LEU A 1 201 ? -15.037 28.277 -0.247 1.00 85.38 201 LEU A O 1
ATOM 1642 N N . ASN A 1 202 ? -16.368 27.115 1.145 1.00 87.88 202 ASN A N 1
ATOM 1643 C CA . ASN A 1 202 ? -17.154 28.276 1.546 1.00 87.88 202 ASN A CA 1
ATOM 1644 C C . ASN A 1 202 ? -16.236 29.380 2.111 1.00 87.88 202 ASN A C 1
ATOM 1646 O O . ASN A 1 202 ? -15.658 29.225 3.189 1.00 87.88 202 ASN A O 1
ATOM 1650 N N . GLN A 1 203 ? -16.125 30.501 1.390 1.00 87.38 203 GLN A N 1
ATOM 1651 C CA . GLN A 1 203 ? -15.152 31.552 1.698 1.00 87.38 203 GLN A CA 1
ATOM 1652 C C . GLN A 1 203 ? -15.372 32.167 3.086 1.00 87.38 203 GLN A C 1
ATOM 1654 O O . GLN A 1 203 ? -14.411 32.388 3.811 1.00 87.38 203 GLN A O 1
ATOM 1659 N N . LYS A 1 204 ? -16.632 32.357 3.505 1.00 86.50 204 LYS A N 1
ATOM 1660 C CA . LYS A 1 204 ? -16.965 32.903 4.832 1.00 86.50 204 LYS A CA 1
ATOM 1661 C C . LYS A 1 204 ? -16.429 32.005 5.953 1.00 86.50 204 LYS A C 1
ATOM 1663 O O . LYS A 1 204 ? -15.905 32.504 6.948 1.00 86.50 204 LYS A O 1
ATOM 1668 N N . LEU A 1 205 ? -16.564 30.687 5.796 1.00 86.19 205 LEU A N 1
ATOM 1669 C CA . LEU A 1 205 ? -16.044 29.708 6.753 1.00 86.19 205 LEU A CA 1
ATOM 1670 C C . LEU A 1 205 ? -14.516 29.614 6.685 1.00 86.19 205 LEU A C 1
ATOM 1672 O O . LEU A 1 205 ? -13.862 29.534 7.721 1.00 86.19 205 LEU A O 1
ATOM 1676 N N . LEU A 1 206 ? -13.937 29.667 5.484 1.00 87.56 206 LEU A N 1
ATOM 1677 C CA . LEU A 1 206 ? -12.488 29.644 5.295 1.00 87.56 206 LEU A CA 1
ATOM 1678 C C . LEU A 1 206 ? -11.813 30.846 5.969 1.00 87.56 206 LEU A C 1
ATOM 1680 O O . LEU A 1 206 ? -10.883 30.654 6.750 1.00 87.56 206 LEU A O 1
ATOM 1684 N N . ASP A 1 207 ? -12.324 32.057 5.736 1.00 85.75 207 ASP A N 1
ATOM 1685 C CA . ASP A 1 207 ? -11.819 33.289 6.349 1.00 85.75 207 ASP A CA 1
ATOM 1686 C C . ASP A 1 207 ? -11.883 33.201 7.881 1.00 85.75 207 ASP A C 1
ATOM 1688 O O . ASP A 1 207 ? -10.940 33.563 8.589 1.00 85.75 207 ASP A O 1
ATOM 1692 N N . HIS A 1 208 ? -12.976 32.641 8.411 1.00 83.62 208 HIS A N 1
ATOM 1693 C CA . HIS A 1 208 ? -13.122 32.394 9.841 1.00 83.62 208 HIS A CA 1
ATOM 1694 C C . HIS A 1 208 ? -12.065 31.418 10.376 1.00 83.62 208 HIS A C 1
ATOM 1696 O O . HIS A 1 208 ? -11.394 31.717 11.368 1.00 83.62 208 HIS A O 1
ATOM 1702 N N . LEU A 1 209 ? -11.869 30.276 9.718 1.00 84.31 209 LEU A N 1
ATOM 1703 C CA . LEU A 1 209 ? -10.889 29.267 10.126 1.00 84.31 209 LEU A CA 1
ATOM 1704 C C . LEU A 1 209 ? -9.447 29.783 10.025 1.00 84.31 209 LEU A C 1
ATOM 1706 O O . LEU A 1 209 ? -8.613 29.442 10.864 1.00 84.31 209 LEU A O 1
ATOM 1710 N N . GLN A 1 210 ? -9.150 30.628 9.039 1.00 83.31 210 GLN A N 1
ATOM 1711 C CA . GLN A 1 210 ? -7.832 31.244 8.879 1.00 83.31 210 GLN A CA 1
ATOM 1712 C C . GLN A 1 210 ? -7.573 32.335 9.928 1.00 83.31 210 GLN A C 1
ATOM 1714 O O . GLN A 1 210 ? -6.478 32.387 10.486 1.00 83.31 210 GLN A O 1
ATOM 1719 N N . SER A 1 211 ? -8.587 33.125 10.301 1.00 76.62 211 SER A N 1
ATOM 1720 C CA . SER A 1 211 ? -8.465 34.165 11.340 1.00 76.62 211 SER A CA 1
ATOM 1721 C C . SER A 1 211 ? -8.118 33.619 12.737 1.00 76.62 211 SER A C 1
ATOM 1723 O O . SER A 1 211 ? -7.551 34.330 13.569 1.00 76.62 211 SER A O 1
ATOM 1725 N N . HIS A 1 212 ? -8.386 32.333 12.999 1.00 68.81 212 HIS A N 1
ATOM 1726 C CA . HIS A 1 212 ? -7.972 31.670 14.240 1.00 68.81 212 HIS A CA 1
ATOM 1727 C C . HIS A 1 212 ? -6.452 31.543 14.364 1.00 68.81 212 HIS A C 1
ATOM 1729 O O . HIS A 1 212 ? -5.940 31.489 15.484 1.00 68.81 212 HIS A O 1
ATOM 1735 N N . HIS A 1 213 ? -5.720 31.513 13.246 1.00 62.81 213 HIS A N 1
ATOM 1736 C CA . HIS A 1 213 ? -4.261 31.449 13.271 1.00 62.81 213 HIS A CA 1
ATOM 1737 C C . HIS A 1 213 ? -3.667 32.702 13.924 1.00 62.81 213 HIS A C 1
ATOM 1739 O O . HIS A 1 213 ? -2.832 32.582 14.820 1.00 62.81 213 HIS A O 1
ATOM 1745 N N . ASP A 1 214 ? -4.195 33.880 13.586 1.00 57.31 214 ASP A N 1
ATOM 1746 C CA . ASP A 1 214 ? -3.776 35.158 14.170 1.00 57.31 214 ASP A CA 1
ATOM 1747 C C . ASP A 1 214 ? -4.058 35.225 15.675 1.00 57.31 214 ASP A C 1
ATOM 1749 O O . ASP A 1 214 ? -3.315 35.851 16.431 1.00 57.31 214 ASP A O 1
ATOM 1753 N N . ILE A 1 215 ? -5.135 34.579 16.133 1.00 59.53 215 ILE A N 1
ATOM 1754 C CA . ILE A 1 215 ? -5.493 34.497 17.553 1.00 59.53 215 ILE A CA 1
ATOM 1755 C C . ILE A 1 215 ? -4.544 33.539 18.284 1.00 59.53 215 ILE A C 1
ATOM 1757 O O . ILE A 1 215 ? -4.045 33.878 19.355 1.00 59.53 215 ILE A O 1
ATOM 1761 N N . ILE A 1 216 ? -4.248 32.371 17.706 1.00 58.16 216 ILE A N 1
ATOM 1762 C CA . ILE A 1 216 ? -3.326 31.385 18.289 1.00 58.16 216 ILE A CA 1
ATOM 1763 C C . ILE A 1 216 ? -1.900 31.946 18.357 1.00 58.16 216 ILE A C 1
ATOM 1765 O O . ILE A 1 216 ? -1.243 31.790 19.384 1.00 58.16 216 ILE A O 1
ATOM 1769 N N . GLU A 1 217 ? -1.424 32.642 17.322 1.00 58.88 217 GLU A N 1
ATOM 1770 C CA . GLU A 1 217 ? -0.121 33.319 17.345 1.00 58.88 217 GLU A CA 1
ATOM 1771 C C . GLU A 1 217 ? -0.058 34.420 18.410 1.00 58.88 217 GLU A C 1
ATOM 1773 O O . GLU A 1 217 ? 0.927 34.507 19.140 1.00 58.88 217 GLU A O 1
ATOM 1778 N N . LYS A 1 218 ? -1.135 35.195 18.592 1.00 54.78 218 LYS A N 1
ATOM 1779 C CA . LYS A 1 218 ? -1.239 36.189 19.678 1.00 54.78 218 LYS A CA 1
ATOM 1780 C C . LYS A 1 218 ? -1.311 35.556 21.074 1.00 54.78 218 LYS A C 1
ATOM 1782 O O . LYS A 1 218 ? -0.909 36.191 22.047 1.00 54.78 218 LYS A O 1
ATO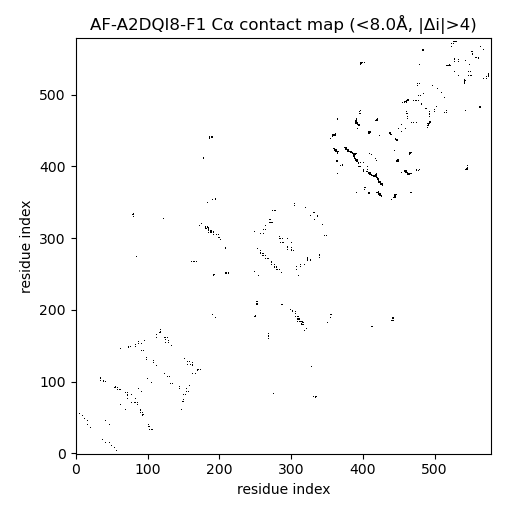M 1787 N N . LEU A 1 219 ? -1.808 34.322 21.187 1.00 52.41 219 LEU A N 1
ATOM 1788 C CA . LEU A 1 219 ? -1.887 33.555 22.437 1.00 52.41 219 LEU A CA 1
ATOM 1789 C C . LEU A 1 219 ? -0.603 32.775 22.763 1.00 52.41 219 LEU A C 1
ATOM 1791 O O . LEU A 1 219 ? -0.451 32.343 23.906 1.00 52.41 219 LEU A O 1
ATOM 1795 N N . LYS A 1 220 ? 0.352 32.644 21.826 1.00 50.91 220 LYS A N 1
ATOM 1796 C CA . LYS A 1 220 ? 1.703 32.089 22.058 1.00 50.91 220 LYS A CA 1
ATOM 1797 C C . LYS A 1 220 ? 2.598 33.029 22.895 1.00 50.91 220 LYS A C 1
ATOM 1799 O O . LYS A 1 220 ? 3.792 33.157 22.641 1.00 50.91 220 LYS A O 1
ATOM 1804 N N . ASN A 1 221 ? 2.060 33.647 23.947 1.00 40.69 221 ASN A N 1
ATOM 1805 C CA . ASN A 1 221 ? 2.898 34.037 25.077 1.00 40.69 221 ASN A CA 1
ATOM 1806 C C . ASN A 1 221 ? 3.315 32.746 25.797 1.00 40.69 221 ASN A C 1
ATOM 1808 O O . ASN A 1 221 ? 2.449 31.923 26.106 1.00 40.69 221 ASN A O 1
ATOM 1812 N N . PRO A 1 222 ? 4.613 32.519 26.051 1.00 44.88 222 PRO A N 1
ATOM 1813 C CA . PRO A 1 222 ? 5.075 31.248 26.573 1.00 44.88 222 PRO A CA 1
ATOM 1814 C C . PRO A 1 222 ? 4.595 31.094 28.018 1.00 44.88 222 PRO A C 1
ATOM 1816 O O . PRO A 1 222 ? 5.170 31.658 28.948 1.00 44.88 222 PRO A O 1
ATOM 1819 N N . LEU A 1 223 ? 3.550 30.293 28.225 1.00 39.22 223 LEU A N 1
ATOM 1820 C CA . LEU A 1 223 ? 3.370 29.621 29.506 1.00 39.22 223 LEU A CA 1
ATOM 1821 C C . LEU A 1 223 ? 4.650 28.809 29.760 1.00 39.22 223 LEU A C 1
ATOM 1823 O O . LEU A 1 223 ? 5.091 28.090 28.859 1.00 39.22 223 LEU A O 1
ATOM 1827 N N . PRO A 1 224 ? 5.287 28.934 30.938 1.00 38.84 224 PRO A N 1
ATOM 1828 C CA . PRO A 1 224 ? 6.540 28.254 31.213 1.00 38.84 224 PRO A CA 1
ATOM 1829 C C . PRO A 1 224 ? 6.333 26.750 31.038 1.00 38.84 224 PRO A C 1
ATOM 1831 O O . PRO A 1 224 ? 5.557 26.120 31.757 1.00 38.84 224 PRO A O 1
ATOM 1834 N N . SER A 1 225 ? 7.056 26.193 30.072 1.00 39.28 225 SER A N 1
ATOM 1835 C CA . SER A 1 225 ? 7.082 24.801 29.613 1.00 39.28 225 SER A CA 1
ATOM 1836 C C . SER A 1 225 ? 7.632 23.815 30.656 1.00 39.28 225 SER A C 1
ATOM 1838 O O . SER A 1 225 ? 8.307 22.845 30.326 1.00 39.28 225 SER A O 1
ATOM 1840 N N . LYS A 1 226 ? 7.359 24.039 31.945 1.00 35.12 226 LYS A N 1
ATOM 1841 C CA . LYS A 1 226 ? 7.831 23.176 33.033 1.00 35.12 226 LYS A CA 1
ATOM 1842 C C . LYS A 1 226 ? 6.926 21.975 33.315 1.00 35.12 226 LYS A C 1
ATOM 1844 O O . LYS A 1 226 ? 7.376 21.080 34.014 1.00 35.12 226 LYS A O 1
ATOM 1849 N N . SER A 1 227 ? 5.708 21.907 32.771 1.00 34.66 227 SER A N 1
ATOM 1850 C CA . SER A 1 227 ? 4.773 20.795 33.037 1.00 34.66 227 SER A CA 1
ATOM 1851 C C . SER A 1 227 ? 4.640 19.760 31.912 1.00 34.66 227 SER A C 1
ATOM 1853 O O . SER A 1 227 ? 4.068 18.700 32.144 1.00 34.66 227 SER A O 1
ATOM 1855 N N . LEU A 1 228 ? 5.173 20.019 30.711 1.00 33.44 228 LEU A N 1
ATOM 1856 C CA . LEU A 1 228 ? 5.133 19.064 29.587 1.00 33.44 228 LEU A CA 1
ATOM 1857 C C . LEU A 1 228 ? 6.378 18.166 29.504 1.00 33.44 228 LEU A C 1
ATOM 1859 O O . LEU A 1 228 ? 6.293 17.067 28.966 1.00 33.44 228 LEU A O 1
ATOM 1863 N N . ASN A 1 229 ? 7.487 18.567 30.133 1.00 30.66 229 ASN A N 1
ATOM 1864 C CA . ASN A 1 229 ? 8.722 17.773 30.204 1.00 30.66 229 ASN A CA 1
ATOM 1865 C C . ASN A 1 229 ? 8.628 16.555 31.149 1.00 30.66 229 ASN A C 1
ATOM 1867 O O . ASN A 1 229 ? 9.595 15.813 31.294 1.00 30.66 229 ASN A O 1
ATOM 1871 N N . GLU A 1 230 ? 7.484 16.334 31.806 1.00 33.28 230 GLU A N 1
ATOM 1872 C CA . GLU A 1 230 ? 7.240 15.128 32.613 1.00 33.28 230 GLU A CA 1
ATOM 1873 C C . GLU A 1 230 ? 6.681 13.952 31.791 1.00 33.28 230 GLU A C 1
ATOM 1875 O O . GLU A 1 230 ? 6.649 12.813 32.272 1.00 33.28 230 GLU A O 1
ATOM 1880 N N . LEU A 1 231 ? 6.299 14.181 30.529 1.00 31.89 231 LEU A N 1
ATOM 1881 C CA . LEU A 1 231 ? 6.055 13.104 29.576 1.00 31.89 231 LEU A CA 1
ATOM 1882 C C . LEU A 1 231 ? 7.416 12.633 29.053 1.00 31.89 231 LEU A C 1
ATOM 1884 O O . LEU A 1 231 ? 7.976 13.227 28.139 1.00 31.89 231 LEU A O 1
ATOM 1888 N N . ARG A 1 232 ? 7.972 11.591 29.689 1.00 33.28 232 ARG A N 1
ATOM 1889 C CA . ARG A 1 232 ? 9.181 10.895 29.210 1.00 33.28 232 ARG A CA 1
ATOM 1890 C C . ARG A 1 232 ? 9.089 10.672 27.700 1.00 33.28 232 ARG A C 1
ATOM 1892 O O . ARG A 1 232 ? 8.039 10.227 27.241 1.00 33.28 232 ARG A O 1
ATOM 1899 N N . GLU A 1 233 ? 10.190 10.899 26.983 1.00 32.53 233 GLU A N 1
ATOM 1900 C CA . GLU A 1 233 ? 10.381 10.432 25.606 1.00 32.53 233 GLU A CA 1
ATOM 1901 C C . GLU A 1 233 ? 9.987 8.953 25.530 1.00 32.53 233 GLU A C 1
ATOM 1903 O O . GLU A 1 233 ? 10.657 8.065 26.065 1.00 32.53 233 GLU A O 1
ATOM 1908 N N . ILE A 1 234 ? 8.819 8.695 24.945 1.00 31.61 234 ILE A N 1
ATOM 1909 C CA . ILE A 1 234 ? 8.359 7.345 24.658 1.00 31.61 234 ILE A CA 1
ATOM 1910 C C . ILE A 1 234 ? 9.165 6.910 23.439 1.00 31.61 234 ILE A C 1
ATOM 1912 O O . ILE A 1 234 ? 8.932 7.429 22.358 1.00 31.61 234 ILE A O 1
ATOM 1916 N N . CYS A 1 235 ? 10.123 6.009 23.672 1.00 28.06 235 CYS A N 1
ATOM 1917 C CA . CYS A 1 235 ? 10.848 5.166 22.717 1.00 28.06 235 CYS A CA 1
ATOM 1918 C C . CYS A 1 235 ? 11.047 5.721 21.292 1.00 28.06 235 CYS A C 1
ATOM 1920 O O . CYS A 1 235 ? 10.120 5.773 20.492 1.00 28.06 235 CYS A O 1
ATOM 1922 N N . GLU A 1 236 ? 12.317 5.906 20.925 1.00 28.56 236 GLU A N 1
ATOM 1923 C CA . GLU A 1 236 ? 12.871 6.237 19.596 1.00 28.56 236 GLU A CA 1
ATOM 1924 C C . GLU A 1 236 ? 12.538 5.251 18.453 1.00 28.56 236 GLU A C 1
ATOM 1926 O O . GLU A 1 236 ? 13.134 5.302 17.380 1.00 28.56 236 GLU A O 1
ATOM 1931 N N . THR A 1 237 ? 11.559 4.366 18.624 1.00 28.20 237 THR A N 1
ATOM 1932 C CA . THR A 1 237 ? 10.974 3.647 17.490 1.00 28.20 237 THR A CA 1
ATOM 1933 C C . THR A 1 237 ? 9.853 4.506 16.937 1.00 28.20 237 THR A C 1
ATOM 1935 O O . THR A 1 237 ? 8.677 4.273 17.207 1.00 28.20 237 THR A O 1
ATOM 1938 N N . LYS A 1 238 ? 10.231 5.530 16.158 1.00 28.95 238 LYS A N 1
ATOM 1939 C CA . LYS A 1 238 ? 9.287 6.143 15.225 1.00 28.95 238 LYS A CA 1
ATOM 1940 C C . LYS A 1 238 ? 8.695 4.985 14.418 1.00 28.95 238 LYS A C 1
ATOM 1942 O O . LYS A 1 238 ? 9.464 4.299 13.739 1.00 28.95 238 LYS A O 1
ATOM 1947 N N . PRO A 1 239 ? 7.381 4.701 14.487 1.00 35.12 239 PRO A N 1
ATOM 1948 C CA . PRO A 1 239 ? 6.793 3.923 13.414 1.00 35.12 239 PRO A CA 1
ATOM 1949 C C . PRO A 1 239 ? 7.170 4.658 12.122 1.00 35.12 239 PRO A C 1
ATOM 1951 O O . PRO A 1 239 ? 7.196 5.890 12.116 1.00 35.12 239 PRO A O 1
ATOM 1954 N N . GLU A 1 240 ? 7.522 3.937 11.058 1.00 44.38 240 GLU A N 1
ATOM 1955 C CA . GLU A 1 240 ? 7.771 4.524 9.733 1.00 44.38 240 GLU A CA 1
ATOM 1956 C C . GLU A 1 240 ? 6.450 5.059 9.141 1.00 44.38 240 GLU A C 1
ATOM 1958 O O . GLU A 1 240 ? 5.988 4.654 8.079 1.00 44.38 240 GLU A O 1
ATOM 1963 N N . LEU A 1 241 ? 5.772 5.929 9.881 1.00 47.00 241 LEU A N 1
ATOM 1964 C CA . LEU A 1 241 ? 4.695 6.756 9.404 1.00 47.00 241 LEU A CA 1
ATOM 1965 C C . LEU A 1 241 ? 5.369 7.908 8.670 1.00 47.00 241 LEU A C 1
ATOM 1967 O O . LEU A 1 241 ? 6.111 8.688 9.261 1.00 47.00 241 LEU A O 1
ATOM 1971 N N . GLU A 1 242 ? 5.122 7.997 7.368 1.00 51.59 242 GLU A N 1
ATOM 1972 C CA . GLU A 1 242 ? 5.607 9.063 6.483 1.00 51.59 242 GLU A CA 1
ATOM 1973 C C . GLU A 1 242 ? 4.890 10.406 6.752 1.00 51.59 242 GLU A C 1
ATOM 1975 O O . GLU A 1 242 ? 4.579 11.146 5.823 1.00 5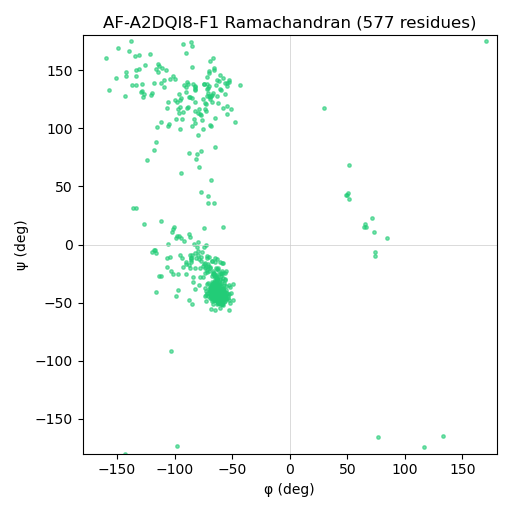1.59 242 GLU A O 1
ATOM 1980 N N . PHE A 1 243 ? 4.566 10.713 8.010 1.00 55.06 243 PHE A N 1
ATOM 1981 C CA . PHE A 1 243 ? 3.999 12.000 8.390 1.00 55.06 243 PHE A CA 1
ATOM 1982 C C . PHE A 1 243 ? 5.130 12.889 8.894 1.00 55.06 243 PHE A C 1
ATOM 1984 O O . PHE A 1 243 ? 5.766 12.581 9.901 1.00 55.06 243 PHE A O 1
ATOM 1991 N N . ASP A 1 244 ? 5.380 13.991 8.193 1.00 55.81 244 ASP A N 1
ATOM 1992 C CA . ASP A 1 244 ? 6.234 15.044 8.723 1.00 55.81 244 ASP A CA 1
ATOM 1993 C C . ASP A 1 244 ? 5.459 15.767 9.838 1.00 55.81 244 ASP A C 1
ATOM 1995 O O . ASP A 1 244 ? 4.402 16.360 9.615 1.00 55.81 244 ASP A O 1
ATOM 1999 N N . GLU A 1 245 ? 5.946 15.658 11.076 1.00 53.53 245 GLU A N 1
ATOM 2000 C CA . GLU A 1 245 ? 5.351 16.320 12.246 1.00 53.53 245 GLU A CA 1
ATOM 2001 C C . GLU A 1 245 ? 5.386 17.853 12.119 1.00 53.53 245 GLU A C 1
ATOM 2003 O O . GLU A 1 245 ? 4.588 18.536 12.759 1.00 53.53 245 GLU A O 1
ATOM 2008 N N . ASN A 1 246 ? 6.261 18.388 11.259 1.00 54.72 246 ASN A N 1
ATOM 2009 C CA . ASN A 1 246 ? 6.389 19.816 10.969 1.00 54.72 246 ASN A CA 1
ATOM 2010 C C . ASN A 1 246 ? 5.644 20.247 9.699 1.00 54.72 246 ASN A C 1
ATOM 2012 O O . ASN A 1 246 ? 5.785 21.389 9.257 1.00 54.72 246 ASN A O 1
ATOM 2016 N N . GLU A 1 247 ? 4.857 19.353 9.099 1.00 67.38 247 GLU A N 1
ATOM 2017 C CA . GLU A 1 247 ? 4.122 19.650 7.880 1.00 67.38 247 GLU A CA 1
ATOM 2018 C C . GLU A 1 247 ? 3.115 20.783 8.102 1.00 67.38 247 GLU A C 1
ATOM 2020 O O . GLU A 1 247 ? 2.214 20.709 8.947 1.00 67.38 247 GLU A O 1
ATOM 2025 N N . LYS A 1 248 ? 3.269 21.855 7.323 1.00 72.38 248 LYS A N 1
ATOM 2026 C CA . LYS A 1 248 ? 2.392 23.019 7.403 1.00 72.38 248 LYS A CA 1
ATOM 2027 C C . LYS A 1 248 ? 1.037 22.681 6.784 1.00 72.38 248 LYS A C 1
ATOM 2029 O O . LYS A 1 248 ? 0.946 22.341 5.611 1.00 72.38 248 LYS A O 1
ATOM 2034 N N . ILE A 1 249 ? -0.024 22.824 7.573 1.00 81.94 249 ILE A N 1
ATOM 2035 C CA . ILE A 1 249 ? -1.405 22.706 7.094 1.00 81.94 249 ILE A CA 1
ATOM 2036 C C . ILE A 1 249 ? -1.918 24.104 6.744 1.00 81.94 249 ILE A C 1
ATOM 2038 O O . ILE A 1 249 ? -1.880 25.000 7.587 1.00 81.94 249 ILE A O 1
ATOM 2042 N N . GLU A 1 250 ? -2.420 24.273 5.519 1.00 83.00 250 GLU A N 1
ATOM 2043 C CA . GLU A 1 250 ? -2.933 25.554 4.996 1.00 83.00 250 GLU A CA 1
ATOM 2044 C C . GLU A 1 250 ? -4.107 26.129 5.813 1.00 83.00 250 GLU A C 1
ATOM 2046 O O . GLU A 1 250 ? -4.277 27.345 5.886 1.00 83.00 250 GLU A O 1
ATOM 2051 N N . ILE A 1 251 ? -4.892 25.274 6.483 1.00 86.06 251 ILE A N 1
ATOM 2052 C CA . ILE A 1 251 ? -5.945 25.673 7.429 1.00 86.06 251 ILE A CA 1
ATOM 2053 C C . ILE A 1 251 ? -5.587 25.169 8.842 1.00 86.06 251 ILE A C 1
ATOM 2055 O O . ILE A 1 251 ? -6.014 24.079 9.239 1.00 86.06 251 ILE A O 1
ATOM 2059 N N . PRO A 1 252 ? -4.830 25.946 9.644 1.00 81.88 252 PRO A N 1
ATOM 2060 C CA . PRO A 1 252 ? -4.332 25.511 10.953 1.00 81.88 252 PRO A CA 1
ATOM 2061 C C . PRO A 1 252 ? -5.428 25.103 11.942 1.00 81.88 252 PRO A C 1
ATOM 2063 O O . PRO A 1 252 ? -5.227 24.196 12.749 1.00 81.88 252 PRO A O 1
ATOM 2066 N N . ALA A 1 253 ? -6.607 25.727 11.863 1.00 84.25 253 ALA A N 1
ATOM 2067 C CA . ALA A 1 253 ? -7.752 25.384 12.706 1.00 84.25 253 ALA A CA 1
ATOM 2068 C C . ALA A 1 253 ? -8.210 23.925 12.528 1.00 84.25 253 ALA A C 1
ATOM 2070 O O . ALA A 1 253 ? -8.744 23.341 13.466 1.00 84.25 253 ALA A O 1
ATOM 2071 N N . LEU A 1 254 ? -7.944 23.308 11.371 1.00 89.44 254 LEU A N 1
ATOM 2072 C CA . LEU A 1 254 ? -8.297 21.917 11.074 1.00 89.44 254 LEU A CA 1
ATOM 2073 C C . LEU A 1 254 ? -7.179 20.922 11.412 1.00 89.44 254 LEU A C 1
ATOM 2075 O O . LEU A 1 254 ? -7.340 19.723 11.196 1.00 89.44 254 LEU A O 1
ATOM 2079 N N . HIS A 1 255 ? -6.058 21.372 11.985 1.00 87.56 255 HIS A N 1
ATOM 2080 C CA . HIS A 1 255 ? -4.910 20.505 12.264 1.00 87.56 255 HIS A CA 1
ATOM 2081 C C . HIS A 1 255 ? -5.273 19.292 13.128 1.00 87.56 255 HIS A C 1
ATOM 2083 O O . HIS A 1 255 ? -4.862 18.172 12.843 1.00 87.56 255 HIS A O 1
ATOM 2089 N N . HIS A 1 256 ? -6.117 19.479 14.141 1.00 86.69 256 HIS A N 1
ATOM 2090 C CA . HIS A 1 256 ? -6.568 18.386 14.998 1.00 86.69 256 HIS A CA 1
ATOM 2091 C C . HIS A 1 256 ? -7.467 17.373 14.260 1.00 86.69 256 HIS A C 1
ATOM 2093 O O . HIS A 1 256 ? -7.399 16.183 14.558 1.00 86.69 256 HIS A O 1
ATOM 2099 N N . VAL A 1 257 ? -8.263 17.821 13.278 1.00 92.94 257 VAL A N 1
ATOM 2100 C CA . VAL A 1 257 ? -9.067 16.943 12.408 1.00 92.94 257 VAL A CA 1
ATOM 2101 C C . VAL A 1 257 ? -8.136 16.086 11.556 1.00 92.94 257 VAL A C 1
ATOM 2103 O O . VAL A 1 257 ? -8.291 14.869 11.493 1.00 92.94 257 VAL A O 1
ATOM 2106 N N . VAL A 1 258 ? -7.124 16.716 10.956 1.00 92.38 258 VAL A N 1
ATOM 2107 C CA . VAL A 1 258 ? -6.110 16.041 10.138 1.00 92.38 258 VAL A CA 1
ATOM 2108 C C . VAL A 1 258 ? -5.343 14.998 10.956 1.00 92.38 258 VAL A C 1
ATOM 2110 O O . VAL A 1 258 ? -5.183 13.864 10.507 1.00 92.38 258 VAL A O 1
ATOM 2113 N N . LEU A 1 259 ? -4.925 15.332 12.182 1.00 89.25 259 LEU A N 1
ATOM 2114 C CA . LEU A 1 259 ? -4.264 14.384 13.084 1.00 89.25 259 LEU A CA 1
ATOM 2115 C C . LEU A 1 259 ? -5.163 13.205 13.476 1.00 89.25 259 LEU A C 1
ATOM 2117 O O . LEU A 1 259 ? -4.666 12.088 13.611 1.00 89.25 259 LEU A O 1
ATOM 2121 N N . GLU A 1 260 ? -6.467 13.425 13.663 1.00 91.69 260 GLU A N 1
ATOM 2122 C CA . GLU A 1 260 ? -7.406 12.333 13.925 1.00 91.69 260 GLU A CA 1
ATOM 2123 C C . GLU A 1 260 ? -7.508 11.410 12.703 1.00 91.69 260 GLU A C 1
ATOM 2125 O O . GLU A 1 260 ? -7.329 10.204 12.843 1.00 91.69 260 GLU A O 1
ATOM 2130 N N . LEU A 1 261 ? -7.668 11.955 11.492 1.00 94.62 261 LEU A N 1
ATOM 2131 C CA . LEU A 1 261 ? -7.721 11.169 10.248 1.00 94.62 261 LEU A CA 1
ATOM 2132 C C . LEU A 1 261 ? -6.428 10.377 9.985 1.00 94.62 261 LEU A C 1
ATOM 2134 O O . LEU A 1 261 ? -6.480 9.240 9.516 1.00 94.62 261 LEU A O 1
ATOM 2138 N N . ARG A 1 262 ? -5.260 10.900 10.383 1.00 90.81 262 ARG A N 1
ATOM 2139 C CA . ARG A 1 262 ? -3.977 10.169 10.322 1.00 90.81 262 ARG A CA 1
ATOM 2140 C C . ARG A 1 262 ? -3.928 8.918 11.201 1.00 90.81 262 ARG A C 1
ATOM 2142 O O . ARG A 1 262 ? -3.033 8.095 11.027 1.00 90.81 262 ARG A O 1
ATOM 2149 N N . LYS A 1 263 ? -4.885 8.726 12.115 1.00 89.69 263 LYS A N 1
ATOM 2150 C CA . LYS A 1 263 ? -5.007 7.494 12.909 1.00 89.69 263 LYS A CA 1
ATOM 2151 C C . LYS A 1 263 ? -5.718 6.369 12.166 1.00 89.69 263 LYS A C 1
ATOM 2153 O O . LYS A 1 263 ? -5.653 5.244 12.657 1.00 89.69 263 LYS A O 1
ATOM 2158 N N . MET A 1 264 ? -6.363 6.625 11.022 1.00 90.44 264 MET A N 1
ATOM 2159 C CA . MET A 1 264 ? -7.071 5.585 10.259 1.00 90.44 264 MET A CA 1
ATOM 2160 C C . MET A 1 264 ? -6.159 4.379 9.939 1.00 90.44 264 MET A C 1
ATOM 2162 O O . MET A 1 264 ? -6.562 3.264 10.263 1.00 90.44 264 MET A O 1
ATOM 2166 N N . PRO A 1 265 ? -4.901 4.548 9.459 1.00 86.81 265 PRO A N 1
ATOM 2167 C CA . PRO A 1 265 ? -3.928 3.451 9.277 1.00 86.81 265 PRO A CA 1
ATOM 2168 C C . PRO A 1 265 ? -3.516 2.674 10.502 1.00 86.81 265 PRO A C 1
ATOM 2170 O O . PRO A 1 265 ? -2.940 1.599 10.367 1.00 86.81 265 PRO A O 1
ATOM 2173 N N . LEU A 1 266 ? -3.802 3.198 11.683 1.00 85.62 266 LEU A N 1
ATOM 2174 C CA . LEU A 1 266 ? -3.477 2.541 12.937 1.00 85.62 266 LEU A CA 1
ATOM 2175 C C . LEU A 1 266 ? -4.650 1.693 13.444 1.00 85.62 266 LEU A C 1
ATOM 2177 O O . LEU A 1 266 ? -4.474 0.901 14.369 1.00 85.62 266 LEU A O 1
ATOM 2181 N N . GLN A 1 267 ? -5.842 1.842 12.854 1.00 87.75 267 GLN A N 1
ATOM 2182 C CA . GLN A 1 267 ? -7.020 1.087 13.260 1.00 87.75 267 GLN A CA 1
ATOM 2183 C C . GLN A 1 267 ? -7.016 -0.290 12.604 1.00 87.75 267 GLN A C 1
ATOM 2185 O O . GLN A 1 267 ? -7.122 -0.432 11.388 1.00 87.75 267 GLN A O 1
ATOM 2190 N N . CYS A 1 268 ? -6.908 -1.326 13.435 1.00 88.75 268 CYS A N 1
ATOM 2191 C CA . CYS A 1 268 ? -6.928 -2.703 12.954 1.00 88.75 268 CYS A CA 1
ATOM 2192 C C . CYS A 1 268 ? -8.345 -3.187 12.623 1.00 88.75 268 CYS A C 1
ATOM 2194 O O . CYS A 1 268 ? -8.474 -4.053 11.758 1.00 88.75 268 CYS A O 1
ATOM 2196 N N . SER A 1 269 ? -9.379 -2.637 13.278 1.00 91.31 269 SER A N 1
ATOM 2197 C CA . SER A 1 269 ? -10.774 -3.074 13.147 1.00 91.31 269 SER A CA 1
ATOM 2198 C C . SER A 1 269 ? -11.650 -2.082 12.363 1.00 91.31 269 SER A C 1
ATOM 2200 O O . SER A 1 269 ? -11.389 -0.874 12.414 1.00 91.31 269 SER A O 1
ATOM 2202 N N . PRO A 1 270 ? -12.696 -2.563 11.657 1.00 93.19 270 PRO A N 1
ATOM 2203 C CA . PRO A 1 270 ? -13.655 -1.707 10.957 1.00 93.19 270 PRO A CA 1
ATOM 2204 C C . PRO A 1 270 ? -14.325 -0.694 11.888 1.00 93.19 270 PRO A C 1
ATOM 2206 O O . PRO A 1 270 ? -14.300 0.505 11.609 1.00 93.19 270 PRO A O 1
ATOM 2209 N N . SER A 1 271 ? -14.833 -1.142 13.042 1.00 92.44 271 SER A N 1
ATOM 2210 C CA . SER A 1 271 ? -15.456 -0.241 14.019 1.00 92.44 271 SER A CA 1
ATOM 2211 C C . SER A 1 271 ? -14.468 0.808 14.540 1.00 92.44 271 SER A C 1
ATOM 2213 O O . SER A 1 271 ? -14.814 1.981 14.648 1.00 92.44 271 SER A O 1
ATOM 2215 N N . GLY A 1 272 ? -13.210 0.419 14.792 1.00 89.50 272 GLY A N 1
ATOM 2216 C CA . GLY A 1 272 ? -12.129 1.329 15.187 1.00 89.50 272 GLY A CA 1
ATOM 2217 C C . GLY A 1 272 ? -11.907 2.464 14.187 1.00 89.50 272 GLY A C 1
ATOM 2218 O O . GLY A 1 272 ? -11.837 3.632 14.574 1.00 89.50 272 GLY A O 1
ATOM 2219 N N . LEU A 1 273 ? -11.858 2.137 12.894 1.00 92.25 273 LEU A N 1
ATOM 2220 C CA . LEU A 1 273 ? -11.718 3.119 11.816 1.00 92.25 273 LEU A CA 1
ATOM 2221 C C . LEU A 1 273 ? -12.924 4.065 11.761 1.00 92.25 273 LEU A C 1
ATOM 2223 O O . LEU A 1 273 ? -12.749 5.281 11.666 1.00 92.25 273 LEU A O 1
ATOM 2227 N N . LEU A 1 274 ? -14.139 3.530 11.906 1.00 93.81 274 LEU A N 1
ATOM 2228 C CA . LEU A 1 274 ? -15.370 4.327 11.943 1.00 93.81 274 LEU A CA 1
ATOM 2229 C C . LEU A 1 274 ? -15.437 5.245 13.169 1.00 93.81 274 LEU A C 1
ATOM 2231 O O . LEU A 1 274 ? -15.961 6.354 13.062 1.00 93.81 274 LEU A O 1
ATOM 2235 N N . PHE A 1 275 ? -14.846 4.863 14.307 1.00 90.06 275 PHE A N 1
ATOM 2236 C CA . PHE A 1 275 ? -14.692 5.771 15.449 1.00 90.06 275 PHE A CA 1
ATOM 2237 C C . PHE A 1 275 ? -13.765 6.933 15.145 1.00 90.06 275 PHE A C 1
ATOM 2239 O O . PHE A 1 275 ? -14.127 8.077 15.425 1.00 90.06 275 PHE A O 1
ATOM 2246 N N . THR A 1 276 ? -12.600 6.661 14.557 1.00 91.75 276 THR A N 1
ATOM 2247 C CA . THR A 1 276 ? -11.675 7.711 14.119 1.00 91.75 276 THR A CA 1
ATOM 2248 C C . THR A 1 276 ? -12.369 8.677 13.161 1.00 91.75 276 THR A C 1
ATOM 2250 O O . THR A 1 276 ? -12.315 9.890 13.354 1.00 91.75 276 THR A O 1
ATOM 2253 N N . LEU A 1 277 ? -13.106 8.146 12.184 1.00 94.44 277 LEU A N 1
ATOM 2254 C CA . LEU A 1 277 ? -13.854 8.952 11.225 1.00 94.44 277 LEU A CA 1
ATOM 2255 C C . LEU A 1 277 ? -14.976 9.765 11.895 1.00 94.44 277 LEU A C 1
ATOM 2257 O O . LEU A 1 277 ? -15.117 10.960 11.639 1.00 94.44 277 LEU A O 1
ATOM 2261 N N . SER A 1 278 ? -15.738 9.151 12.804 1.00 92.88 278 SER A N 1
ATOM 2262 C CA . SER A 1 278 ? -16.784 9.843 13.563 1.00 92.88 278 SER A CA 1
ATOM 2263 C C . SER A 1 278 ? -16.212 10.976 14.413 1.00 92.88 278 SER A C 1
ATOM 2265 O O . SER A 1 278 ? -16.838 12.032 14.495 1.00 92.88 278 SER A O 1
ATOM 2267 N N . ASN A 1 279 ? -15.067 10.763 15.067 1.00 90.50 279 ASN A N 1
ATOM 2268 C CA . ASN A 1 279 ? -14.412 11.785 15.878 1.00 90.50 279 ASN A CA 1
ATOM 2269 C C . ASN A 1 279 ? -13.930 12.938 15.000 1.00 90.50 279 ASN A C 1
ATOM 2271 O O . ASN A 1 279 ? -14.225 14.089 15.315 1.00 90.50 279 ASN A O 1
ATOM 2275 N N . ALA A 1 280 ? -13.267 12.634 13.881 1.00 93.94 280 ALA A N 1
ATOM 2276 C CA . ALA A 1 280 ? -12.796 13.638 12.937 1.00 93.94 280 ALA A CA 1
ATOM 2277 C C . ALA A 1 280 ? -13.950 14.505 12.412 1.00 93.94 280 ALA A C 1
ATOM 2279 O O . ALA A 1 280 ? -13.847 15.728 12.427 1.00 93.94 280 ALA A O 1
ATOM 2280 N N . LEU A 1 281 ? -15.082 13.902 12.033 1.00 92.75 281 LEU A N 1
ATOM 2281 C CA . LEU A 1 281 ? -16.254 14.644 11.559 1.00 92.75 281 LEU A CA 1
ATOM 2282 C C . LEU A 1 281 ? -16.931 15.470 12.658 1.00 92.75 281 LEU A C 1
ATOM 2284 O O . LEU A 1 281 ? -17.374 16.584 12.391 1.00 92.75 281 LEU A O 1
ATOM 2288 N N . THR A 1 282 ? -16.983 14.978 13.900 1.00 90.06 282 THR A N 1
ATOM 2289 C CA . THR A 1 282 ? -17.464 15.787 15.036 1.00 90.06 282 THR A CA 1
ATOM 2290 C C . THR A 1 282 ? -16.555 16.991 15.279 1.00 90.06 282 THR A C 1
ATOM 2292 O O . THR A 1 282 ? -17.040 18.109 15.424 1.00 90.06 282 THR A O 1
ATOM 2295 N N . MET A 1 283 ? -15.236 16.782 15.285 1.00 90.88 283 MET A N 1
ATOM 2296 C CA . MET A 1 283 ? -14.257 17.859 15.440 1.00 90.88 283 MET A CA 1
ATOM 2297 C C . MET A 1 283 ? -14.359 18.878 14.304 1.00 90.88 283 MET A C 1
ATOM 2299 O O . MET A 1 283 ? -14.381 20.079 14.560 1.00 90.88 283 MET A O 1
ATOM 2303 N N . LEU A 1 284 ? -14.503 18.401 13.067 1.00 92.25 284 LEU A N 1
ATOM 2304 C CA . LEU A 1 284 ? -14.696 19.249 11.902 1.00 92.25 284 LEU A CA 1
ATOM 2305 C C . LEU A 1 284 ? -15.977 20.075 12.017 1.00 92.25 284 LEU A C 1
ATOM 2307 O O . LEU A 1 284 ? -15.922 21.288 11.859 1.00 92.25 284 LEU A O 1
ATOM 2311 N N . THR A 1 285 ? -17.105 19.438 12.341 1.00 90.19 285 THR A N 1
ATOM 2312 C CA . THR A 1 285 ? -18.399 20.117 12.518 1.00 90.19 285 THR A CA 1
ATOM 2313 C C . THR A 1 285 ? -18.287 21.225 13.563 1.00 90.19 285 THR A C 1
ATOM 2315 O O . THR A 1 285 ? -18.733 22.344 13.327 1.00 90.19 285 THR A O 1
ATOM 2318 N N . ASN A 1 286 ? -17.619 20.949 14.686 1.00 86.69 286 ASN A N 1
ATOM 2319 C CA . ASN A 1 286 ? -17.376 21.944 15.729 1.00 86.69 286 ASN A CA 1
ATOM 2320 C C . ASN A 1 286 ? -16.477 23.090 15.246 1.00 86.69 286 ASN A C 1
ATOM 2322 O O . ASN A 1 286 ? -16.716 24.234 15.615 1.00 86.69 286 ASN A O 1
ATOM 2326 N N . ALA A 1 287 ? -15.463 22.797 14.428 1.00 85.69 287 ALA A N 1
ATOM 2327 C CA . ALA A 1 287 ? -14.563 23.809 13.884 1.00 85.69 287 ALA A CA 1
ATOM 2328 C C . ALA A 1 287 ? -15.264 24.738 12.879 1.00 85.69 287 ALA A C 1
ATOM 2330 O O . ALA A 1 287 ? -14.960 25.928 12.842 1.00 85.69 287 ALA A O 1
ATOM 2331 N N . VAL A 1 288 ? -16.199 24.218 12.076 1.00 86.06 288 VAL A N 1
ATOM 2332 C CA . VAL A 1 288 ? -16.915 25.014 11.062 1.00 86.06 288 VAL A CA 1
ATOM 2333 C C . VAL A 1 288 ? -18.171 25.709 11.598 1.00 86.06 288 VAL A C 1
ATOM 2335 O O . VAL A 1 288 ? -18.652 26.648 10.969 1.00 86.06 288 VAL A O 1
ATOM 2338 N N . SER A 1 289 ? -18.703 25.289 12.750 1.00 82.75 289 SER A N 1
ATOM 2339 C CA . SER A 1 289 ? -19.908 25.882 13.347 1.00 82.75 289 SER A CA 1
ATOM 2340 C C . SER A 1 289 ? -19.602 27.238 13.994 1.00 82.75 289 SER A C 1
ATOM 2342 O O . SER A 1 289 ? -19.124 27.316 15.125 1.00 82.75 289 SER A O 1
ATOM 2344 N N . ILE A 1 290 ? -19.905 28.329 13.288 1.00 69.25 290 ILE A N 1
ATOM 2345 C CA . ILE A 1 290 ? -19.706 29.700 13.782 1.00 69.25 290 ILE A CA 1
ATOM 2346 C C . ILE A 1 290 ? -20.887 30.104 14.668 1.00 69.25 290 ILE A C 1
ATOM 2348 O O . ILE A 1 290 ? -22.032 30.095 14.227 1.00 69.25 290 ILE A O 1
ATOM 2352 N N . GLY A 1 291 ? -20.629 30.489 15.922 1.00 62.16 291 GLY A N 1
ATOM 2353 C CA . GLY A 1 291 ? -21.658 31.067 16.801 1.00 62.16 291 GLY A CA 1
ATOM 2354 C C . GLY A 1 291 ? -22.816 30.126 17.169 1.00 62.16 291 GLY A C 1
ATOM 2355 O O . GLY A 1 291 ? -23.839 30.597 17.656 1.00 62.16 291 GLY A O 1
ATOM 2356 N N . GLY A 1 292 ? -22.662 28.815 16.950 1.00 64.12 292 GLY A N 1
ATOM 2357 C CA . GLY A 1 292 ? -23.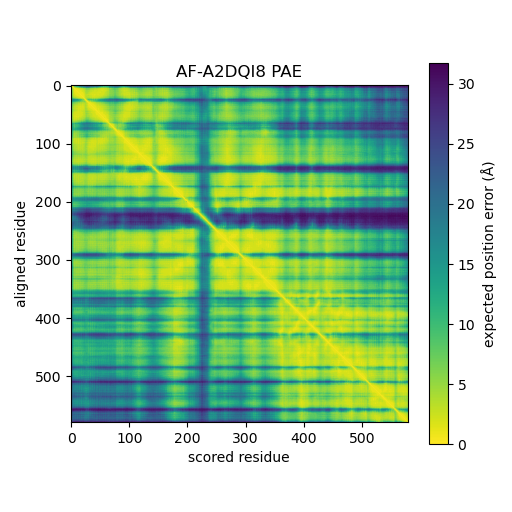712 27.817 17.176 1.00 64.12 292 GLY A CA 1
ATOM 2358 C C . GLY A 1 292 ? -24.697 27.646 16.013 1.00 64.12 292 GLY A C 1
ATOM 2359 O O . GLY A 1 292 ? -25.664 26.901 16.160 1.00 64.12 292 GLY A O 1
ATOM 2360 N N . GLU A 1 293 ? -24.470 28.301 14.868 1.00 71.75 293 GLU A N 1
ATOM 2361 C CA . GLU A 1 293 ? -25.261 28.066 13.658 1.00 71.75 293 GLU A CA 1
ATOM 2362 C C . GLU A 1 293 ? -24.928 26.694 13.055 1.00 71.75 293 GLU A C 1
ATOM 2364 O O . GLU A 1 293 ? -23.759 26.318 12.934 1.00 71.75 293 GLU A O 1
ATOM 2369 N N . MET A 1 294 ? -25.965 25.937 12.675 1.00 71.50 294 MET A N 1
ATOM 2370 C CA . MET A 1 294 ? -25.782 24.666 11.977 1.00 71.50 294 MET A CA 1
ATOM 2371 C C . MET A 1 294 ? -25.239 24.916 10.571 1.00 71.50 294 MET A C 1
ATOM 2373 O O . MET A 1 294 ? -25.811 25.684 9.799 1.00 71.50 294 MET A O 1
ATOM 2377 N N . VAL A 1 295 ? -24.150 24.228 10.241 1.00 80.88 295 VAL A N 1
ATOM 2378 C CA . VAL A 1 295 ? -23.553 24.223 8.904 1.00 80.88 295 VAL A CA 1
ATOM 2379 C C . VAL A 1 295 ? -24.188 23.108 8.074 1.00 80.88 295 VAL A C 1
ATOM 2381 O O . VAL A 1 295 ? -24.460 22.023 8.594 1.00 80.88 295 VAL A O 1
ATOM 2384 N N . GLY A 1 296 ? -24.453 23.379 6.796 1.00 83.38 296 GLY A N 1
ATOM 2385 C CA . GLY A 1 296 ? -25.028 22.402 5.877 1.00 83.38 296 GLY A CA 1
ATOM 2386 C C . GLY A 1 296 ? -24.084 21.231 5.587 1.00 83.38 296 GLY A C 1
ATOM 2387 O O . GLY A 1 296 ? -22.871 21.287 5.805 1.00 83.38 296 GLY A O 1
ATOM 2388 N N . ALA A 1 297 ? -24.661 20.129 5.102 1.00 83.19 297 ALA A N 1
ATOM 2389 C CA . ALA A 1 297 ? -23.906 18.920 4.777 1.00 83.19 297 ALA A CA 1
ATOM 2390 C C . ALA A 1 297 ? -22.896 19.148 3.637 1.00 83.19 297 ALA A C 1
ATOM 2392 O O . ALA A 1 297 ? -21.807 18.577 3.673 1.00 83.19 297 ALA A O 1
ATOM 2393 N N . ASP A 1 298 ? -23.228 20.011 2.672 1.00 83.62 298 ASP A N 1
ATOM 2394 C CA . ASP A 1 298 ? -22.371 20.323 1.526 1.00 83.62 298 ASP A CA 1
ATOM 2395 C C . ASP A 1 298 ? -21.101 21.067 1.958 1.00 83.62 298 ASP A C 1
ATOM 2397 O O . ASP A 1 298 ? -19.998 20.727 1.524 1.00 83.62 298 ASP A O 1
ATOM 2401 N N . GLU A 1 299 ? -21.222 22.041 2.865 1.00 85.38 299 GLU A N 1
ATOM 2402 C CA . GLU A 1 299 ? -20.064 22.742 3.415 1.00 85.38 299 GLU A CA 1
ATOM 2403 C C . GLU A 1 299 ? -19.194 21.801 4.256 1.00 85.38 299 GLU A C 1
ATOM 2405 O O . GLU A 1 299 ? -17.972 21.792 4.098 1.00 85.38 299 GLU A O 1
ATOM 2410 N N . ILE A 1 300 ? -19.799 20.965 5.111 1.00 90.38 300 ILE A N 1
ATOM 2411 C CA . ILE A 1 300 ? -19.053 19.973 5.904 1.00 90.38 300 ILE A CA 1
ATOM 2412 C C . ILE A 1 300 ? -18.289 19.019 4.981 1.00 90.38 300 ILE A C 1
ATOM 2414 O O . ILE A 1 300 ? -17.116 18.738 5.234 1.00 90.38 300 ILE A O 1
ATOM 2418 N N . PHE A 1 301 ? -18.914 18.557 3.895 1.00 91.94 301 PHE A N 1
ATOM 2419 C CA . PHE A 1 301 ? -18.286 17.646 2.942 1.00 91.94 301 PHE A CA 1
ATOM 2420 C C . PHE A 1 301 ? -17.054 18.265 2.267 1.00 91.94 301 PHE A C 1
ATOM 2422 O O . PHE A 1 301 ? -16.008 17.621 2.195 1.00 91.94 301 PHE A O 1
ATOM 2429 N N . GLN A 1 302 ? -17.123 19.532 1.847 1.00 91.50 302 GLN A N 1
ATOM 2430 C CA . GLN A 1 302 ? -15.982 20.242 1.253 1.00 91.50 302 GLN A CA 1
ATOM 2431 C C . GLN A 1 302 ? -14.764 20.284 2.194 1.00 91.50 302 GLN A C 1
ATOM 2433 O O . GLN A 1 302 ? -13.645 19.942 1.798 1.00 91.50 302 GLN A O 1
ATOM 2438 N N . PHE A 1 303 ? -14.973 20.655 3.462 1.00 92.94 303 PHE A N 1
ATOM 2439 C CA . PHE A 1 303 ? -13.890 20.692 4.450 1.00 92.94 303 PHE A CA 1
ATOM 2440 C C . PHE A 1 303 ? -13.449 19.296 4.908 1.00 92.94 303 PHE A C 1
ATOM 2442 O O . PHE A 1 303 ? -12.299 19.118 5.322 1.00 92.94 303 PHE A O 1
ATOM 2449 N N . PHE A 1 304 ? -14.326 18.296 4.813 1.00 95.06 304 PHE A N 1
ATOM 2450 C CA . PHE A 1 304 ? -13.981 16.901 5.058 1.00 95.06 304 PHE A CA 1
ATOM 2451 C C . PHE A 1 304 ? -13.028 16.380 3.980 1.00 95.06 304 PHE A C 1
ATOM 2453 O O . PHE A 1 304 ? -11.967 15.862 4.325 1.00 95.06 304 PHE A O 1
ATOM 2460 N N . VAL A 1 305 ? -13.332 16.609 2.697 1.00 94.75 305 VAL A N 1
ATOM 2461 C CA . VAL A 1 305 ? -12.447 16.268 1.569 1.00 94.75 305 VAL A CA 1
ATOM 2462 C C . VAL A 1 305 ? -11.085 16.949 1.708 1.00 94.75 305 VAL A C 1
ATOM 2464 O O . VAL A 1 305 ? -10.053 16.295 1.537 1.00 94.75 305 VAL A O 1
ATOM 2467 N N . TYR A 1 306 ? -11.059 18.238 2.068 1.00 94.00 306 TYR A N 1
ATOM 2468 C CA . TYR A 1 306 ? -9.805 18.948 2.333 1.00 94.00 306 TYR A CA 1
ATOM 2469 C C . TYR A 1 306 ? -9.007 18.283 3.462 1.00 94.00 306 TYR A C 1
ATOM 2471 O O . TYR A 1 306 ? -7.828 17.976 3.294 1.00 94.00 306 TYR A O 1
ATOM 2479 N N . SER A 1 307 ? -9.651 18.033 4.605 1.00 94.69 307 SER A N 1
ATOM 2480 C CA . SER A 1 307 ? -8.995 17.478 5.794 1.00 94.69 307 SER A CA 1
ATOM 2481 C C . SER A 1 307 ? -8.477 16.058 5.541 1.00 94.69 307 SER A C 1
ATOM 2483 O O . SER A 1 307 ? -7.387 15.706 5.989 1.00 94.69 307 SER A O 1
ATOM 2485 N N . LEU A 1 308 ? -9.222 15.252 4.780 1.00 95.31 308 LEU A N 1
ATOM 2486 C CA . LEU A 1 308 ? -8.814 13.919 4.340 1.00 95.31 308 LEU A CA 1
ATOM 2487 C C . LEU A 1 308 ? -7.615 13.976 3.385 1.00 95.31 308 LEU A C 1
ATOM 2489 O O . LEU A 1 308 ? -6.671 13.200 3.535 1.00 95.31 308 LEU A O 1
ATOM 2493 N N . SER A 1 309 ? -7.611 14.949 2.470 1.00 94.19 309 SER A N 1
ATOM 2494 C CA . SER A 1 309 ? -6.498 15.188 1.546 1.00 94.19 309 SER A CA 1
ATOM 2495 C C . SER A 1 309 ? -5.232 15.631 2.291 1.00 94.19 309 SER A C 1
ATOM 2497 O O . SER A 1 309 ? -4.156 15.070 2.092 1.00 94.19 309 SER A O 1
ATOM 2499 N N . ALA A 1 310 ? -5.362 16.564 3.238 1.00 92.25 310 ALA A N 1
ATOM 2500 C CA . ALA A 1 310 ? -4.270 17.028 4.097 1.00 92.25 310 ALA A CA 1
ATOM 2501 C C . ALA A 1 310 ? -3.748 15.939 5.057 1.00 92.25 310 ALA A C 1
ATOM 2503 O O . ALA A 1 310 ? -2.585 15.960 5.471 1.00 92.25 310 ALA A O 1
ATOM 2504 N N . ALA A 1 311 ? -4.582 14.950 5.394 1.00 91.75 311 ALA A N 1
ATOM 2505 C CA . ALA A 1 311 ? -4.160 13.789 6.170 1.00 91.75 311 ALA A CA 1
ATOM 2506 C C . ALA A 1 311 ? -3.264 12.829 5.381 1.00 91.75 311 ALA A C 1
ATOM 2508 O O . ALA A 1 311 ? -2.504 12.099 6.016 1.00 91.75 311 ALA A O 1
ATOM 2509 N N . LYS A 1 312 ? -3.305 12.856 4.037 1.00 89.69 312 LYS A N 1
ATOM 2510 C CA . LYS A 1 312 ? -2.422 12.080 3.143 1.00 89.69 312 LYS A CA 1
ATOM 2511 C C . LYS A 1 312 ? -2.378 10.592 3.514 1.00 89.69 312 LYS A C 1
ATOM 2513 O O . LYS A 1 312 ? -1.318 9.974 3.598 1.00 89.69 312 LYS A O 1
ATOM 2518 N N . VAL A 1 313 ? -3.551 10.021 3.786 1.00 88.88 313 VAL A N 1
ATOM 2519 C CA . VAL A 1 313 ? -3.700 8.636 4.247 1.00 88.88 313 VAL A CA 1
ATOM 2520 C C . VAL A 1 313 ? -3.234 7.670 3.149 1.00 88.88 313 VAL A C 1
ATOM 2522 O O . VAL A 1 313 ? -3.914 7.500 2.141 1.00 88.88 313 VAL A O 1
ATOM 2525 N N . TRP A 1 314 ? -2.082 7.017 3.358 1.00 82.44 314 TRP A N 1
ATOM 2526 C CA . TRP A 1 314 ? -1.323 6.272 2.333 1.00 82.44 314 TRP A CA 1
ATOM 2527 C C . TRP A 1 314 ? -2.070 5.112 1.636 1.00 82.44 314 TRP A C 1
ATOM 2529 O O . TRP A 1 314 ? -1.627 4.613 0.603 1.00 82.44 314 TRP A O 1
ATOM 2539 N N . CYS A 1 315 ? -3.186 4.658 2.202 1.00 86.44 315 CYS A N 1
ATOM 2540 C CA . CYS A 1 315 ? -3.984 3.533 1.715 1.00 86.44 315 CYS A CA 1
ATOM 2541 C C . CYS A 1 315 ? -5.490 3.812 1.735 1.00 86.44 315 CYS A C 1
ATOM 2543 O O . CYS A 1 315 ? -6.299 2.909 1.956 1.00 86.44 315 CYS A O 1
ATOM 2545 N N . LEU A 1 316 ? -5.863 5.077 1.545 1.00 92.31 316 LEU A N 1
ATOM 2546 C CA . LEU A 1 316 ? -7.231 5.552 1.708 1.00 92.31 316 LEU A CA 1
ATOM 2547 C C . LEU A 1 316 ? -8.287 4.744 0.912 1.00 92.31 316 LEU A C 1
ATOM 2549 O O . LEU A 1 316 ? -9.266 4.324 1.533 1.00 92.31 316 LEU A O 1
ATOM 2553 N N . PRO A 1 317 ? -8.108 4.434 -0.391 1.00 93.69 317 PRO A N 1
ATOM 2554 C CA . PRO A 1 317 ? -9.048 3.573 -1.117 1.00 93.69 317 PRO A CA 1
ATOM 2555 C C . PRO A 1 317 ? -9.201 2.177 -0.501 1.00 93.69 317 PRO A C 1
ATOM 2557 O O . PRO A 1 317 ? -10.316 1.689 -0.314 1.00 93.69 317 PRO A O 1
ATOM 2560 N N . ALA A 1 318 ? -8.089 1.530 -0.136 1.00 91.81 318 ALA A N 1
ATOM 2561 C CA . ALA A 1 318 ? -8.131 0.211 0.494 1.00 91.81 318 ALA A CA 1
ATOM 2562 C C . ALA A 1 318 ? -8.822 0.241 1.866 1.00 91.81 318 ALA A C 1
ATOM 2564 O O . ALA A 1 318 ? -9.481 -0.728 2.239 1.00 91.81 318 ALA A O 1
ATOM 2565 N N . MET A 1 319 ? -8.710 1.347 2.603 1.00 92.06 319 MET A N 1
ATOM 2566 C CA . MET A 1 319 ? -9.426 1.550 3.861 1.00 92.06 319 MET A CA 1
ATOM 2567 C C . MET A 1 319 ? -10.923 1.664 3.686 1.00 92.06 319 MET A C 1
ATOM 2569 O O . MET A 1 319 ? -11.657 1.024 4.430 1.00 92.06 319 MET A O 1
ATOM 2573 N N . ALA A 1 320 ? -11.361 2.457 2.714 1.00 94.81 320 ALA A N 1
ATOM 2574 C CA . ALA A 1 320 ? -12.773 2.626 2.410 1.00 94.81 320 ALA A CA 1
ATOM 2575 C C . ALA A 1 320 ? -13.424 1.265 2.090 1.00 94.81 320 ALA A C 1
ATOM 2577 O O . ALA A 1 320 ? -14.407 0.872 2.717 1.00 94.81 320 ALA A O 1
ATOM 2578 N N . LEU A 1 321 ? -12.757 0.459 1.255 1.00 93.88 321 LEU A N 1
ATOM 2579 C CA . LEU A 1 321 ? -13.172 -0.915 0.957 1.00 93.88 321 LEU A CA 1
ATOM 2580 C C . LEU A 1 321 ? -13.082 -1.859 2.165 1.00 93.88 321 LEU A C 1
ATOM 2582 O O . LEU A 1 321 ? -13.860 -2.806 2.277 1.00 93.88 321 LEU A O 1
ATOM 2586 N N . PHE A 1 322 ? -12.108 -1.652 3.053 1.00 93.38 322 PHE A N 1
ATOM 2587 C CA . PHE A 1 322 ? -11.945 -2.452 4.263 1.00 93.38 322 PHE A CA 1
ATOM 2588 C C . PHE A 1 322 ? -13.125 -2.266 5.219 1.00 93.38 322 PHE A C 1
ATOM 2590 O O . PHE A 1 322 ? -13.673 -3.263 5.686 1.00 93.38 322 PHE A O 1
ATOM 2597 N N . VAL A 1 323 ? -13.548 -1.027 5.492 1.00 94.31 323 VAL A N 1
ATOM 2598 C CA . VAL A 1 323 ? -14.721 -0.808 6.351 1.00 94.31 323 VAL A CA 1
ATOM 2599 C C . VAL A 1 323 ? -15.999 -1.293 5.686 1.00 94.31 323 VAL A C 1
ATOM 2601 O O . VAL A 1 323 ? -16.750 -2.011 6.330 1.00 94.31 323 VAL A O 1
ATOM 2604 N N . GLU A 1 324 ? -16.207 -0.999 4.403 1.00 93.38 324 GLU A N 1
ATOM 2605 C CA . GLU A 1 324 ? -17.401 -1.436 3.667 1.00 93.38 324 GLU A CA 1
ATOM 2606 C C . GLU A 1 324 ? -17.583 -2.963 3.677 1.00 93.38 324 GLU A C 1
ATOM 2608 O O . GLU A 1 324 ? -18.689 -3.465 3.839 1.00 93.38 324 GLU A O 1
ATOM 2613 N N . LYS A 1 325 ? -16.490 -3.720 3.532 1.00 93.69 325 LYS A N 1
ATOM 2614 C CA . LYS A 1 325 ? -16.542 -5.182 3.394 1.00 93.69 325 LYS A CA 1
ATOM 2615 C C . LYS A 1 325 ? -16.619 -5.943 4.715 1.00 93.69 325 LYS A C 1
ATOM 2617 O O . LYS A 1 325 ? -17.058 -7.093 4.719 1.00 93.69 325 LYS A O 1
ATOM 2622 N N . PHE A 1 326 ? -16.078 -5.378 5.792 1.00 95.00 326 PHE A N 1
ATOM 2623 C CA . PHE A 1 326 ? -15.845 -6.118 7.035 1.00 95.00 326 PHE A CA 1
ATOM 2624 C C . PHE A 1 326 ? -16.575 -5.556 8.253 1.00 95.00 326 PHE A C 1
ATOM 2626 O O . PHE A 1 326 ? -16.523 -6.190 9.305 1.00 95.00 326 PHE A O 1
ATOM 2633 N N . VAL A 1 327 ? -17.234 -4.401 8.142 1.00 94.06 327 VAL A N 1
ATOM 2634 C CA . VAL A 1 327 ? -18.131 -3.913 9.195 1.00 94.06 327 VAL A CA 1
ATOM 2635 C C . VAL A 1 327 ? -19.270 -4.910 9.432 1.00 94.06 327 VAL A C 1
ATOM 2637 O O . VAL A 1 327 ? -19.712 -5.595 8.514 1.00 94.06 327 VAL A O 1
ATOM 2640 N N . ASP A 1 328 ? -19.710 -5.022 10.682 1.00 91.56 328 ASP A N 1
ATOM 2641 C CA . ASP A 1 328 ? -20.848 -5.865 11.040 1.00 91.56 328 ASP A CA 1
ATOM 2642 C C . ASP A 1 328 ? -22.163 -5.247 10.543 1.00 91.56 328 ASP A C 1
ATOM 2644 O O . ASP A 1 328 ? -22.373 -4.039 10.683 1.00 91.56 328 ASP A O 1
ATOM 2648 N N . ASP A 1 329 ? -23.052 -6.078 9.995 1.00 90.06 329 ASP A N 1
ATOM 2649 C CA . ASP A 1 329 ? -24.320 -5.636 9.403 1.00 90.06 329 ASP A CA 1
ATOM 2650 C C . ASP A 1 329 ? -25.183 -4.849 10.402 1.00 90.06 329 ASP A C 1
ATOM 2652 O O . ASP A 1 329 ? -25.817 -3.865 10.024 1.00 90.06 329 ASP A O 1
ATOM 2656 N N . ALA A 1 330 ? -25.163 -5.206 11.694 1.00 86.75 330 ALA A N 1
ATOM 2657 C CA . ALA A 1 330 ? -25.941 -4.497 12.710 1.00 86.75 330 ALA A CA 1
ATOM 2658 C C . ALA A 1 330 ? -25.451 -3.054 12.922 1.00 86.75 330 ALA A C 1
ATOM 2660 O O . ALA A 1 330 ? -26.215 -2.180 13.331 1.00 86.75 330 ALA A O 1
ATOM 2661 N N . LEU A 1 331 ? -24.178 -2.771 12.629 1.00 88.94 331 LEU A N 1
ATOM 2662 C CA . LEU A 1 331 ? -23.636 -1.418 12.722 1.00 88.94 331 LEU A CA 1
ATOM 2663 C C . LEU A 1 331 ? -24.031 -0.550 11.526 1.00 88.94 331 LEU A C 1
ATOM 2665 O O . LEU A 1 331 ? -24.025 0.676 11.652 1.00 88.94 331 LEU A O 1
ATOM 2669 N N . LEU A 1 332 ? -24.421 -1.147 10.397 1.00 89.69 332 LEU A N 1
ATOM 2670 C CA . LEU A 1 332 ? -24.904 -0.411 9.227 1.00 89.69 332 LEU A CA 1
ATOM 2671 C C . LEU A 1 332 ? -26.272 0.245 9.469 1.00 89.69 332 LEU A C 1
ATOM 2673 O O . LEU A 1 332 ? -26.616 1.218 8.808 1.00 89.69 332 LEU A O 1
ATOM 2677 N N . GLU A 1 333 ? -27.032 -0.209 10.464 1.00 87.06 333 GLU A N 1
ATOM 2678 C CA . GLU A 1 333 ? -28.288 0.438 10.869 1.00 87.06 333 GLU A CA 1
ATOM 2679 C C . GLU A 1 333 ? -28.062 1.726 11.689 1.00 87.06 333 GLU A C 1
ATOM 2681 O O . GLU A 1 333 ? -29.001 2.462 11.990 1.00 87.06 333 GLU A O 1
ATOM 2686 N N . THR A 1 334 ? -26.808 2.029 12.042 1.00 88.12 334 THR A N 1
ATOM 2687 C CA . THR A 1 334 ? -26.422 3.224 12.805 1.00 88.12 334 THR A CA 1
ATOM 2688 C C . THR A 1 334 ? -25.913 4.349 11.893 1.00 88.12 334 THR A C 1
ATOM 2690 O O . THR A 1 334 ? -25.872 4.240 10.665 1.00 88.12 334 THR A O 1
ATOM 2693 N N . LYS A 1 335 ? -25.404 5.439 12.488 1.00 89.00 335 LYS A N 1
ATOM 2694 C CA . LYS A 1 335 ? -24.719 6.512 11.742 1.00 89.00 335 LYS A CA 1
ATOM 2695 C C . LYS A 1 335 ? -23.506 6.024 10.936 1.00 89.00 335 LYS A C 1
ATOM 2697 O O . LYS A 1 335 ? -23.009 6.759 10.087 1.00 89.00 335 LYS A O 1
ATOM 2702 N N . PHE A 1 336 ? -22.986 4.828 11.206 1.00 92.38 336 PHE A N 1
ATOM 2703 C CA . PHE A 1 336 ? -21.820 4.288 10.512 1.00 92.38 336 PHE A CA 1
ATOM 2704 C C . PHE A 1 336 ? -22.050 4.094 9.015 1.00 92.38 336 PHE A C 1
ATOM 2706 O O . PHE A 1 336 ? -21.136 4.381 8.248 1.00 92.38 336 PHE A O 1
ATOM 2713 N N . GLN A 1 337 ? -23.260 3.739 8.575 1.00 93.75 337 GLN A N 1
ATOM 2714 C CA . GLN A 1 337 ? -23.566 3.681 7.141 1.00 93.75 337 GLN A CA 1
ATOM 2715 C C . GLN A 1 337 ? -23.400 5.046 6.467 1.00 93.75 337 GLN A C 1
ATOM 2717 O O . GLN A 1 337 ? -22.845 5.146 5.370 1.00 93.75 337 GLN A O 1
ATOM 2722 N N . TYR A 1 338 ? -23.825 6.116 7.143 1.00 92.75 338 TYR A N 1
ATOM 2723 C CA . TYR A 1 338 ? -23.609 7.479 6.662 1.00 92.75 338 TYR A CA 1
ATOM 2724 C C . TYR A 1 338 ? -22.114 7.817 6.592 1.00 92.75 338 TYR A C 1
ATOM 2726 O O . TYR A 1 338 ? -21.663 8.370 5.593 1.00 92.75 338 TYR A O 1
ATOM 2734 N N . LEU A 1 339 ? -21.323 7.433 7.602 1.00 94.12 339 LEU A N 1
ATOM 2735 C CA . LEU A 1 339 ? -19.870 7.646 7.606 1.00 94.12 339 LEU A CA 1
ATOM 2736 C C . LEU A 1 339 ? -19.161 6.898 6.467 1.00 94.12 339 LEU A C 1
ATOM 2738 O O . LEU A 1 339 ? -18.299 7.477 5.812 1.00 94.12 339 LEU A O 1
ATOM 2742 N N . ILE A 1 340 ? -19.535 5.641 6.211 1.00 96.38 340 ILE A N 1
ATOM 2743 C CA . ILE A 1 340 ? -18.996 4.843 5.098 1.00 96.38 340 ILE A CA 1
ATOM 2744 C C . ILE A 1 340 ? -19.336 5.515 3.768 1.00 96.38 340 ILE A C 1
ATOM 2746 O O . ILE A 1 340 ? -18.457 5.706 2.933 1.00 96.38 340 ILE A O 1
ATOM 2750 N N . THR A 1 341 ? -20.588 5.949 3.604 1.00 95.50 341 THR A N 1
ATOM 2751 C CA . THR A 1 341 ? -21.037 6.655 2.395 1.00 95.50 341 THR A CA 1
ATOM 2752 C C . THR A 1 341 ? -20.238 7.943 2.183 1.00 95.50 341 THR A C 1
ATOM 2754 O O . THR A 1 341 ? -19.717 8.172 1.098 1.00 95.50 341 THR A O 1
ATOM 2757 N N . GLN A 1 342 ? -20.066 8.754 3.230 1.00 94.19 342 GLN A N 1
ATOM 2758 C CA . GLN A 1 342 ? -19.273 9.987 3.188 1.00 94.19 342 GLN A CA 1
ATOM 2759 C C . GLN A 1 342 ? -17.806 9.728 2.827 1.00 94.19 342 GLN A C 1
ATOM 2761 O O . GLN A 1 342 ? -17.241 10.450 2.007 1.00 94.19 342 GLN A O 1
ATOM 2766 N N . LEU A 1 343 ? -17.191 8.692 3.408 1.00 96.75 343 LEU A N 1
ATOM 2767 C CA . LEU A 1 343 ? -15.822 8.294 3.088 1.00 96.75 343 LEU A CA 1
ATOM 2768 C C . LEU A 1 343 ? -15.696 7.872 1.620 1.00 96.75 343 LEU A C 1
ATOM 2770 O O . LEU A 1 343 ? -14.800 8.358 0.935 1.00 96.75 343 LEU A O 1
ATOM 2774 N N . ASN A 1 344 ? -16.605 7.028 1.129 1.00 96.62 344 ASN A N 1
ATOM 2775 C CA . ASN A 1 344 ? -16.616 6.578 -0.262 1.00 96.62 344 ASN A CA 1
ATOM 2776 C C . ASN A 1 344 ? -16.795 7.753 -1.231 1.00 96.62 344 ASN A C 1
ATOM 2778 O O . ASN A 1 344 ? -15.984 7.915 -2.140 1.00 96.62 344 ASN A O 1
ATOM 2782 N N . CYS A 1 345 ? -17.765 8.638 -0.984 1.00 96.31 345 CYS A N 1
ATOM 2783 C CA . CYS A 1 345 ? -17.958 9.838 -1.798 1.00 96.31 345 CYS A CA 1
ATOM 2784 C C . CYS A 1 345 ? -16.725 10.752 -1.785 1.00 96.31 345 CYS A C 1
ATOM 2786 O O . CYS A 1 345 ? -16.372 11.315 -2.818 1.00 96.31 345 CYS A O 1
ATOM 2788 N N . ALA A 1 346 ? -16.048 10.907 -0.642 1.00 95.75 346 ALA A N 1
ATOM 2789 C CA . ALA A 1 346 ? -14.828 11.708 -0.560 1.00 95.75 346 ALA A CA 1
ATOM 2790 C C . ALA A 1 346 ? -13.672 11.079 -1.354 1.00 95.75 346 ALA A C 1
ATOM 2792 O O . ALA A 1 346 ? -12.953 11.795 -2.049 1.00 95.75 346 ALA A O 1
ATOM 2793 N N . VAL A 1 347 ? -13.511 9.752 -1.294 1.00 96.50 347 VAL A N 1
ATOM 2794 C CA . VAL A 1 347 ? -12.515 9.023 -2.096 1.00 96.50 347 VAL A CA 1
ATOM 2795 C C . VAL A 1 347 ? -12.800 9.182 -3.585 1.00 96.50 347 VAL A C 1
ATOM 2797 O O . VAL A 1 347 ? -11.913 9.597 -4.325 1.00 96.50 347 VAL A O 1
ATOM 2800 N N . GLU A 1 348 ? -14.037 8.940 -4.016 1.00 95.81 348 GLU A N 1
ATOM 2801 C CA . GLU A 1 348 ? -14.452 9.113 -5.412 1.00 95.81 348 GLU A CA 1
ATOM 2802 C C . GLU A 1 348 ? -14.257 10.555 -5.893 1.00 95.81 348 GLU A C 1
ATOM 2804 O O . GLU A 1 348 ? -13.801 10.782 -7.014 1.00 95.81 348 GLU A O 1
ATOM 2809 N N . PHE A 1 349 ? -14.543 11.541 -5.038 1.00 94.19 349 PHE A N 1
ATOM 2810 C CA . PHE A 1 349 ? -14.324 12.950 -5.350 1.00 94.19 349 PHE A CA 1
ATOM 2811 C C . PHE A 1 349 ? -12.838 13.260 -5.571 1.00 94.19 349 PHE A C 1
ATOM 2813 O O . PHE A 1 349 ? -12.493 13.926 -6.550 1.00 94.19 349 PHE A O 1
ATOM 2820 N N . ILE A 1 350 ? -11.954 12.774 -4.691 1.00 93.88 350 ILE A N 1
ATOM 2821 C CA . ILE A 1 350 ? -10.498 12.948 -4.818 1.00 93.88 350 ILE A CA 1
ATOM 2822 C C . ILE A 1 350 ? -9.996 12.258 -6.091 1.00 93.88 350 ILE A C 1
ATOM 2824 O O . ILE A 1 350 ? -9.254 12.854 -6.872 1.00 93.88 350 ILE A O 1
ATOM 2828 N N . GLU A 1 351 ? -10.423 11.019 -6.340 1.00 92.56 351 GLU A N 1
ATOM 2829 C CA . GLU A 1 351 ? -10.011 10.237 -7.507 1.00 92.56 351 GLU A CA 1
ATOM 2830 C C . GLU A 1 351 ? -10.508 10.848 -8.824 1.00 92.56 351 GLU A C 1
ATOM 2832 O O . GLU A 1 351 ? -9.754 10.901 -9.799 1.00 92.56 351 GLU A O 1
ATOM 2837 N N . GLY A 1 352 ? -11.738 11.359 -8.856 1.00 90.44 352 GLY A N 1
ATOM 2838 C CA . GLY A 1 352 ? -12.345 11.974 -10.036 1.00 90.44 352 GLY A CA 1
ATOM 2839 C C . GLY A 1 352 ? -11.851 13.392 -10.339 1.00 90.44 352 GLY A C 1
ATOM 2840 O O . GLY A 1 352 ? -12.149 13.930 -11.411 1.00 90.44 352 GLY A O 1
ATOM 2841 N N . ARG A 1 353 ? -11.100 14.025 -9.426 1.00 87.44 353 ARG A N 1
ATOM 2842 C CA . ARG A 1 353 ? -10.661 15.411 -9.603 1.00 87.44 353 ARG A CA 1
ATOM 2843 C C . ARG A 1 353 ? -9.587 15.518 -10.685 1.00 87.44 353 ARG A C 1
ATOM 2845 O O . ARG A 1 353 ? -8.556 14.849 -10.647 1.00 87.44 353 ARG A O 1
ATOM 2852 N N . LYS A 1 354 ? -9.824 16.420 -11.640 1.00 84.62 354 LYS A N 1
ATOM 2853 C CA . LYS A 1 354 ? -8.807 16.874 -12.592 1.00 84.62 354 LYS A CA 1
ATOM 2854 C C . LYS A 1 354 ? -8.000 17.974 -11.920 1.00 84.62 354 LYS A C 1
ATOM 2856 O O . LYS A 1 354 ? -8.532 19.062 -11.716 1.00 84.62 354 LYS A O 1
ATOM 2861 N N . LEU A 1 355 ? -6.765 17.649 -11.562 1.00 84.06 355 LEU A N 1
ATOM 2862 C CA . LEU A 1 355 ? -5.841 18.571 -10.917 1.00 84.06 355 LEU A CA 1
ATOM 2863 C C . LEU A 1 355 ? -4.868 19.123 -11.957 1.00 84.06 355 LEU A C 1
ATOM 2865 O O . LEU A 1 355 ? -4.458 18.395 -12.868 1.00 84.06 355 LEU A O 1
ATOM 2869 N N . SER A 1 356 ? -4.503 20.395 -11.838 1.00 82.31 356 SER A N 1
ATOM 2870 C CA . SER A 1 356 ? -3.366 20.929 -12.575 1.00 82.31 356 SER A CA 1
ATOM 2871 C C . SER A 1 356 ? -2.081 20.344 -11.995 1.00 82.31 356 SER A C 1
ATOM 2873 O O . SER A 1 356 ? -1.914 20.196 -10.787 1.00 82.31 356 SER A O 1
ATOM 2875 N N . ILE A 1 357 ? -1.185 19.944 -12.888 1.00 84.06 357 ILE A N 1
ATOM 2876 C CA . ILE A 1 357 ? 0.138 19.447 -12.531 1.00 84.06 357 ILE A CA 1
ATOM 2877 C C . ILE A 1 357 ? 1.178 20.252 -13.281 1.00 84.06 357 ILE A C 1
ATOM 2879 O O . ILE A 1 357 ? 0.922 20.776 -14.371 1.00 84.06 357 ILE A O 1
ATOM 2883 N N . LYS A 1 358 ? 2.380 20.314 -12.715 1.00 84.31 358 LYS A N 1
ATOM 2884 C CA . LYS A 1 358 ? 3.532 20.870 -13.421 1.00 84.31 358 LYS A CA 1
ATOM 2885 C C . LYS A 1 358 ? 3.719 20.100 -14.737 1.00 84.31 358 LYS A C 1
ATOM 2887 O O . LYS A 1 358 ? 3.572 18.875 -14.731 1.00 84.31 358 LYS A O 1
ATOM 2892 N N . PRO A 1 359 ? 4.039 20.777 -15.856 1.00 86.06 359 PRO A N 1
ATOM 2893 C CA . PRO A 1 359 ? 4.115 20.176 -17.191 1.00 86.06 359 PRO A CA 1
ATOM 2894 C C . PRO A 1 359 ? 5.409 19.366 -17.381 1.00 86.06 359 PRO A C 1
ATOM 2896 O O . PRO A 1 359 ? 6.104 19.488 -18.390 1.00 86.06 359 PRO A O 1
ATOM 2899 N N . PHE A 1 360 ? 5.753 18.562 -16.379 1.00 90.56 360 PHE A N 1
ATOM 2900 C CA . PHE A 1 360 ? 6.942 17.735 -16.331 1.00 90.56 360 PHE A CA 1
ATOM 2901 C C . PHE A 1 360 ? 6.541 16.271 -16.291 1.00 90.56 360 PHE A C 1
ATOM 2903 O O . PHE A 1 360 ? 5.497 15.914 -15.746 1.00 90.56 360 PHE A O 1
ATOM 2910 N N . ILE A 1 361 ? 7.403 15.424 -16.830 1.00 90.00 361 ILE A N 1
ATOM 2911 C CA . ILE A 1 361 ? 7.320 13.979 -16.678 1.00 90.00 361 ILE A CA 1
ATOM 2912 C C . ILE A 1 361 ? 8.515 13.477 -15.880 1.00 90.00 361 ILE A C 1
ATOM 2914 O O . ILE A 1 361 ? 9.609 14.042 -15.952 1.00 90.00 361 ILE A O 1
ATOM 2918 N N . ILE A 1 362 ? 8.292 12.412 -15.120 1.00 91.69 362 ILE A N 1
ATOM 2919 C CA . ILE A 1 362 ? 9.286 11.832 -14.224 1.00 91.69 362 ILE A CA 1
ATOM 2920 C C . ILE A 1 362 ? 9.812 10.521 -14.809 1.00 91.69 362 ILE A C 1
ATOM 2922 O O . ILE A 1 362 ? 9.051 9.568 -14.974 1.00 91.69 362 ILE A O 1
ATOM 2926 N N . LEU A 1 363 ? 11.115 10.467 -15.112 1.00 91.12 363 LEU A N 1
ATOM 2927 C CA . LEU A 1 363 ? 11.753 9.323 -15.779 1.00 91.12 363 LEU A CA 1
ATOM 2928 C C . LEU A 1 363 ? 13.069 8.901 -15.094 1.00 91.12 363 LEU A C 1
ATOM 2930 O O . LEU A 1 363 ? 13.761 9.749 -14.525 1.00 91.12 363 LEU A O 1
ATOM 2934 N N . PRO A 1 364 ? 13.455 7.608 -15.149 1.00 92.31 364 PRO A N 1
ATOM 2935 C CA . PRO A 1 364 ? 14.614 7.074 -14.424 1.00 92.31 364 PRO A CA 1
ATOM 2936 C C . PRO A 1 364 ? 15.962 7.189 -15.159 1.00 92.31 364 PRO A C 1
ATOM 2938 O O . PRO A 1 364 ? 16.952 6.633 -14.691 1.00 92.31 364 PRO A O 1
ATOM 2941 N N . HIS A 1 365 ? 16.036 7.859 -16.311 1.00 84.31 365 HIS A N 1
ATOM 2942 C CA . HIS A 1 365 ? 17.247 7.921 -17.142 1.00 84.31 365 HIS A CA 1
ATOM 2943 C C . HIS A 1 365 ? 17.727 9.360 -17.366 1.00 84.31 365 HIS A C 1
ATOM 2945 O O . HIS A 1 365 ? 16.994 10.309 -17.123 1.00 84.31 365 HIS A O 1
ATOM 2951 N N . THR A 1 366 ? 18.973 9.522 -17.821 1.00 73.19 366 THR A N 1
ATOM 2952 C CA . THR A 1 366 ? 19.574 10.821 -18.203 1.00 73.19 366 THR A CA 1
ATOM 2953 C C . THR A 1 366 ? 19.919 10.888 -19.678 1.00 73.19 366 THR A C 1
ATOM 2955 O O . THR A 1 366 ? 19.693 11.905 -20.322 1.00 73.19 366 THR A O 1
ATOM 2958 N N . LYS A 1 367 ? 20.458 9.795 -20.223 1.00 70.75 367 LYS A N 1
ATOM 2959 C CA . LYS A 1 367 ? 20.772 9.686 -21.645 1.00 70.75 367 LYS A CA 1
ATOM 2960 C C . LYS A 1 367 ? 19.478 9.485 -22.424 1.00 70.75 367 LYS A C 1
ATOM 2962 O O . LYS A 1 367 ? 18.700 8.582 -22.115 1.00 70.75 367 LYS A O 1
ATOM 2967 N N . MET A 1 368 ? 19.255 10.344 -23.406 1.00 72.31 368 MET A N 1
ATOM 2968 C CA . MET A 1 368 ? 18.134 10.264 -24.330 1.00 72.31 368 MET A CA 1
ATOM 2969 C C . MET A 1 368 ? 18.676 9.863 -25.699 1.00 72.31 368 MET A C 1
ATOM 2971 O O . MET A 1 368 ? 19.775 10.259 -26.081 1.00 72.31 368 MET A O 1
ATOM 2975 N N . THR A 1 369 ? 17.939 9.026 -26.423 1.00 73.50 369 THR A N 1
ATOM 2976 C CA . THR A 1 369 ? 18.238 8.800 -27.839 1.00 73.50 369 THR A CA 1
ATOM 2977 C C . THR A 1 369 ? 17.905 10.071 -28.625 1.00 73.50 369 THR A C 1
ATOM 2979 O O . THR A 1 369 ? 17.065 10.852 -28.169 1.00 73.50 369 THR A O 1
ATOM 2982 N N . PRO A 1 370 ? 18.490 10.289 -29.816 1.00 76.88 370 PRO A N 1
ATOM 2983 C CA . PRO A 1 370 ? 18.170 11.461 -30.635 1.00 76.88 370 PRO A CA 1
ATOM 2984 C C . PRO A 1 370 ? 16.661 11.632 -30.890 1.00 76.88 370 PRO A C 1
ATOM 2986 O O . PRO A 1 370 ? 16.138 12.746 -30.894 1.00 76.88 370 PRO A O 1
ATOM 2989 N N . GLU A 1 371 ? 15.936 10.519 -31.037 1.00 75.94 371 GLU A N 1
ATOM 2990 C CA . GLU A 1 371 ? 14.478 10.500 -31.203 1.00 75.94 371 GLU A CA 1
ATOM 2991 C C . GLU A 1 371 ? 13.721 10.995 -29.961 1.00 75.94 371 GLU A C 1
ATOM 2993 O O . GLU A 1 371 ? 12.669 11.627 -30.084 1.00 75.94 371 GLU A O 1
ATOM 2998 N N . ILE A 1 372 ? 14.254 10.727 -28.765 1.00 76.19 372 ILE A N 1
ATOM 2999 C CA . ILE A 1 372 ? 13.691 11.171 -27.487 1.00 76.19 372 ILE A CA 1
ATOM 3000 C C . ILE A 1 372 ? 14.109 12.616 -27.186 1.00 76.19 372 ILE A C 1
ATOM 3002 O O . ILE A 1 372 ? 13.271 13.391 -26.736 1.00 76.19 372 ILE A O 1
ATOM 3006 N N . GLU A 1 373 ? 15.342 13.031 -27.492 1.00 79.69 373 GLU A N 1
ATOM 3007 C CA . GLU A 1 373 ? 15.813 14.424 -27.332 1.00 79.69 373 GLU A CA 1
ATOM 3008 C C . GLU A 1 373 ? 15.009 15.425 -28.178 1.00 79.69 373 GLU A C 1
ATOM 3010 O O . GLU A 1 373 ? 14.802 16.587 -27.794 1.00 79.69 373 GLU A O 1
ATOM 3015 N N . ALA A 1 374 ? 14.505 14.967 -29.326 1.00 80.75 374 ALA A N 1
ATOM 3016 C CA . ALA A 1 374 ? 13.573 15.733 -30.142 1.00 80.75 374 ALA A CA 1
ATOM 3017 C C . ALA A 1 374 ? 12.239 16.001 -29.414 1.00 80.75 374 ALA A C 1
ATOM 3019 O O . ALA A 1 374 ? 11.613 17.034 -29.647 1.00 80.75 374 ALA A O 1
ATOM 3020 N N . LYS A 1 375 ? 11.822 15.103 -28.510 1.00 79.50 375 LYS A N 1
ATOM 3021 C CA . LYS A 1 375 ? 10.527 15.129 -27.805 1.00 79.50 375 LYS A CA 1
ATOM 3022 C C . LYS A 1 375 ? 10.625 15.616 -26.356 1.00 79.50 375 LYS A C 1
ATOM 3024 O O . LYS A 1 375 ? 9.625 16.076 -25.810 1.00 79.50 375 LYS A O 1
ATOM 3029 N N . LEU A 1 376 ? 11.799 15.530 -25.732 1.00 85.25 376 LEU A N 1
ATOM 3030 C CA . LEU A 1 376 ? 12.032 15.853 -24.327 1.00 85.25 376 LEU A CA 1
ATOM 3031 C C . LEU A 1 376 ? 13.230 16.780 -24.138 1.00 85.25 376 LEU A C 1
ATOM 3033 O O . LEU A 1 376 ? 14.191 16.777 -24.905 1.00 85.25 376 LEU A O 1
ATOM 3037 N N . SER A 1 377 ? 13.185 17.578 -23.079 1.00 86.62 377 SER A N 1
ATOM 3038 C CA . SER A 1 377 ? 14.354 18.293 -22.560 1.00 86.62 377 SER A CA 1
ATOM 3039 C C . SER A 1 377 ? 14.432 18.129 -21.048 1.00 86.62 377 SER A C 1
ATOM 3041 O O . SER A 1 377 ? 13.394 18.252 -20.394 1.00 86.62 377 SER A O 1
ATOM 3043 N N . PRO A 1 378 ? 15.625 17.884 -20.480 1.00 87.50 378 PRO A N 1
ATOM 3044 C CA . PRO A 1 378 ? 15.778 17.839 -19.032 1.00 87.50 378 PRO A CA 1
ATOM 3045 C C . PRO A 1 378 ? 15.453 19.221 -18.445 1.00 87.50 378 PRO A C 1
ATOM 3047 O O . PRO A 1 378 ? 15.747 20.242 -19.069 1.00 87.50 378 PRO A O 1
ATOM 3050 N N . VAL A 1 379 ? 14.794 19.248 -17.285 1.00 87.94 379 VAL A N 1
ATOM 3051 C CA . VAL A 1 379 ? 14.439 20.502 -16.591 1.00 87.94 379 VAL A CA 1
ATOM 3052 C C . VAL A 1 379 ? 15.601 20.976 -15.726 1.00 87.94 379 VAL A C 1
ATOM 3054 O O . VAL A 1 379 ? 16.016 22.129 -15.810 1.00 87.94 379 VAL A O 1
ATOM 3057 N N . ASP A 1 380 ? 16.113 20.068 -14.904 1.00 85.94 380 ASP A N 1
ATOM 3058 C CA . ASP A 1 380 ? 17.203 20.265 -13.961 1.00 85.94 380 ASP A CA 1
ATOM 3059 C C . ASP A 1 380 ? 17.972 18.938 -13.790 1.00 85.94 380 ASP A C 1
ATOM 3061 O O . ASP A 1 380 ? 17.541 17.880 -14.260 1.00 85.94 380 ASP A O 1
ATOM 3065 N N . ASP A 1 381 ? 19.128 18.999 -13.128 1.00 83.31 381 ASP A N 1
ATOM 3066 C CA . ASP A 1 381 ? 19.911 17.813 -12.759 1.00 83.31 381 ASP A CA 1
ATOM 3067 C C . ASP A 1 381 ? 19.480 17.226 -11.398 1.00 83.31 381 ASP A C 1
ATOM 3069 O O . ASP A 1 381 ? 20.154 16.340 -10.859 1.00 83.31 381 ASP A O 1
ATOM 3073 N N . GLU A 1 382 ? 18.371 17.707 -10.821 1.00 89.12 382 GLU A N 1
ATOM 3074 C CA . GLU A 1 382 ? 17.906 17.296 -9.499 1.00 89.12 382 GLU A CA 1
ATOM 3075 C C . GLU A 1 382 ? 17.424 15.842 -9.532 1.00 89.12 382 GLU A C 1
ATOM 3077 O O . GLU A 1 382 ? 16.558 15.450 -10.319 1.00 89.12 382 GLU A O 1
ATOM 3082 N N . ILE A 1 383 ? 17.987 15.020 -8.646 1.00 90.56 383 ILE A N 1
ATOM 3083 C CA . ILE A 1 383 ? 17.578 13.628 -8.495 1.00 90.56 383 ILE A CA 1
ATOM 3084 C C . ILE A 1 383 ? 16.455 13.560 -7.467 1.00 90.56 383 ILE A C 1
ATOM 3086 O O . ILE A 1 383 ? 16.658 13.833 -6.285 1.00 90.56 383 ILE A O 1
ATOM 3090 N N . ILE A 1 384 ? 15.285 13.114 -7.912 1.00 91.56 384 ILE A N 1
ATOM 3091 C CA . ILE A 1 384 ? 14.167 12.780 -7.037 1.00 91.56 384 ILE A CA 1
ATOM 3092 C C . ILE A 1 384 ? 14.288 11.302 -6.660 1.00 91.56 384 ILE A C 1
ATOM 3094 O O . ILE A 1 384 ? 14.450 10.437 -7.523 1.00 91.56 384 ILE A O 1
ATOM 3098 N N . VAL A 1 385 ? 14.181 10.997 -5.367 1.00 91.94 385 VAL A N 1
ATOM 3099 C CA . VAL A 1 385 ? 14.134 9.615 -4.872 1.00 91.94 385 VAL A CA 1
ATOM 3100 C C . VAL A 1 385 ? 12.686 9.230 -4.607 1.00 91.94 385 VAL A C 1
ATOM 3102 O O . VAL A 1 385 ? 12.067 9.686 -3.646 1.00 91.94 385 VAL A O 1
ATOM 3105 N N . MET A 1 386 ? 12.143 8.364 -5.457 1.00 89.69 386 MET A N 1
ATOM 3106 C CA . MET A 1 386 ? 10.798 7.823 -5.303 1.00 89.69 386 MET A CA 1
ATOM 3107 C C . MET A 1 386 ? 10.846 6.491 -4.557 1.00 89.69 386 MET A C 1
ATOM 3109 O O . MET A 1 386 ? 11.271 5.473 -5.103 1.00 89.69 386 MET A O 1
ATOM 3113 N N . LYS A 1 387 ? 10.387 6.483 -3.303 1.00 88.88 387 LYS A N 1
ATOM 3114 C CA . LYS A 1 387 ? 10.276 5.260 -2.496 1.00 88.88 387 LYS A CA 1
ATOM 3115 C C . LYS A 1 387 ? 9.161 4.356 -3.020 1.00 88.88 387 LYS A C 1
ATOM 3117 O O . LYS A 1 387 ? 8.140 4.843 -3.498 1.00 88.88 387 LYS A O 1
ATOM 3122 N N . ARG A 1 388 ? 9.323 3.042 -2.857 1.00 88.12 388 ARG A N 1
ATOM 3123 C CA . ARG A 1 388 ? 8.394 1.982 -3.288 1.00 88.12 388 ARG A CA 1
ATOM 3124 C C . ARG A 1 388 ? 8.224 1.851 -4.797 1.00 88.12 388 ARG A C 1
ATOM 3126 O O . ARG A 1 388 ? 7.261 1.236 -5.261 1.00 88.12 388 ARG A O 1
ATOM 3133 N N . PHE A 1 389 ? 9.157 2.412 -5.557 1.00 92.62 389 PHE A N 1
ATOM 3134 C CA . PHE A 1 389 ? 9.241 2.245 -6.998 1.00 92.62 389 PHE A CA 1
ATOM 3135 C C . PHE A 1 389 ? 10.444 1.386 -7.352 1.00 92.62 389 PHE A C 1
ATOM 3137 O O . PHE A 1 389 ? 11.537 1.594 -6.840 1.00 92.62 389 PHE A O 1
ATOM 3144 N N . ALA A 1 390 ? 10.248 0.443 -8.263 1.00 95.25 390 ALA A N 1
ATOM 3145 C CA . ALA A 1 390 ? 11.329 -0.293 -8.895 1.00 95.25 390 ALA A CA 1
ATOM 3146 C C . ALA A 1 390 ? 11.544 0.235 -10.315 1.00 95.25 390 ALA A C 1
ATOM 3148 O O . ALA A 1 390 ? 10.581 0.537 -11.024 1.00 95.25 390 ALA A O 1
ATOM 3149 N N . VAL A 1 391 ? 12.802 0.311 -10.741 1.00 96.62 391 VAL A N 1
ATOM 3150 C CA . VAL A 1 391 ? 13.170 0.718 -12.100 1.00 96.62 391 VAL A CA 1
ATOM 3151 C C . VAL A 1 391 ? 13.277 -0.508 -13.002 1.00 96.62 391 VAL A C 1
ATOM 3153 O O . VAL A 1 391 ? 13.839 -1.534 -12.611 1.00 96.62 391 VAL A O 1
ATOM 3156 N N . TYR A 1 392 ? 12.744 -0.391 -14.216 1.00 96.06 392 TYR A N 1
ATOM 3157 C CA . TYR A 1 392 ? 12.821 -1.405 -15.260 1.00 96.06 392 TYR A CA 1
ATOM 3158 C C . TYR A 1 392 ? 13.363 -0.784 -16.544 1.00 96.06 392 TYR A C 1
ATOM 3160 O O . TYR A 1 392 ? 12.824 0.206 -17.031 1.00 96.06 392 TYR A O 1
ATOM 3168 N N . ALA A 1 393 ? 14.408 -1.382 -17.102 1.00 95.19 393 ALA A N 1
ATOM 3169 C CA . ALA A 1 393 ? 15.001 -0.983 -18.372 1.00 95.19 393 ALA A CA 1
ATOM 3170 C C . ALA A 1 393 ? 14.547 -1.918 -19.497 1.00 95.19 393 ALA A C 1
ATOM 3172 O O . ALA A 1 393 ? 14.386 -3.123 -19.281 1.00 95.19 393 ALA A O 1
ATOM 3173 N N . TYR A 1 394 ? 14.368 -1.388 -20.704 1.00 93.38 394 TYR A N 1
ATOM 3174 C CA . TYR A 1 394 ? 14.240 -2.251 -21.877 1.00 93.38 394 TYR A CA 1
ATOM 3175 C C . TYR A 1 394 ? 15.590 -2.908 -22.184 1.00 93.38 394 TYR A C 1
ATOM 3177 O O . TYR A 1 394 ? 16.639 -2.301 -21.945 1.00 93.38 394 TYR A O 1
ATOM 3185 N N . PRO A 1 395 ? 15.606 -4.141 -22.718 1.00 92.94 395 PRO A N 1
ATOM 3186 C CA . PRO A 1 395 ? 16.830 -4.682 -23.281 1.00 92.94 395 PRO A CA 1
ATOM 3187 C C . PRO A 1 395 ? 17.305 -3.787 -24.436 1.00 92.94 395 PRO A C 1
ATOM 3189 O O . PRO A 1 395 ? 16.531 -3.412 -25.310 1.00 92.94 395 PRO A O 1
ATOM 3192 N N . THR A 1 396 ? 18.594 -3.467 -24.463 1.00 91.62 396 THR A N 1
ATOM 3193 C CA . THR A 1 396 ? 19.223 -2.534 -25.419 1.00 91.62 396 THR A CA 1
ATOM 3194 C C . THR A 1 396 ? 19.013 -2.864 -26.896 1.00 91.62 396 THR A C 1
ATOM 3196 O O . THR A 1 396 ? 19.151 -1.989 -27.748 1.00 91.62 396 THR A O 1
ATOM 3199 N N . PHE A 1 397 ? 18.727 -4.125 -27.218 1.00 89.50 397 PHE A N 1
ATOM 3200 C CA . PHE A 1 397 ? 18.510 -4.587 -28.587 1.00 89.50 397 PHE A CA 1
ATOM 3201 C C . PHE A 1 397 ? 17.069 -4.389 -29.081 1.00 89.50 397 PHE A C 1
ATOM 3203 O O . PHE A 1 397 ? 16.791 -4.636 -30.259 1.00 89.50 397 PHE A O 1
ATOM 3210 N N . THR A 1 398 ? 16.136 -4.001 -28.207 1.00 89.44 398 THR A N 1
ATOM 3211 C CA . THR A 1 398 ? 14.738 -3.798 -28.596 1.00 89.44 398 THR A CA 1
ATOM 3212 C C . THR A 1 398 ? 14.512 -2.397 -29.156 1.00 89.44 398 THR A C 1
ATOM 3214 O O . THR A 1 398 ? 15.237 -1.453 -28.841 1.00 89.44 398 THR A O 1
ATOM 3217 N N . GLU A 1 399 ? 13.506 -2.270 -30.018 1.00 87.00 399 GLU A N 1
ATOM 3218 C CA . GLU A 1 399 ? 13.150 -0.999 -30.656 1.00 87.00 399 GLU A CA 1
ATOM 3219 C C . GLU A 1 399 ? 12.599 0.003 -29.631 1.00 87.00 399 GLU A C 1
ATOM 3221 O O . GLU A 1 399 ? 12.870 1.198 -29.710 1.00 87.00 399 GLU A O 1
ATOM 3226 N N . GLU A 1 400 ? 11.883 -0.475 -28.611 1.00 86.75 400 GLU A N 1
ATOM 3227 C CA . GLU A 1 400 ? 11.285 0.352 -27.559 1.00 86.75 400 GLU A CA 1
ATOM 3228 C C . GLU A 1 400 ? 12.340 1.096 -26.730 1.00 86.75 400 GLU A C 1
ATOM 3230 O O . GLU A 1 400 ? 12.094 2.218 -26.287 1.00 86.75 400 GLU A O 1
ATOM 3235 N N . CYS A 1 401 ? 13.538 0.515 -26.574 1.00 85.56 401 CYS A N 1
ATOM 3236 C CA . CYS A 1 401 ? 14.666 1.183 -25.925 1.00 85.56 401 CYS A CA 1
ATOM 3237 C C . CYS A 1 401 ? 15.093 2.461 -26.674 1.00 85.56 401 CYS A C 1
ATOM 3239 O O . CYS A 1 401 ? 15.675 3.361 -26.064 1.00 85.56 401 CYS A O 1
ATOM 3241 N N . GLN A 1 402 ? 14.819 2.541 -27.984 1.00 80.06 402 GLN A N 1
ATOM 3242 C CA . GLN A 1 402 ? 15.129 3.696 -28.828 1.00 80.06 402 GLN A CA 1
ATOM 3243 C C . GLN A 1 402 ? 13.935 4.640 -29.009 1.00 80.06 402 GLN A C 1
ATOM 3245 O O . GLN A 1 402 ? 14.130 5.856 -28.965 1.00 80.06 402 GLN A O 1
ATOM 3250 N N . THR A 1 403 ? 12.727 4.085 -29.165 1.00 77.00 403 THR A N 1
ATOM 3251 C CA . THR A 1 403 ? 11.524 4.814 -29.607 1.00 77.00 403 THR A CA 1
ATOM 3252 C C . THR A 1 403 ? 10.600 5.281 -28.475 1.00 77.00 403 THR A C 1
ATOM 3254 O O . THR A 1 403 ? 9.875 6.267 -28.660 1.00 77.00 403 THR A O 1
ATOM 3257 N N . VAL A 1 404 ? 10.621 4.605 -27.314 1.00 80.00 404 VAL A N 1
ATOM 3258 C CA . VAL A 1 404 ? 9.790 4.912 -26.132 1.00 80.00 404 VAL A CA 1
ATOM 3259 C C . VAL A 1 404 ? 10.637 5.632 -25.079 1.00 80.00 404 VAL A C 1
ATOM 3261 O O . VAL A 1 404 ? 10.755 6.853 -25.127 1.00 80.00 404 VAL A O 1
ATOM 3264 N N . PHE A 1 405 ? 11.254 4.881 -24.160 1.00 84.31 405 PHE A N 1
ATOM 3265 C CA . PHE A 1 405 ? 12.190 5.344 -23.134 1.00 84.31 405 PHE A CA 1
ATOM 3266 C C . PHE A 1 405 ? 13.162 4.209 -22.806 1.00 84.31 405 PHE A C 1
ATOM 3268 O O . PHE A 1 405 ? 12.715 3.069 -22.720 1.00 84.31 405 PHE A O 1
ATOM 3275 N N . PRO A 1 406 ? 14.451 4.474 -22.527 1.00 87.25 406 PRO A N 1
ATOM 3276 C CA . PRO A 1 406 ? 15.399 3.434 -22.123 1.00 87.25 406 PRO A CA 1
ATOM 3277 C C . PRO A 1 406 ? 14.946 2.639 -20.887 1.00 87.25 406 PRO A C 1
ATOM 3279 O O . PRO A 1 406 ? 15.246 1.452 -20.745 1.00 87.25 406 PRO A O 1
ATOM 3282 N N . GLY A 1 407 ? 14.204 3.282 -19.987 1.00 91.31 407 GLY A N 1
ATOM 3283 C CA . GLY A 1 407 ? 13.629 2.641 -18.816 1.00 91.31 407 GLY A CA 1
ATOM 3284 C C . GLY A 1 407 ? 12.469 3.432 -18.236 1.00 91.31 407 GLY A C 1
ATOM 3285 O O . GLY A 1 407 ? 12.314 4.625 -18.486 1.00 91.31 407 GLY A O 1
ATOM 3286 N N . MET A 1 408 ? 11.649 2.745 -17.453 1.00 92.75 408 MET A N 1
ATOM 3287 C CA . MET A 1 408 ? 10.463 3.280 -16.793 1.00 92.75 408 MET A CA 1
ATOM 3288 C C . MET A 1 408 ? 10.388 2.741 -15.362 1.00 92.75 408 MET A C 1
ATOM 3290 O O . MET A 1 408 ? 11.212 1.925 -14.938 1.00 92.75 408 MET A O 1
ATOM 3294 N N . ILE A 1 409 ? 9.415 3.214 -14.589 1.00 94.50 409 ILE A N 1
ATOM 3295 C CA . ILE A 1 409 ? 9.270 2.843 -13.180 1.00 94.50 409 ILE A CA 1
ATOM 3296 C C . ILE A 1 409 ? 8.000 2.036 -12.949 1.00 94.50 409 ILE A C 1
ATOM 3298 O O . ILE A 1 409 ? 7.026 2.164 -13.679 1.00 94.50 409 ILE A O 1
ATOM 3302 N N . LYS A 1 410 ? 7.996 1.205 -11.913 1.00 93.12 410 LYS A N 1
ATOM 3303 C CA . LYS A 1 410 ? 6.840 0.435 -11.454 1.00 93.12 410 LYS A CA 1
ATOM 3304 C C . LYS A 1 410 ? 6.626 0.711 -9.978 1.00 93.12 410 LYS A C 1
ATOM 3306 O O . LYS A 1 410 ? 7.554 0.511 -9.197 1.00 93.12 410 LYS A O 1
ATOM 3311 N N . TYR A 1 411 ? 5.409 1.060 -9.577 1.00 90.12 411 TYR A N 1
ATOM 3312 C CA . TYR A 1 411 ? 5.068 1.085 -8.158 1.00 90.12 411 TYR A CA 1
ATOM 3313 C C . TYR A 1 411 ? 4.934 -0.348 -7.618 1.00 90.12 411 TYR A C 1
ATOM 3315 O O . TYR A 1 411 ? 4.137 -1.144 -8.118 1.00 90.12 411 TYR A O 1
ATOM 3323 N N . THR A 1 412 ? 5.734 -0.705 -6.616 1.00 85.94 412 THR A N 1
ATOM 3324 C CA . THR A 1 412 ? 5.729 -2.040 -5.992 1.00 85.94 412 THR A CA 1
ATOM 3325 C C . THR A 1 412 ? 5.092 -2.042 -4.607 1.00 85.94 412 THR A C 1
ATOM 3327 O O . THR A 1 412 ? 4.715 -3.106 -4.117 1.00 85.94 412 THR A O 1
ATOM 3330 N N . GLY A 1 413 ? 4.986 -0.875 -3.964 1.00 79.69 413 GLY A N 1
ATOM 3331 C CA . GLY A 1 413 ? 4.520 -0.727 -2.582 1.00 79.69 413 GLY A CA 1
ATOM 3332 C C . GLY A 1 413 ? 5.536 -1.162 -1.516 1.00 79.69 413 GLY A C 1
ATOM 3333 O O . GLY A 1 413 ? 5.299 -0.939 -0.327 1.00 79.69 413 GLY A O 1
ATOM 3334 N N . LYS A 1 414 ? 6.671 -1.749 -1.913 1.00 81.81 414 LYS A N 1
ATOM 3335 C CA . LYS A 1 414 ? 7.693 -2.301 -1.015 1.00 81.81 414 LYS A CA 1
ATOM 3336 C C . LYS A 1 414 ? 8.629 -1.219 -0.493 1.00 81.81 414 LYS A C 1
ATOM 3338 O O . LYS A 1 414 ? 9.110 -0.410 -1.273 1.00 81.81 414 LYS A O 1
ATOM 3343 N N . LEU A 1 415 ? 8.897 -1.208 0.809 1.00 79.62 415 LEU A N 1
ATOM 3344 C CA . LEU A 1 415 ? 9.708 -0.169 1.456 1.00 79.62 415 LEU A CA 1
ATOM 3345 C C . LEU A 1 415 ? 11.160 -0.158 0.966 1.00 79.62 415 LEU A C 1
ATOM 3347 O O . LEU A 1 415 ? 11.770 0.902 0.880 1.00 79.62 415 LEU A O 1
ATOM 3351 N N . GLU A 1 416 ? 11.689 -1.331 0.631 1.00 85.19 416 GLU A N 1
ATOM 3352 C CA . GLU A 1 416 ? 13.060 -1.519 0.163 1.00 85.19 416 GLU A CA 1
ATOM 3353 C C . GLU A 1 416 ? 13.297 -1.064 -1.285 1.00 85.19 416 GLU A C 1
ATOM 3355 O O . GLU A 1 416 ? 14.443 -0.870 -1.685 1.00 85.19 416 GLU A O 1
ATOM 3360 N N . ASP A 1 417 ? 12.234 -0.906 -2.077 1.00 89.69 417 ASP A N 1
ATOM 3361 C CA . ASP A 1 417 ? 12.349 -0.462 -3.462 1.00 89.69 417 ASP A CA 1
ATOM 3362 C C . ASP A 1 417 ? 12.468 1.066 -3.513 1.00 89.69 417 ASP A C 1
ATOM 3364 O O . ASP A 1 417 ? 11.714 1.790 -2.862 1.00 89.69 417 ASP A O 1
ATOM 3368 N N . GLN A 1 418 ? 13.388 1.574 -4.325 1.00 94.19 418 GLN A N 1
ATOM 3369 C CA . GLN A 1 418 ? 13.532 3.001 -4.598 1.00 94.19 418 GLN A CA 1
ATOM 3370 C C . GLN A 1 418 ? 13.906 3.224 -6.061 1.00 94.19 418 GLN A C 1
ATOM 3372 O O . GLN A 1 418 ? 14.642 2.431 -6.648 1.00 94.19 418 GLN A O 1
ATOM 3377 N N . ALA A 1 419 ? 13.411 4.312 -6.642 1.00 94.69 419 ALA A N 1
ATOM 3378 C CA . ALA A 1 419 ? 13.750 4.738 -7.991 1.00 94.69 419 ALA A CA 1
ATOM 3379 C C . ALA A 1 419 ? 14.373 6.133 -7.957 1.00 94.69 419 ALA A C 1
ATOM 3381 O O . ALA A 1 419 ? 13.800 7.061 -7.385 1.00 94.69 419 ALA A O 1
ATOM 3382 N N . PHE A 1 420 ? 15.532 6.273 -8.595 1.00 94.44 420 PHE A N 1
ATOM 3383 C CA . PHE A 1 420 ? 16.191 7.559 -8.796 1.00 94.44 420 PHE A CA 1
ATOM 3384 C C . PHE A 1 420 ? 15.745 8.117 -10.145 1.00 94.44 420 PHE A C 1
ATOM 3386 O O . PHE A 1 420 ? 16.019 7.527 -11.191 1.00 94.44 420 PHE A O 1
ATOM 3393 N N . VAL A 1 421 ? 15.019 9.230 -10.116 1.00 94.12 421 VAL A N 1
ATOM 3394 C CA . VAL A 1 421 ? 14.334 9.792 -11.286 1.00 94.12 421 VAL A CA 1
ATOM 3395 C C . VAL A 1 421 ? 14.621 11.282 -11.434 1.00 94.12 421 VAL A C 1
ATOM 3397 O O . VAL A 1 421 ? 15.087 11.931 -10.499 1.00 94.12 421 VAL A O 1
ATOM 3400 N N . ARG A 1 422 ? 14.362 11.824 -12.625 1.00 92.38 422 ARG A N 1
ATOM 3401 C CA . ARG A 1 422 ? 14.564 13.238 -12.973 1.00 92.38 422 ARG A CA 1
ATOM 3402 C C . ARG A 1 422 ? 13.363 13.800 -13.723 1.00 92.38 422 ARG A C 1
ATOM 3404 O O . ARG A 1 422 ? 12.549 13.041 -14.258 1.00 92.38 422 ARG A O 1
ATOM 3411 N N . LYS A 1 423 ? 13.272 15.131 -13.758 1.00 92.75 423 LYS A N 1
ATOM 3412 C CA . LYS A 1 423 ? 12.198 15.881 -14.419 1.00 92.75 423 LYS A CA 1
ATOM 3413 C C . LYS A 1 423 ? 12.550 16.182 -15.875 1.00 92.75 423 LYS A C 1
ATOM 3415 O O . LYS A 1 423 ? 13.639 16.674 -16.179 1.00 92.75 423 LYS A O 1
ATOM 3420 N N . PHE A 1 424 ? 11.584 15.976 -16.763 1.00 90.62 424 PHE A N 1
ATOM 3421 C CA . PHE A 1 424 ? 11.691 16.308 -18.182 1.00 90.62 424 PHE A CA 1
ATOM 3422 C C . PHE A 1 424 ? 10.497 17.142 -18.640 1.00 90.62 424 PHE A C 1
ATOM 3424 O O . PHE A 1 424 ? 9.358 16.843 -18.295 1.00 90.62 424 PHE A O 1
ATOM 3431 N N . SER A 1 425 ? 10.754 18.160 -19.456 1.00 89.44 425 SER A N 1
ATOM 3432 C CA . SER A 1 425 ? 9.727 18.928 -20.161 1.00 89.44 425 SER A CA 1
ATOM 3433 C C . SER A 1 425 ? 9.402 18.280 -21.501 1.00 89.44 425 SER A C 1
ATOM 3435 O O . SER A 1 425 ? 10.302 17.876 -22.241 1.00 89.44 425 SER A O 1
ATOM 3437 N N . LEU A 1 426 ? 8.115 18.242 -21.832 1.00 85.50 426 LEU A N 1
ATOM 3438 C CA . LEU A 1 426 ? 7.600 17.717 -23.093 1.00 85.50 426 LEU A CA 1
ATOM 3439 C C . LEU A 1 426 ? 7.596 18.784 -24.197 1.00 85.50 426 LEU A C 1
ATOM 3441 O O . LEU A 1 426 ? 6.998 19.849 -24.050 1.00 85.50 426 LEU A O 1
ATOM 3445 N N . LYS A 1 427 ? 8.210 18.471 -25.342 1.00 80.88 427 LYS A N 1
ATOM 3446 C CA . LYS A 1 427 ? 8.154 19.259 -26.584 1.00 80.88 427 LYS A CA 1
ATOM 3447 C C . LYS A 1 427 ? 7.041 18.711 -27.491 1.00 80.88 427 LYS A C 1
ATOM 3449 O O . LYS A 1 427 ? 7.301 18.209 -28.580 1.00 80.88 427 LYS A O 1
ATOM 3454 N N . GLY A 1 428 ? 5.797 18.749 -27.009 1.00 72.31 428 GLY A N 1
ATOM 3455 C CA . GLY A 1 428 ? 4.613 18.199 -27.691 1.00 72.31 428 GLY A CA 1
ATOM 3456 C C . GLY A 1 428 ? 3.956 17.046 -26.928 1.00 72.31 428 GLY A C 1
ATOM 3457 O O . GLY A 1 428 ? 4.345 16.748 -25.805 1.00 72.31 428 GLY A O 1
ATOM 3458 N N . SER A 1 429 ? 2.945 16.407 -27.524 1.00 67.69 429 SER A N 1
ATOM 3459 C CA . SER A 1 429 ? 2.268 15.231 -26.954 1.00 67.69 429 SER A CA 1
ATOM 3460 C C . SER A 1 429 ? 2.729 13.970 -27.701 1.00 67.69 429 SER A C 1
ATOM 3462 O O . SER A 1 429 ? 2.346 13.774 -28.856 1.00 67.69 429 SER A O 1
ATOM 3464 N N . PRO A 1 430 ? 3.620 13.151 -27.114 1.00 67.31 430 PRO A N 1
ATOM 3465 C CA . PRO A 1 430 ? 4.035 11.893 -27.707 1.00 67.31 430 PRO A CA 1
ATOM 3466 C C . PRO A 1 430 ? 2.861 10.916 -27.702 1.00 67.31 430 PRO A C 1
ATOM 3468 O O . PRO A 1 430 ? 2.360 10.568 -26.639 1.00 67.31 430 PRO A O 1
ATOM 3471 N N . SER A 1 431 ? 2.479 10.421 -28.879 1.00 69.94 431 SER A N 1
ATOM 3472 C CA . SER A 1 431 ? 1.353 9.490 -29.048 1.00 69.94 431 SER A CA 1
ATOM 3473 C C . SER A 1 431 ? 1.497 8.180 -28.267 1.00 69.94 431 SER A C 1
ATOM 3475 O O . SER A 1 431 ? 0.508 7.524 -27.987 1.00 69.94 431 SER A O 1
ATOM 3477 N N . PHE A 1 432 ? 2.719 7.775 -27.912 1.00 68.62 432 PHE A N 1
ATOM 3478 C CA . PHE A 1 432 ? 2.947 6.549 -27.140 1.00 68.62 432 PHE A CA 1
ATOM 3479 C C . PHE A 1 432 ? 2.575 6.691 -25.657 1.00 68.62 432 PHE A C 1
ATOM 3481 O O . PHE A 1 432 ? 2.451 5.686 -24.967 1.00 68.62 432 PHE A O 1
ATOM 3488 N N . LEU A 1 433 ? 2.427 7.917 -25.136 1.00 74.06 433 LEU A N 1
ATOM 3489 C CA . LEU A 1 433 ? 1.994 8.115 -23.750 1.00 74.06 433 LEU A CA 1
ATOM 3490 C C . LEU A 1 433 ? 0.530 7.712 -23.545 1.00 74.06 433 LEU A C 1
ATOM 3492 O O . LEU A 1 433 ? 0.158 7.404 -22.417 1.00 74.06 433 LEU A O 1
ATOM 3496 N N . ASP A 1 434 ? -0.263 7.649 -24.619 1.00 75.31 434 ASP A N 1
ATOM 3497 C CA . ASP A 1 434 ? -1.666 7.225 -24.578 1.00 75.31 434 ASP A CA 1
ATOM 3498 C C . ASP A 1 434 ? -1.823 5.754 -24.140 1.00 75.31 434 ASP A C 1
ATOM 3500 O O . ASP A 1 434 ? -2.884 5.361 -23.656 1.00 75.31 434 ASP A O 1
ATOM 3504 N N . ASP A 1 435 ? -0.757 4.950 -24.251 1.00 75.31 435 ASP A N 1
ATOM 3505 C CA . ASP A 1 435 ? -0.733 3.544 -23.832 1.00 75.31 435 ASP A CA 1
ATOM 3506 C C . ASP A 1 435 ? -0.484 3.356 -22.320 1.00 75.31 435 ASP A C 1
ATOM 3508 O O . ASP A 1 435 ? -0.561 2.230 -21.815 1.00 75.31 435 ASP A O 1
ATOM 3512 N N . PHE A 1 436 ? -0.174 4.428 -21.580 1.00 79.25 436 PHE A N 1
ATOM 3513 C CA . PHE A 1 436 ? 0.192 4.364 -20.164 1.00 79.25 436 PHE A CA 1
ATOM 3514 C C . PHE A 1 436 ? -0.793 5.124 -19.276 1.00 79.25 436 PHE A C 1
ATOM 3516 O O . PHE A 1 436 ? -1.203 6.246 -19.566 1.00 79.25 436 PHE A O 1
ATOM 3523 N N . GLU A 1 437 ? -1.118 4.540 -18.122 1.00 82.06 437 GLU A N 1
ATOM 3524 C CA . GLU A 1 437 ? -1.836 5.265 -17.077 1.00 82.06 437 GLU A CA 1
ATOM 3525 C C . GLU A 1 437 ? -0.933 6.367 -16.508 1.00 82.06 437 GLU A C 1
ATOM 3527 O O . GLU A 1 437 ? 0.210 6.114 -16.128 1.00 82.06 437 GLU A O 1
ATOM 3532 N N . SER A 1 438 ? -1.438 7.599 -16.445 1.00 87.00 438 SER A N 1
ATOM 3533 C CA . SER A 1 438 ? -0.717 8.724 -15.853 1.00 87.00 438 SER A CA 1
ATOM 3534 C C . SER A 1 438 ? -1.142 8.943 -14.404 1.00 87.00 438 SER A C 1
ATOM 3536 O O . SER A 1 438 ? -2.329 9.126 -14.122 1.00 87.00 438 SER A O 1
ATOM 3538 N N . VAL A 1 439 ? -0.174 9.039 -13.498 1.00 89.06 439 VAL A N 1
ATOM 3539 C CA . VAL A 1 439 ? -0.388 9.465 -12.114 1.00 89.06 439 VAL A CA 1
ATOM 3540 C C . VAL A 1 439 ? 0.128 10.888 -11.933 1.00 89.06 439 VAL A C 1
ATOM 3542 O O . VAL A 1 439 ? 1.296 11.180 -12.183 1.00 89.06 439 VAL A O 1
ATOM 3545 N N . ALA A 1 440 ? -0.758 11.774 -11.492 1.00 87.75 440 ALA A N 1
ATOM 3546 C CA . ALA A 1 440 ? -0.438 13.149 -11.135 1.00 87.75 440 ALA A CA 1
ATOM 3547 C C . ALA A 1 440 ? 0.350 13.195 -9.816 1.00 87.75 440 ALA A C 1
ATOM 3549 O O . ALA A 1 440 ? -0.061 12.553 -8.856 1.00 87.75 440 ALA A O 1
ATOM 3550 N N . SER A 1 441 ? 1.438 13.970 -9.760 1.00 88.25 441 SER A N 1
ATOM 3551 C CA . SER A 1 441 ? 2.221 14.231 -8.541 1.00 88.25 441 SER A CA 1
ATOM 3552 C C . SER A 1 441 ? 2.670 15.691 -8.458 1.00 88.25 441 SER A C 1
ATOM 3554 O O . SER A 1 441 ? 2.667 16.407 -9.463 1.00 88.25 441 SER A O 1
ATOM 3556 N N . LEU A 1 442 ? 3.148 16.112 -7.282 1.00 83.38 442 LEU A N 1
ATOM 3557 C CA . LEU A 1 442 ? 3.724 17.451 -7.052 1.00 83.38 442 LEU A CA 1
ATOM 3558 C C . LEU A 1 442 ? 4.928 17.769 -7.956 1.00 83.38 442 LEU A C 1
ATOM 3560 O O . LEU A 1 442 ? 5.236 18.938 -8.208 1.00 83.38 442 LEU A O 1
ATOM 3564 N N . ASN A 1 443 ? 5.617 16.729 -8.438 1.00 86.62 443 ASN A N 1
ATOM 3565 C CA . ASN A 1 443 ? 6.802 16.848 -9.286 1.00 86.62 443 ASN A CA 1
ATOM 3566 C C . ASN A 1 443 ? 6.486 16.746 -10.788 1.00 86.62 443 ASN A C 1
ATOM 3568 O O . ASN A 1 443 ? 7.362 17.027 -11.604 1.00 86.62 443 ASN A O 1
ATOM 3572 N N . GLY A 1 444 ? 5.256 16.379 -11.160 1.00 88.44 444 GLY A N 1
ATOM 3573 C CA . GLY A 1 444 ? 4.835 16.163 -12.545 1.00 88.44 444 GLY A CA 1
ATOM 3574 C C . GLY A 1 444 ? 4.050 14.864 -12.738 1.00 88.44 444 GLY A C 1
ATOM 3575 O O . GLY A 1 444 ? 3.584 14.246 -11.780 1.00 88.44 444 GLY A O 1
ATOM 3576 N N . ALA A 1 445 ? 3.900 14.438 -13.988 1.00 90.31 445 ALA A N 1
ATOM 3577 C CA . ALA A 1 445 ? 3.250 13.183 -14.347 1.00 90.31 445 ALA A CA 1
ATOM 3578 C C . ALA A 1 445 ? 4.215 11.993 -14.233 1.00 90.31 445 ALA A C 1
ATOM 3580 O O . ALA A 1 445 ? 5.359 12.035 -14.695 1.00 90.31 445 ALA A O 1
ATOM 3581 N N . ILE A 1 446 ? 3.721 10.905 -13.652 1.00 91.19 446 ILE A N 1
ATOM 3582 C CA . ILE A 1 446 ? 4.402 9.617 -13.552 1.00 91.19 446 ILE A CA 1
ATOM 3583 C C . ILE A 1 446 ? 3.655 8.616 -14.432 1.00 91.19 446 ILE A C 1
ATOM 3585 O O . ILE A 1 446 ? 2.429 8.576 -14.405 1.00 91.19 446 ILE A O 1
ATOM 3589 N N . PHE A 1 447 ? 4.385 7.771 -15.159 1.00 89.56 447 PHE A N 1
ATOM 3590 C CA . PHE A 1 447 ? 3.816 6.715 -16.003 1.00 89.56 447 PHE A CA 1
ATOM 3591 C C . PHE A 1 447 ? 4.285 5.346 -15.496 1.00 89.56 447 PHE A C 1
ATOM 3593 O O . PHE A 1 447 ? 5.301 4.824 -15.970 1.00 89.56 447 PHE A O 1
ATOM 3600 N N . PRO A 1 448 ? 3.636 4.791 -14.456 1.00 90.94 448 PRO A N 1
ATOM 3601 C CA . PRO A 1 448 ? 4.054 3.532 -13.874 1.00 90.94 448 PRO A CA 1
ATOM 3602 C C . PRO A 1 448 ? 3.684 2.348 -14.771 1.00 90.94 448 PRO A C 1
ATOM 3604 O O . PRO A 1 448 ? 2.581 2.244 -15.298 1.00 90.94 448 PRO A O 1
ATOM 3607 N N . LEU A 1 449 ? 4.612 1.405 -14.894 1.00 91.75 449 LEU A N 1
ATOM 3608 C CA . LEU A 1 449 ? 4.409 0.155 -15.612 1.00 91.75 449 LEU A CA 1
ATOM 3609 C C . LEU A 1 449 ? 3.471 -0.792 -14.856 1.00 91.75 449 LEU A C 1
ATOM 3611 O O . LEU A 1 449 ? 3.574 -0.947 -13.635 1.00 91.75 449 LEU A O 1
ATOM 3615 N N . ASN A 1 450 ? 2.657 -1.538 -15.603 1.00 89.50 450 ASN A N 1
ATOM 3616 C CA . ASN A 1 450 ? 1.965 -2.718 -15.090 1.00 89.50 450 ASN A CA 1
ATOM 3617 C C . ASN A 1 450 ? 2.806 -4.000 -15.293 1.00 89.50 450 ASN A C 1
ATOM 3619 O O . ASN A 1 450 ? 3.801 -4.024 -16.025 1.00 89.50 450 ASN A O 1
ATOM 3623 N N . GLN A 1 451 ? 2.433 -5.082 -14.599 1.00 89.31 451 GLN A N 1
ATOM 3624 C CA . GLN A 1 451 ? 3.193 -6.338 -14.641 1.00 89.31 451 GLN A CA 1
ATOM 3625 C C . GLN A 1 451 ? 3.154 -7.001 -16.024 1.00 89.31 451 GLN A C 1
ATOM 3627 O O . GLN A 1 451 ? 4.170 -7.543 -16.462 1.00 89.31 451 GLN A O 1
ATOM 3632 N N . ASP A 1 452 ? 2.015 -6.942 -16.708 1.00 90.88 452 ASP A N 1
ATOM 3633 C CA . ASP A 1 452 ? 1.830 -7.576 -18.013 1.00 90.88 452 ASP A CA 1
ATOM 3634 C C . ASP A 1 452 ? 2.724 -6.930 -19.072 1.00 90.88 452 ASP A C 1
ATOM 3636 O O . ASP A 1 452 ? 3.344 -7.625 -19.876 1.00 90.88 452 ASP A O 1
ATOM 3640 N N . TYR A 1 453 ? 2.883 -5.609 -19.014 1.00 90.44 453 TYR A N 1
ATOM 3641 C CA . TYR A 1 453 ? 3.764 -4.846 -19.886 1.00 90.44 453 TYR A CA 1
ATOM 3642 C C . TYR A 1 453 ? 5.236 -5.223 -19.675 1.00 90.44 453 TYR A C 1
ATOM 3644 O O . TYR A 1 453 ? 5.959 -5.449 -20.648 1.00 90.44 453 TYR A O 1
ATOM 3652 N N . ILE A 1 454 ? 5.671 -5.356 -18.415 1.00 92.19 454 ILE A N 1
ATOM 3653 C CA . ILE A 1 454 ? 7.037 -5.784 -18.063 1.00 92.19 454 ILE A CA 1
ATOM 3654 C C . ILE A 1 454 ? 7.330 -7.180 -18.612 1.00 92.19 454 ILE A C 1
ATOM 3656 O O . ILE A 1 454 ? 8.401 -7.411 -19.176 1.00 92.19 454 ILE A O 1
ATOM 3660 N N . VAL A 1 455 ? 6.384 -8.112 -18.456 1.00 91.38 455 VAL A N 1
ATOM 3661 C CA . VAL A 1 455 ? 6.525 -9.492 -18.940 1.00 91.38 455 VAL A CA 1
ATOM 3662 C C . VAL A 1 455 ? 6.530 -9.530 -20.468 1.00 91.38 455 VAL A C 1
ATOM 3664 O O . VAL A 1 455 ? 7.411 -10.164 -21.050 1.00 91.38 455 VAL A O 1
ATOM 3667 N N . LYS A 1 456 ? 5.606 -8.810 -21.119 1.00 90.06 456 LYS A N 1
ATOM 3668 C CA . LYS A 1 456 ? 5.489 -8.721 -22.583 1.00 90.06 456 LYS A CA 1
ATOM 3669 C C . LYS A 1 456 ? 6.788 -8.238 -23.233 1.00 90.06 456 LYS A C 1
ATOM 3671 O O . LYS A 1 456 ? 7.242 -8.857 -24.191 1.00 90.06 456 LYS A O 1
ATOM 3676 N N . HIS A 1 457 ? 7.403 -7.187 -22.688 1.00 89.81 457 HIS A N 1
ATOM 3677 C CA . HIS A 1 457 ? 8.629 -6.590 -23.240 1.00 89.81 457 HIS A CA 1
ATOM 3678 C C . HIS A 1 457 ? 9.918 -7.128 -22.600 1.00 89.81 457 HIS A C 1
ATOM 3680 O O . HIS A 1 457 ? 11.006 -6.644 -22.902 1.00 89.81 457 HIS A O 1
ATOM 3686 N N . LYS A 1 458 ? 9.816 -8.139 -21.723 1.00 91.06 458 LYS A N 1
ATOM 3687 C CA . LYS A 1 458 ? 10.952 -8.796 -21.047 1.00 91.06 458 LYS A CA 1
ATOM 3688 C C . LYS A 1 458 ? 11.917 -7.795 -20.397 1.00 91.06 458 LYS A C 1
ATOM 3690 O O . LYS A 1 458 ? 13.133 -7.940 -20.501 1.00 91.06 458 LYS A O 1
ATOM 3695 N N . MET A 1 459 ? 11.368 -6.780 -19.733 1.00 94.81 459 MET A N 1
ATOM 3696 C CA . MET A 1 459 ? 12.166 -5.694 -19.161 1.00 94.81 459 MET A CA 1
ATOM 3697 C C . MET A 1 459 ? 13.076 -6.189 -18.027 1.00 94.81 459 MET A C 1
ATOM 3699 O O . MET A 1 459 ? 12.752 -7.132 -17.301 1.00 94.81 459 MET A O 1
ATOM 3703 N N . ILE A 1 460 ? 14.216 -5.521 -17.862 1.00 96.25 460 ILE A N 1
ATOM 3704 C CA . ILE A 1 460 ? 15.256 -5.834 -16.883 1.00 96.25 460 ILE A CA 1
ATOM 3705 C C . ILE A 1 460 ? 15.046 -4.977 -15.643 1.00 96.25 460 ILE A C 1
ATOM 3707 O O . ILE A 1 460 ? 15.136 -3.754 -15.712 1.00 96.25 460 ILE A O 1
ATOM 3711 N N . ARG A 1 461 ? 14.797 -5.609 -14.492 1.00 96.94 461 ARG A N 1
ATOM 3712 C CA . ARG A 1 461 ? 14.763 -4.894 -13.213 1.00 96.94 461 ARG A CA 1
ATOM 3713 C C . ARG A 1 461 ? 16.160 -4.375 -12.873 1.00 96.94 461 ARG A C 1
ATOM 3715 O O . ARG A 1 461 ? 17.130 -5.133 -12.881 1.00 96.94 461 ARG A O 1
ATOM 3722 N N . VAL A 1 462 ? 16.243 -3.098 -12.532 1.00 96.69 462 VAL A N 1
ATOM 3723 C CA . VAL A 1 462 ? 17.471 -2.441 -12.083 1.00 96.69 462 VAL A CA 1
ATOM 3724 C C . VAL A 1 462 ? 17.485 -2.461 -10.556 1.00 96.69 462 VAL A C 1
ATOM 3726 O O . VAL A 1 462 ? 16.815 -1.656 -9.916 1.00 96.69 462 VAL A O 1
ATOM 3729 N N . ASP A 1 463 ? 18.213 -3.411 -9.963 1.00 94.62 463 ASP A N 1
ATOM 3730 C CA . ASP A 1 463 ? 18.157 -3.665 -8.513 1.00 94.62 463 ASP A CA 1
ATOM 3731 C C . ASP A 1 463 ? 18.725 -2.517 -7.658 1.00 94.62 463 ASP A C 1
ATOM 3733 O O . ASP A 1 463 ? 18.343 -2.375 -6.501 1.00 94.62 463 ASP A O 1
ATOM 3737 N N . SER A 1 464 ? 19.594 -1.670 -8.219 1.00 93.75 464 SER A N 1
ATOM 3738 C CA . SER A 1 464 ? 20.100 -0.461 -7.547 1.00 93.75 464 SER A CA 1
ATOM 3739 C C . SER A 1 464 ? 19.055 0.657 -7.451 1.00 93.75 464 SER A C 1
ATOM 3741 O O . SER A 1 464 ? 19.232 1.599 -6.681 1.00 93.75 464 SER A O 1
ATOM 3743 N N . GLY A 1 465 ? 18.002 0.602 -8.277 1.00 93.88 465 GLY A N 1
ATOM 3744 C CA . GLY A 1 465 ? 17.067 1.706 -8.474 1.00 93.88 465 GLY A CA 1
ATOM 3745 C C . GLY A 1 465 ? 17.616 2.873 -9.302 1.00 93.88 465 GLY A C 1
ATOM 3746 O O . GLY A 1 465 ? 16.847 3.764 -9.663 1.00 93.88 465 GLY A O 1
ATOM 3747 N N . ASN A 1 466 ? 18.919 2.896 -9.609 1.00 93.75 466 ASN A N 1
ATOM 3748 C CA . ASN A 1 466 ? 19.569 3.954 -10.379 1.00 93.75 466 ASN A CA 1
ATOM 3749 C C . ASN A 1 466 ? 20.008 3.413 -11.742 1.00 93.75 466 ASN A C 1
ATOM 3751 O O . ASN A 1 466 ? 20.993 2.684 -11.862 1.00 93.75 466 ASN A O 1
ATOM 3755 N N . MET A 1 467 ? 19.278 3.797 -12.789 1.00 91.62 467 MET A N 1
ATOM 3756 C CA . MET A 1 467 ? 19.567 3.341 -14.146 1.00 91.62 467 MET A CA 1
ATOM 3757 C C . MET A 1 467 ? 20.912 3.856 -14.670 1.00 91.62 467 MET A C 1
ATOM 3759 O O . MET A 1 467 ? 21.570 3.157 -15.434 1.00 91.62 467 MET A O 1
ATOM 3763 N N . VAL A 1 468 ? 21.322 5.061 -14.264 1.00 87.62 468 VAL A N 1
ATOM 3764 C CA . VAL A 1 468 ? 22.553 5.697 -14.751 1.00 87.62 468 VAL A CA 1
ATOM 3765 C C . VAL A 1 468 ? 23.772 4.917 -14.273 1.00 87.62 468 VAL A C 1
ATOM 3767 O O . VAL A 1 468 ? 24.624 4.555 -15.081 1.00 87.62 468 VAL A O 1
ATOM 3770 N N . ASP A 1 469 ? 23.804 4.586 -12.985 1.00 90.94 469 ASP A N 1
ATOM 3771 C CA . ASP A 1 469 ? 24.918 3.854 -12.374 1.00 90.94 469 ASP A CA 1
ATOM 3772 C C . ASP A 1 469 ? 24.949 2.383 -12.814 1.00 90.94 469 ASP A C 1
ATOM 3774 O O . ASP A 1 469 ? 25.990 1.735 -12.771 1.00 90.94 469 ASP A O 1
ATOM 3778 N N . SER A 1 470 ? 23.807 1.840 -13.243 1.00 93.12 470 SER A N 1
ATOM 3779 C CA . SER A 1 470 ? 23.666 0.445 -13.676 1.00 93.12 470 SER A CA 1
ATOM 3780 C C . SER A 1 470 ? 23.647 0.262 -15.196 1.00 93.12 470 SER A C 1
ATOM 3782 O O . SER A 1 470 ? 23.307 -0.825 -15.661 1.00 93.12 470 SER A O 1
ATOM 3784 N N . ALA A 1 471 ? 24.015 1.282 -15.978 1.00 91.31 471 ALA A N 1
ATOM 3785 C CA . ALA A 1 471 ? 23.976 1.231 -17.442 1.00 91.31 471 ALA A CA 1
ATOM 3786 C C . ALA A 1 471 ? 24.772 0.042 -18.016 1.00 91.31 471 ALA A C 1
ATOM 3788 O O . ALA A 1 471 ? 24.247 -0.717 -18.831 1.00 91.31 471 ALA A O 1
ATOM 3789 N N . ASP A 1 472 ? 25.999 -0.178 -17.536 1.00 91.44 472 ASP A N 1
ATOM 3790 C CA . ASP A 1 472 ? 26.847 -1.286 -17.996 1.00 91.44 472 ASP A CA 1
ATOM 3791 C C . ASP A 1 472 ? 26.234 -2.654 -17.672 1.00 91.44 472 ASP A C 1
ATOM 3793 O O . ASP A 1 472 ? 26.235 -3.562 -18.506 1.00 91.44 472 ASP A O 1
ATOM 3797 N N . ASP A 1 473 ? 25.665 -2.808 -16.476 1.00 93.81 473 ASP A N 1
ATOM 3798 C CA . ASP A 1 473 ? 25.024 -4.056 -16.059 1.00 93.81 473 ASP A CA 1
ATOM 3799 C C . ASP A 1 473 ? 23.759 -4.340 -16.874 1.00 93.81 473 ASP A C 1
ATOM 3801 O O . ASP A 1 473 ? 23.509 -5.491 -17.235 1.00 93.81 473 ASP A O 1
ATOM 3805 N N . ILE A 1 474 ? 22.982 -3.308 -17.215 1.00 93.81 474 ILE A N 1
ATOM 3806 C CA . ILE A 1 474 ? 21.815 -3.424 -18.102 1.00 93.81 474 ILE A CA 1
ATOM 3807 C C . ILE A 1 474 ? 22.260 -3.892 -19.492 1.00 93.81 474 ILE A C 1
ATOM 3809 O O . ILE A 1 474 ? 21.709 -4.865 -20.011 1.00 93.81 474 ILE A O 1
ATOM 3813 N N . ASN A 1 475 ? 23.288 -3.260 -20.067 1.00 92.31 475 ASN A N 1
ATOM 3814 C CA . ASN A 1 475 ? 23.820 -3.598 -21.392 1.00 92.31 475 ASN A CA 1
ATOM 3815 C C . ASN A 1 475 ? 24.331 -5.048 -21.447 1.00 92.31 475 ASN A C 1
ATOM 3817 O O . ASN A 1 475 ? 24.008 -5.819 -22.359 1.00 92.31 475 ASN A O 1
ATOM 3821 N N . ARG A 1 476 ? 25.091 -5.457 -20.429 1.00 92.94 476 ARG A N 1
ATOM 3822 C CA . ARG A 1 476 ? 25.629 -6.817 -20.312 1.00 92.94 476 ARG A CA 1
ATOM 3823 C C . ARG A 1 476 ? 24.525 -7.845 -20.092 1.00 92.94 476 ARG A C 1
ATOM 3825 O O . ARG A 1 476 ? 24.536 -8.896 -20.733 1.00 92.94 476 ARG A O 1
ATOM 3832 N N . PHE A 1 477 ? 23.545 -7.557 -19.233 1.00 94.38 477 PHE A N 1
ATOM 3833 C CA . PHE A 1 477 ? 22.418 -8.464 -19.010 1.00 94.38 477 PHE A CA 1
ATOM 3834 C C . PHE A 1 477 ? 21.557 -8.611 -20.271 1.00 94.38 477 PHE A C 1
ATOM 3836 O O . PHE A 1 477 ? 21.189 -9.726 -20.635 1.00 94.38 477 PHE A O 1
ATOM 3843 N N . SER A 1 478 ? 21.297 -7.508 -20.975 1.00 92.88 478 SER A N 1
ATOM 3844 C CA . SER A 1 478 ? 20.621 -7.494 -22.275 1.00 92.88 478 SER A CA 1
ATOM 3845 C C . SER A 1 478 ? 21.334 -8.401 -23.290 1.00 92.88 478 SER A C 1
ATOM 3847 O O . SER A 1 478 ? 20.714 -9.272 -23.901 1.00 92.88 478 SER A O 1
ATOM 3849 N N . THR A 1 479 ? 22.663 -8.310 -23.380 1.00 91.56 479 THR A N 1
ATOM 3850 C CA . THR A 1 479 ? 23.477 -9.196 -24.233 1.00 91.56 479 THR A CA 1
ATOM 3851 C C . THR A 1 479 ? 23.328 -10.670 -23.835 1.00 91.56 479 THR A C 1
ATOM 3853 O O . THR A 1 479 ? 23.118 -11.538 -24.687 1.00 91.56 479 THR A O 1
ATOM 3856 N N . LEU A 1 480 ? 23.362 -10.972 -22.532 1.00 91.31 480 LEU A N 1
ATOM 3857 C CA . LEU A 1 480 ? 23.167 -12.333 -22.021 1.00 91.31 480 LEU A CA 1
ATOM 3858 C C . LEU A 1 480 ? 21.792 -12.911 -22.375 1.00 91.31 480 LEU A C 1
ATOM 3860 O O . LEU A 1 480 ? 21.693 -14.110 -22.635 1.00 91.31 480 LEU A O 1
ATOM 3864 N N . MET A 1 481 ? 20.747 -12.082 -22.434 1.00 90.62 481 MET A N 1
ATOM 3865 C CA . MET A 1 481 ? 19.408 -12.515 -22.845 1.00 90.62 481 MET A CA 1
ATOM 3866 C C . MET A 1 481 ? 19.346 -12.985 -24.305 1.00 90.62 481 MET A C 1
ATOM 3868 O O . MET A 1 481 ? 18.506 -13.827 -24.620 1.00 90.62 481 MET A O 1
ATOM 3872 N N . LEU A 1 482 ? 20.214 -12.473 -25.187 1.00 88.06 482 LEU A N 1
ATOM 3873 C CA . LEU A 1 482 ? 20.330 -12.937 -26.578 1.00 88.06 482 LEU A CA 1
ATOM 3874 C C . LEU A 1 482 ? 21.232 -14.162 -26.721 1.00 88.06 482 LEU A C 1
ATOM 3876 O O . LEU A 1 482 ? 21.005 -14.992 -27.600 1.00 88.06 482 LEU A O 1
ATOM 3880 N N . MET A 1 483 ? 22.259 -14.265 -25.876 1.00 86.00 483 MET A N 1
ATOM 3881 C CA . MET A 1 483 ? 23.202 -15.387 -25.870 1.00 86.00 483 MET A CA 1
ATOM 3882 C C . MET A 1 483 ? 22.641 -16.655 -25.211 1.00 86.00 483 MET A C 1
ATOM 3884 O O . MET A 1 483 ? 23.230 -17.732 -25.344 1.00 86.00 483 MET A O 1
ATOM 3888 N N . PHE A 1 484 ? 21.531 -16.533 -24.480 1.00 83.25 484 PHE A N 1
ATOM 3889 C CA . PHE A 1 484 ? 20.841 -17.637 -23.829 1.00 83.25 484 PHE A CA 1
ATOM 3890 C C . PHE A 1 484 ? 19.627 -18.093 -24.650 1.00 83.25 484 PHE A C 1
ATOM 3892 O O . PHE A 1 484 ? 18.727 -17.307 -24.936 1.00 83.25 484 PHE A O 1
ATOM 3899 N N . SER A 1 485 ? 19.579 -19.385 -24.987 1.00 66.06 485 SER A N 1
ATOM 3900 C CA . SER A 1 485 ? 18.489 -19.991 -25.769 1.00 66.06 485 SER A CA 1
ATOM 3901 C C . SER A 1 485 ? 17.225 -20.310 -24.958 1.00 66.06 485 SER A C 1
ATOM 3903 O O . SER A 1 485 ? 16.197 -20.687 -25.513 1.00 66.06 485 SER A O 1
ATOM 3905 N N . GLY A 1 486 ? 17.280 -20.186 -23.628 1.00 70.75 486 GLY A N 1
ATOM 3906 C CA . GLY A 1 486 ? 16.109 -20.312 -22.760 1.00 70.75 486 GLY A CA 1
ATOM 3907 C C . GLY A 1 486 ? 15.441 -18.967 -22.467 1.00 70.75 486 GLY A C 1
ATOM 3908 O O . GLY A 1 486 ? 15.964 -17.895 -22.774 1.00 70.75 486 GLY A O 1
ATOM 3909 N N . GLU A 1 487 ? 14.283 -19.001 -21.808 1.00 72.56 487 GLU A N 1
ATOM 3910 C CA . GLU A 1 487 ? 13.680 -17.786 -21.257 1.00 72.56 487 GLU A CA 1
ATOM 3911 C C . GLU A 1 487 ? 14.262 -17.465 -19.877 1.00 72.56 487 GLU A C 1
ATOM 3913 O O . GLU A 1 487 ? 14.260 -18.295 -18.965 1.00 72.56 487 GLU A O 1
ATOM 3918 N N . ILE A 1 488 ? 14.762 -16.238 -19.714 1.00 80.12 488 ILE A N 1
ATOM 3919 C CA . ILE A 1 488 ? 15.156 -15.717 -18.405 1.00 80.12 488 ILE A CA 1
ATOM 3920 C C . ILE A 1 488 ? 13.911 -15.136 -17.739 1.00 80.12 488 ILE A C 1
ATOM 3922 O O . ILE A 1 488 ? 13.485 -14.025 -18.047 1.00 80.12 488 ILE A O 1
ATOM 3926 N N . ASN A 1 489 ? 13.337 -15.888 -16.802 1.00 82.88 489 ASN A N 1
ATOM 3927 C CA . ASN A 1 489 ? 12.211 -15.414 -16.004 1.00 82.88 489 ASN A CA 1
ATOM 3928 C C . ASN A 1 489 ? 12.665 -14.332 -15.014 1.00 82.88 489 ASN A C 1
ATOM 3930 O O . ASN A 1 489 ? 13.603 -14.536 -14.235 1.00 82.88 489 ASN A O 1
ATOM 3934 N N . ASN A 1 490 ? 11.946 -13.208 -14.997 1.00 86.31 490 ASN A N 1
ATOM 3935 C CA . ASN A 1 490 ? 12.220 -12.036 -14.157 1.00 86.31 490 ASN A CA 1
ATOM 3936 C C . ASN A 1 490 ? 13.681 -11.535 -14.274 1.00 86.31 490 ASN A C 1
ATOM 3938 O O . ASN A 1 490 ? 14.451 -11.692 -13.306 1.00 86.31 490 ASN A O 1
ATOM 3942 N N . PRO A 1 491 ? 14.065 -10.977 -15.444 1.00 93.06 491 PRO A N 1
ATOM 3943 C CA . PRO A 1 491 ? 15.382 -10.379 -15.682 1.00 93.06 491 PRO A CA 1
ATOM 3944 C C . PRO A 1 491 ? 15.717 -9.300 -14.640 1.00 93.06 491 PRO A C 1
ATOM 3946 O O . PRO A 1 491 ? 14.854 -8.503 -14.277 1.00 93.06 491 PRO A O 1
ATOM 3949 N N . SER A 1 492 ? 16.950 -9.298 -14.121 1.00 95.06 492 SER A N 1
ATOM 3950 C CA . SER A 1 492 ? 17.364 -8.437 -12.998 1.00 95.06 492 SER A CA 1
ATOM 3951 C C . SER A 1 492 ? 18.877 -8.238 -13.002 1.00 95.06 492 SER A C 1
ATOM 3953 O O . SER A 1 492 ? 19.602 -9.234 -13.093 1.00 95.06 492 SER A O 1
ATOM 3955 N N . THR A 1 493 ? 19.370 -7.008 -12.845 1.00 95.12 493 THR A N 1
ATOM 3956 C CA . THR A 1 493 ? 20.818 -6.717 -12.840 1.00 95.12 493 THR A CA 1
ATOM 3957 C C . THR A 1 493 ? 21.565 -7.463 -11.727 1.00 95.12 493 THR A C 1
ATOM 3959 O O . THR A 1 493 ? 22.630 -8.027 -11.960 1.00 95.12 493 THR A O 1
ATOM 3962 N N . GLY A 1 494 ? 20.960 -7.642 -10.553 1.00 92.75 494 GLY A N 1
ATOM 3963 C CA . GLY A 1 494 ? 21.499 -8.434 -9.443 1.00 92.75 494 GLY A CA 1
ATOM 3964 C C . GLY A 1 494 ? 21.643 -9.934 -9.739 1.00 92.75 494 GLY A C 1
ATOM 3965 O O . GLY A 1 494 ? 22.312 -10.655 -8.999 1.00 92.75 494 GLY A O 1
ATOM 3966 N N . LYS A 1 495 ? 21.063 -10.437 -10.838 1.00 92.44 495 LYS A N 1
ATOM 3967 C CA . LYS A 1 495 ? 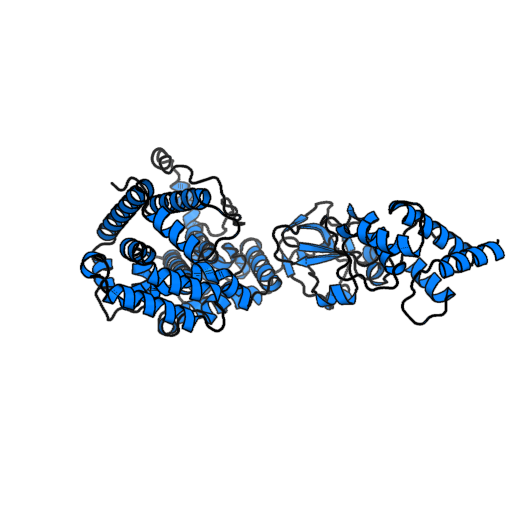21.215 -11.831 -11.294 1.00 92.44 495 LYS A CA 1
ATOM 3968 C C . LYS A 1 495 ? 22.262 -11.993 -12.399 1.00 92.44 495 LYS A C 1
ATOM 3970 O O . LYS A 1 495 ? 22.404 -13.102 -12.918 1.00 92.44 495 LYS A O 1
ATOM 3975 N N . ILE A 1 496 ? 22.996 -10.938 -12.762 1.00 91.50 496 ILE A N 1
ATOM 3976 C CA . ILE A 1 496 ? 23.901 -10.940 -13.919 1.00 91.50 496 ILE A CA 1
ATOM 3977 C C . ILE A 1 496 ? 24.954 -12.050 -13.860 1.00 91.50 496 ILE A C 1
ATOM 3979 O O . ILE A 1 496 ? 25.115 -12.793 -14.822 1.00 91.50 496 ILE A O 1
ATOM 3983 N N . ASN A 1 497 ? 25.586 -12.263 -12.703 1.00 90.44 497 ASN A N 1
ATOM 3984 C CA . ASN A 1 497 ? 26.601 -13.306 -12.531 1.00 90.44 497 ASN A CA 1
ATOM 3985 C C . ASN A 1 497 ? 26.021 -14.717 -12.705 1.00 90.44 497 ASN A C 1
ATOM 3987 O O . ASN A 1 497 ? 26.665 -15.599 -13.275 1.00 90.44 497 ASN A O 1
ATOM 3991 N N . LYS A 1 498 ? 24.777 -14.928 -12.256 1.00 88.88 498 LYS A N 1
ATOM 3992 C CA . LYS A 1 498 ? 24.072 -16.201 -12.433 1.00 88.88 498 LYS A CA 1
ATOM 3993 C C . LYS A 1 498 ? 23.735 -16.437 -13.905 1.00 88.88 498 LYS A C 1
ATOM 3995 O O . LYS A 1 498 ? 23.977 -17.531 -14.405 1.00 88.88 498 LYS A O 1
ATOM 4000 N N . ALA A 1 499 ? 23.211 -15.422 -14.595 1.00 88.94 499 ALA A N 1
ATOM 4001 C CA . ALA A 1 499 ? 22.928 -15.497 -16.029 1.00 88.94 499 ALA A CA 1
ATOM 4002 C C . ALA A 1 499 ? 24.211 -15.750 -16.839 1.00 88.94 499 ALA A C 1
ATOM 4004 O O . ALA A 1 499 ? 24.244 -16.642 -17.687 1.00 88.94 499 ALA A O 1
ATOM 4005 N N . PHE A 1 500 ? 25.294 -15.044 -16.506 1.00 89.94 500 PHE A N 1
ATOM 4006 C CA . PHE A 1 500 ? 26.599 -15.224 -17.130 1.00 89.94 500 PHE A CA 1
ATOM 4007 C C . PHE A 1 500 ? 27.133 -16.642 -16.949 1.00 89.94 500 PHE A C 1
ATOM 4009 O O . PHE A 1 500 ? 27.574 -17.239 -17.920 1.00 89.94 500 PHE A O 1
ATOM 4016 N N . SER A 1 501 ? 27.059 -17.220 -15.747 1.00 88.06 501 SER A N 1
ATOM 4017 C CA . SER A 1 501 ? 27.528 -18.592 -15.500 1.00 88.06 501 SER A CA 1
ATOM 4018 C C . SER A 1 501 ? 26.823 -19.624 -16.392 1.00 88.06 501 SER A C 1
ATOM 4020 O O . SER A 1 501 ? 27.475 -20.532 -16.910 1.00 88.06 501 SER A O 1
ATOM 4022 N N . ILE A 1 502 ? 25.519 -19.449 -16.629 1.00 86.31 502 ILE A N 1
ATOM 4023 C CA . ILE A 1 502 ? 24.734 -20.321 -17.512 1.00 86.31 502 ILE A CA 1
ATOM 4024 C C . ILE A 1 502 ? 25.201 -20.176 -18.965 1.00 86.31 502 ILE A C 1
ATOM 4026 O O . ILE A 1 502 ? 25.516 -21.172 -19.617 1.00 86.31 502 ILE A O 1
ATOM 4030 N N . VAL A 1 503 ? 25.287 -18.939 -19.463 1.00 86.44 503 VAL A N 1
ATOM 4031 C CA . VAL A 1 503 ? 25.752 -18.657 -20.830 1.00 86.44 503 VAL A CA 1
ATOM 4032 C C . VAL A 1 503 ? 27.192 -19.133 -21.021 1.00 86.44 503 VAL A C 1
ATOM 4034 O O . VAL A 1 503 ? 27.513 -19.730 -22.046 1.00 86.44 503 VAL A O 1
ATOM 4037 N N . ASN A 1 504 ? 28.048 -18.958 -20.014 1.00 86.38 504 ASN A N 1
ATOM 4038 C CA . ASN A 1 504 ? 29.437 -19.384 -20.049 1.00 86.38 504 ASN A CA 1
ATOM 4039 C C . ASN A 1 504 ? 29.584 -20.908 -20.186 1.00 86.38 504 ASN A C 1
ATOM 4041 O O . ASN A 1 504 ? 30.471 -21.381 -20.890 1.00 86.38 504 ASN A O 1
ATOM 4045 N N . GLY A 1 505 ? 28.681 -21.694 -19.591 1.00 83.44 505 GLY A N 1
ATOM 4046 C CA . GLY A 1 505 ? 28.650 -23.146 -19.799 1.00 83.44 505 GLY A CA 1
ATOM 4047 C C . GLY A 1 505 ? 28.424 -23.549 -21.264 1.00 83.44 505 GLY A C 1
ATOM 4048 O O . GLY A 1 505 ? 28.932 -24.580 -21.703 1.00 83.44 505 GLY A O 1
ATOM 4049 N N . ILE A 1 506 ? 27.707 -22.722 -22.032 1.00 82.88 506 ILE A N 1
ATOM 4050 C CA . ILE A 1 506 ? 27.391 -22.948 -23.453 1.00 82.88 506 ILE A CA 1
ATOM 4051 C C . ILE A 1 506 ? 28.502 -22.392 -24.352 1.00 82.88 506 ILE A C 1
ATOM 4053 O O . ILE A 1 506 ? 28.972 -23.065 -25.267 1.00 82.88 506 ILE A O 1
ATOM 4057 N N . TRP A 1 507 ? 28.920 -21.158 -24.081 1.00 82.81 507 TRP A N 1
ATOM 4058 C CA . TRP A 1 507 ? 29.866 -20.399 -24.897 1.00 82.81 507 TRP A CA 1
ATOM 4059 C C . TRP A 1 507 ? 31.335 -20.681 -24.566 1.00 82.81 507 TRP A C 1
ATOM 4061 O O . TRP A 1 507 ? 32.207 -20.312 -25.347 1.00 82.81 507 TRP A O 1
ATOM 4071 N N . LYS A 1 508 ? 31.615 -21.336 -23.430 1.00 82.19 508 LYS A N 1
ATOM 4072 C CA . LYS A 1 508 ? 32.964 -21.639 -22.920 1.00 82.19 508 LYS A CA 1
ATOM 4073 C C . LYS A 1 508 ? 33.885 -20.412 -22.917 1.00 82.19 508 LYS A C 1
ATOM 4075 O O . LYS A 1 508 ? 35.053 -20.492 -23.294 1.00 82.19 508 LYS A O 1
ATOM 4080 N N . MET A 1 509 ? 33.362 -19.266 -22.490 1.00 75.94 509 MET A N 1
ATOM 4081 C CA . MET A 1 509 ? 34.130 -18.031 -22.358 1.00 75.94 509 MET A CA 1
ATOM 4082 C C . MET A 1 509 ? 35.142 -18.158 -21.204 1.00 75.94 509 MET A C 1
ATOM 4084 O O . MET A 1 509 ? 34.807 -18.445 -20.057 1.00 75.94 509 MET A O 1
ATOM 4088 N N . ALA A 1 510 ? 36.418 -17.891 -21.471 1.00 58.88 510 ALA A N 1
ATOM 4089 C CA . ALA A 1 510 ? 37.487 -18.052 -20.478 1.00 58.88 510 ALA A CA 1
ATOM 4090 C C . ALA A 1 510 ? 37.524 -16.954 -19.380 1.00 58.88 510 ALA A C 1
ATOM 4092 O O . ALA A 1 510 ? 38.556 -16.764 -18.743 1.00 58.88 510 ALA A O 1
ATOM 4093 N N . SER A 1 511 ? 36.472 -16.139 -19.217 1.00 66.38 511 SER A N 1
ATOM 4094 C CA . SER A 1 511 ? 36.585 -14.781 -18.644 1.00 66.38 511 SER A CA 1
ATOM 4095 C C . SER A 1 511 ? 35.409 -14.348 -17.753 1.00 66.38 511 SER A C 1
ATOM 4097 O O . SER A 1 511 ? 34.471 -15.108 -17.546 1.00 66.38 511 SER A O 1
ATOM 4099 N N . ASN A 1 512 ? 35.474 -13.121 -17.217 1.00 79.62 512 ASN A N 1
ATOM 4100 C CA . ASN A 1 512 ? 34.422 -12.464 -16.429 1.00 79.62 512 ASN A CA 1
ATOM 4101 C C . ASN A 1 512 ? 33.367 -11.755 -17.312 1.00 79.62 512 ASN A C 1
ATOM 4103 O O . ASN A 1 512 ? 33.562 -11.596 -18.518 1.00 79.62 512 ASN A O 1
ATOM 4107 N N . VAL A 1 513 ? 32.274 -11.288 -16.690 1.00 81.12 513 VAL A N 1
ATOM 4108 C CA . VAL A 1 513 ? 31.133 -10.619 -17.357 1.00 81.12 513 VAL A CA 1
ATOM 4109 C C . VAL A 1 513 ? 31.562 -9.403 -18.189 1.00 81.12 513 VAL A C 1
ATOM 4111 O O . VAL A 1 513 ? 31.019 -9.178 -19.264 1.00 81.12 513 VAL A O 1
ATOM 4114 N N . ALA A 1 514 ? 32.569 -8.650 -17.737 1.00 80.06 514 ALA A N 1
ATOM 4115 C CA . ALA A 1 514 ? 33.038 -7.435 -18.410 1.00 80.06 514 ALA A CA 1
ATOM 4116 C C . ALA A 1 514 ? 33.607 -7.680 -19.820 1.00 80.06 514 ALA A C 1
ATOM 4118 O O . ALA A 1 514 ? 33.655 -6.762 -20.629 1.00 80.06 514 ALA A O 1
ATOM 4119 N N . LYS A 1 515 ? 34.024 -8.910 -20.155 1.00 82.44 515 LYS A N 1
ATOM 4120 C CA . LYS A 1 515 ? 34.497 -9.220 -21.515 1.00 82.44 515 LYS A CA 1
ATOM 4121 C C . LYS A 1 515 ? 33.375 -9.440 -22.531 1.00 82.44 515 LYS A C 1
ATOM 4123 O O . LYS A 1 515 ? 33.684 -9.595 -23.710 1.00 82.44 515 LYS A O 1
ATOM 4128 N N . LEU A 1 516 ? 32.105 -9.447 -22.114 1.00 85.62 516 LEU A N 1
ATOM 4129 C CA . LEU A 1 516 ? 30.979 -9.461 -23.055 1.00 85.62 516 LEU A CA 1
ATOM 4130 C C . LEU A 1 516 ? 31.046 -8.263 -24.001 1.00 85.62 516 LEU A C 1
ATOM 4132 O O . LEU A 1 516 ? 30.865 -8.439 -25.201 1.00 85.62 516 LEU A O 1
ATOM 4136 N N . ASP A 1 517 ? 31.410 -7.096 -23.475 1.00 88.31 517 ASP A N 1
ATOM 4137 C CA . ASP A 1 517 ? 31.510 -5.844 -24.226 1.00 88.31 517 ASP A CA 1
ATOM 4138 C C . ASP A 1 517 ? 32.496 -5.992 -25.410 1.00 88.31 517 ASP A C 1
ATOM 4140 O O . ASP A 1 517 ? 32.219 -5.564 -26.528 1.00 88.31 517 ASP A O 1
ATOM 4144 N N . LEU A 1 518 ? 33.605 -6.719 -25.210 1.00 87.94 518 LEU A N 1
ATOM 4145 C CA . LEU A 1 518 ? 34.583 -7.023 -26.266 1.00 87.94 518 LEU A CA 1
ATOM 4146 C C . LEU A 1 518 ? 34.038 -7.992 -27.323 1.00 87.94 518 LEU A C 1
ATOM 4148 O O . LEU A 1 518 ? 34.296 -7.815 -28.509 1.00 87.94 518 LEU A O 1
ATOM 4152 N N . ILE A 1 519 ? 33.280 -9.012 -26.909 1.00 87.19 519 ILE A N 1
ATOM 4153 C CA . ILE A 1 519 ? 32.652 -9.962 -27.841 1.00 87.19 519 ILE A CA 1
ATOM 4154 C C . ILE A 1 519 ? 31.652 -9.226 -28.736 1.00 87.19 519 ILE A C 1
ATOM 4156 O O . ILE A 1 519 ? 31.588 -9.477 -29.939 1.00 87.19 519 ILE A O 1
ATOM 4160 N N . VAL A 1 520 ? 30.881 -8.304 -28.162 1.00 90.06 520 VAL A N 1
ATOM 4161 C CA . VAL A 1 520 ? 29.938 -7.484 -28.923 1.00 90.06 520 VAL A CA 1
ATOM 4162 C C . VAL A 1 520 ? 30.674 -6.514 -29.846 1.00 90.06 520 VAL A C 1
ATOM 4164 O O . VAL A 1 520 ? 30.296 -6.405 -31.009 1.00 90.06 520 VAL A O 1
ATOM 4167 N N . ALA A 1 521 ? 31.749 -5.872 -29.384 1.00 91.50 521 ALA A N 1
ATOM 4168 C CA . ALA A 1 521 ? 32.559 -4.986 -30.219 1.00 91.50 521 ALA A CA 1
ATOM 4169 C C . ALA A 1 521 ? 33.153 -5.728 -31.432 1.00 91.50 521 ALA A C 1
ATOM 4171 O O . ALA A 1 521 ? 33.071 -5.249 -32.563 1.00 91.50 521 ALA A O 1
ATOM 4172 N N . ASP A 1 522 ? 33.672 -6.941 -31.224 1.00 90.12 522 ASP A N 1
ATOM 4173 C CA . ASP A 1 522 ? 34.143 -7.825 -32.295 1.00 90.12 522 ASP A CA 1
ATOM 4174 C C . ASP A 1 522 ? 33.043 -8.139 -33.319 1.00 90.12 522 ASP A C 1
ATOM 4176 O O . ASP A 1 522 ? 33.292 -8.145 -34.527 1.00 90.12 522 ASP A O 1
ATOM 4180 N N . LEU A 1 523 ? 31.821 -8.402 -32.844 1.00 90.38 523 LEU A N 1
ATOM 4181 C CA . LEU A 1 523 ? 30.670 -8.663 -33.706 1.00 90.38 523 LEU A CA 1
ATOM 4182 C C . LEU A 1 523 ? 30.286 -7.432 -34.526 1.00 90.38 523 LEU A C 1
ATOM 4184 O O . LEU A 1 523 ? 30.059 -7.552 -35.728 1.00 90.38 523 LEU A O 1
ATOM 4188 N N . GLN A 1 524 ? 30.219 -6.262 -33.889 1.00 93.75 524 GLN A N 1
ATOM 4189 C CA . GLN A 1 524 ? 29.921 -4.995 -34.555 1.00 93.75 524 GLN A CA 1
ATOM 4190 C C . GLN A 1 524 ? 30.956 -4.714 -35.651 1.00 93.75 524 GLN A C 1
ATOM 4192 O O . GLN A 1 524 ? 30.573 -4.452 -36.789 1.00 93.75 524 GLN A O 1
ATOM 4197 N N . MET A 1 525 ? 32.254 -4.864 -35.357 1.00 92.69 525 MET A N 1
ATOM 4198 C CA . MET A 1 525 ? 33.317 -4.727 -36.362 1.00 92.69 525 MET A CA 1
ATOM 4199 C C . MET A 1 525 ? 33.130 -5.696 -37.532 1.00 92.69 525 MET A C 1
ATOM 4201 O O . MET A 1 525 ? 33.235 -5.293 -38.689 1.00 92.69 525 MET A O 1
ATOM 4205 N N . ALA A 1 526 ? 32.828 -6.967 -37.255 1.00 91.81 526 ALA A N 1
ATOM 4206 C CA . ALA A 1 526 ? 32.592 -7.956 -38.302 1.00 91.81 526 ALA A CA 1
ATOM 4207 C C . ALA A 1 526 ? 31.389 -7.579 -39.187 1.00 91.81 526 ALA A C 1
ATOM 4209 O O . ALA A 1 526 ? 31.472 -7.659 -40.411 1.00 91.81 526 ALA A O 1
ATOM 4210 N N . LEU A 1 527 ? 30.292 -7.104 -38.592 1.00 92.81 527 LEU A N 1
ATOM 4211 C CA . LEU A 1 527 ? 29.110 -6.643 -39.326 1.00 92.81 527 LEU A CA 1
ATOM 4212 C C . LEU A 1 527 ? 29.384 -5.389 -40.172 1.00 92.81 527 LEU A C 1
ATOM 4214 O O . LEU A 1 527 ? 28.802 -5.260 -41.252 1.00 92.81 527 LEU A O 1
ATOM 4218 N N . VAL A 1 528 ? 30.280 -4.498 -39.730 1.00 92.88 528 VAL A N 1
ATOM 4219 C CA . VAL A 1 528 ? 30.763 -3.365 -40.540 1.00 92.88 528 VAL A CA 1
ATOM 4220 C C . VAL A 1 528 ? 31.553 -3.867 -41.754 1.00 92.88 528 VAL A C 1
ATOM 4222 O O . VAL A 1 528 ? 31.267 -3.447 -42.872 1.00 92.88 528 VAL A O 1
ATOM 4225 N N . PHE A 1 529 ? 32.486 -4.812 -41.576 1.00 91.25 529 PHE A N 1
ATOM 4226 C CA . PHE A 1 529 ? 33.277 -5.366 -42.689 1.00 91.25 529 PHE A CA 1
ATOM 4227 C C . PHE A 1 529 ? 32.426 -6.086 -43.744 1.00 91.25 529 PHE A C 1
ATOM 4229 O O . PHE A 1 529 ? 32.718 -5.997 -44.931 1.00 91.25 529 PHE A O 1
ATOM 4236 N N . ILE A 1 530 ? 31.346 -6.756 -43.335 1.00 90.94 530 ILE A N 1
ATOM 4237 C CA . ILE A 1 530 ? 30.419 -7.449 -44.253 1.00 90.94 530 ILE A CA 1
ATOM 4238 C C . ILE A 1 530 ? 29.425 -6.460 -44.906 1.00 90.94 530 ILE A C 1
ATOM 4240 O O . ILE A 1 530 ? 28.588 -6.848 -45.720 1.00 90.94 530 ILE A O 1
ATOM 4244 N N . GLY A 1 531 ? 29.479 -5.171 -44.554 1.00 89.75 531 GLY A N 1
ATOM 4245 C CA . GLY A 1 531 ? 28.589 -4.141 -45.095 1.00 89.75 531 GLY A CA 1
ATOM 4246 C C . GLY A 1 531 ? 27.145 -4.237 -44.592 1.00 89.75 531 GLY A C 1
ATOM 4247 O O . GLY A 1 531 ? 26.230 -3.764 -45.264 1.00 89.75 531 GLY A O 1
ATOM 4248 N N . LYS A 1 532 ? 26.919 -4.873 -43.434 1.00 92.44 532 LYS A N 1
ATOM 4249 C CA . LYS A 1 532 ? 25.606 -4.928 -42.761 1.00 92.44 532 LYS A CA 1
ATOM 4250 C C . LYS A 1 532 ? 25.394 -3.785 -41.775 1.00 92.44 532 LYS A C 1
ATOM 4252 O O . LYS A 1 532 ? 24.254 -3.408 -41.529 1.00 92.44 532 LYS A O 1
ATOM 4257 N N . LEU A 1 533 ? 26.476 -3.225 -41.244 1.00 93.44 533 LEU A N 1
ATOM 4258 C CA . LEU A 1 533 ? 26.477 -1.948 -40.533 1.00 93.44 533 LEU A CA 1
ATOM 4259 C C . LEU A 1 533 ? 27.220 -0.894 -41.371 1.00 93.44 533 LEU A C 1
ATOM 4261 O O . LEU A 1 533 ? 28.095 -1.255 -42.163 1.00 93.44 533 LEU A O 1
ATOM 4265 N N . PRO A 1 534 ? 26.882 0.401 -41.233 1.00 91.62 534 PRO A N 1
ATOM 4266 C CA . PRO A 1 534 ? 27.513 1.450 -42.022 1.00 91.62 534 PRO A CA 1
ATOM 4267 C C . PRO A 1 534 ? 29.011 1.603 -41.680 1.00 91.62 534 PRO A C 1
ATOM 4269 O O . PRO A 1 534 ? 29.407 1.356 -40.540 1.00 91.62 534 PRO A O 1
ATOM 4272 N N . PRO A 1 535 ? 29.861 2.065 -42.621 1.00 88.06 535 PRO A N 1
ATOM 4273 C CA . PRO A 1 535 ? 31.312 2.172 -42.409 1.00 88.06 535 PRO A CA 1
ATOM 4274 C C . PRO A 1 535 ? 31.733 3.080 -41.244 1.00 88.06 535 PRO A C 1
ATOM 4276 O O . PRO A 1 535 ? 32.820 2.929 -40.699 1.00 88.06 535 PRO A O 1
ATOM 4279 N N . ASN A 1 536 ? 30.883 4.039 -40.875 1.00 89.88 536 ASN A N 1
ATOM 4280 C CA . ASN A 1 536 ? 31.082 4.981 -39.774 1.00 89.88 536 ASN A CA 1
ATOM 4281 C C . ASN A 1 536 ? 30.311 4.593 -38.497 1.00 89.88 536 ASN A C 1
ATOM 4283 O O . ASN A 1 536 ? 30.135 5.438 -37.620 1.00 89.88 536 ASN A O 1
ATOM 4287 N N . PHE A 1 537 ? 29.823 3.352 -38.396 1.00 91.56 537 PHE A N 1
ATOM 4288 C CA . PHE A 1 537 ? 29.146 2.864 -37.198 1.00 91.56 537 PHE A CA 1
ATOM 4289 C C . PHE A 1 537 ? 30.077 2.927 -35.980 1.00 91.56 537 PHE A C 1
ATOM 4291 O O . PHE A 1 537 ? 31.232 2.501 -36.039 1.00 91.56 537 PHE A O 1
ATOM 4298 N N . HIS A 1 538 ? 29.577 3.457 -34.864 1.00 89.50 538 HIS A N 1
ATOM 4299 C CA . HIS A 1 538 ? 30.351 3.556 -33.633 1.00 89.50 538 HIS A CA 1
ATOM 4300 C C . HIS A 1 538 ? 30.396 2.195 -32.926 1.00 89.50 538 HIS A C 1
ATOM 4302 O O . HIS A 1 538 ? 29.375 1.705 -32.453 1.00 89.50 538 HIS A O 1
ATOM 4308 N N . VAL A 1 539 ? 31.578 1.579 -32.870 1.00 90.62 539 VAL A N 1
ATOM 4309 C CA . VAL A 1 539 ? 31.801 0.309 -32.165 1.00 90.62 539 VAL A CA 1
ATOM 4310 C C . VAL A 1 539 ? 32.016 0.600 -30.682 1.00 90.62 539 VAL A C 1
ATOM 4312 O O . VAL A 1 539 ? 33.081 1.070 -30.285 1.00 90.62 539 VAL A O 1
ATOM 4315 N N . ASP A 1 540 ? 30.996 0.326 -29.876 1.00 88.69 540 ASP A N 1
ATOM 4316 C CA . ASP A 1 540 ? 30.933 0.652 -28.447 1.00 88.69 540 ASP A CA 1
ATOM 4317 C C . ASP A 1 540 ? 30.822 -0.584 -27.540 1.00 88.69 540 ASP A C 1
ATOM 4319 O O . ASP A 1 540 ? 30.861 -0.458 -26.317 1.00 88.69 540 ASP A O 1
ATOM 4323 N N . GLY A 1 541 ? 30.694 -1.783 -28.119 1.00 89.12 541 GLY A N 1
ATOM 4324 C CA . GLY A 1 541 ? 30.500 -3.016 -27.357 1.00 89.12 541 GLY A CA 1
ATOM 4325 C C . GLY A 1 541 ? 29.104 -3.155 -26.742 1.00 89.12 541 GLY A C 1
ATOM 4326 O O . GLY A 1 541 ? 28.878 -4.063 -25.942 1.00 89.12 541 GLY A O 1
ATOM 4327 N N . ILE A 1 542 ? 28.149 -2.299 -27.118 1.00 89.12 542 ILE A N 1
ATOM 4328 C CA . ILE A 1 542 ? 26.758 -2.365 -26.665 1.00 89.12 542 ILE A CA 1
ATOM 4329 C C . ILE A 1 542 ? 25.925 -3.066 -27.732 1.00 89.12 542 ILE A C 1
ATOM 4331 O O . ILE A 1 542 ? 25.833 -2.623 -28.876 1.00 89.12 542 ILE A O 1
ATOM 4335 N N . PHE A 1 543 ? 25.249 -4.155 -27.360 1.00 89.31 543 PHE A N 1
ATOM 4336 C CA . PHE A 1 543 ? 24.383 -4.874 -28.293 1.00 89.31 543 PHE A CA 1
ATOM 4337 C C . PHE A 1 543 ? 23.066 -4.103 -28.472 1.00 89.31 543 PHE A C 1
ATOM 4339 O O . PHE A 1 543 ? 22.062 -4.384 -27.813 1.00 89.31 543 PHE A O 1
ATOM 4346 N N . ASN A 1 544 ? 23.100 -3.071 -29.314 1.00 89.94 544 ASN A N 1
ATOM 4347 C CA . ASN A 1 544 ? 21.984 -2.170 -29.589 1.00 89.94 544 ASN A CA 1
ATOM 4348 C C . ASN A 1 544 ? 21.047 -2.704 -30.693 1.00 89.94 544 ASN A C 1
ATOM 4350 O O . ASN A 1 544 ? 21.309 -3.740 -31.316 1.00 89.94 544 ASN A O 1
ATOM 4354 N N . HIS A 1 545 ? 19.932 -2.008 -30.921 1.00 89.38 545 HIS A N 1
ATOM 4355 C CA . HIS A 1 545 ? 18.925 -2.408 -31.908 1.00 89.38 545 HIS A CA 1
ATOM 4356 C C . HIS A 1 545 ? 19.478 -2.496 -33.339 1.00 89.38 545 HIS A C 1
ATOM 4358 O O . HIS A 1 545 ? 19.144 -3.435 -34.061 1.00 89.38 545 HIS A O 1
ATOM 4364 N N . ASP A 1 546 ? 20.376 -1.590 -33.737 1.00 90.06 546 ASP A N 1
ATOM 4365 C CA . ASP A 1 546 ? 20.991 -1.611 -35.071 1.00 90.06 546 ASP A CA 1
ATOM 4366 C C . ASP A 1 546 ? 21.857 -2.860 -35.270 1.00 90.06 546 ASP A C 1
ATOM 4368 O O . ASP A 1 546 ? 21.755 -3.544 -36.291 1.00 90.06 546 ASP A O 1
ATOM 4372 N N . THR A 1 547 ? 22.645 -3.218 -34.250 1.00 91.19 547 THR A N 1
ATOM 4373 C CA . THR A 1 547 ? 23.437 -4.457 -34.228 1.00 91.19 547 THR A CA 1
ATOM 4374 C C . THR A 1 547 ? 22.523 -5.679 -34.350 1.00 91.19 547 THR A C 1
ATOM 4376 O O . THR A 1 547 ? 22.798 -6.590 -35.132 1.00 91.19 547 THR A O 1
ATOM 4379 N N . TYR A 1 548 ? 21.401 -5.693 -33.621 1.00 90.06 548 TYR A N 1
ATOM 4380 C CA . TYR A 1 548 ? 20.406 -6.762 -33.705 1.00 90.06 548 TYR A CA 1
ATOM 4381 C C . TYR A 1 548 ? 19.763 -6.857 -35.094 1.00 90.06 548 TYR A C 1
ATOM 4383 O O . TYR A 1 548 ? 19.669 -7.951 -35.650 1.00 90.06 548 TYR A O 1
ATOM 4391 N N . ARG A 1 549 ? 19.357 -5.732 -35.690 1.00 89.31 549 ARG A N 1
ATOM 4392 C CA . ARG A 1 549 ? 18.726 -5.692 -37.015 1.00 89.31 549 ARG A CA 1
ATOM 4393 C C . ARG A 1 549 ? 19.672 -6.197 -38.104 1.00 89.31 549 ARG A C 1
ATOM 4395 O O . ARG A 1 549 ? 19.293 -7.093 -38.856 1.00 89.31 549 ARG A O 1
ATOM 4402 N N . ALA A 1 550 ? 20.914 -5.710 -38.128 1.00 90.25 550 ALA A N 1
ATOM 4403 C CA . ALA A 1 550 ? 21.947 -6.154 -39.069 1.00 90.25 550 ALA A CA 1
ATOM 4404 C C . ALA A 1 550 ? 22.174 -7.676 -39.005 1.00 90.25 550 ALA A C 1
ATOM 4406 O O . ALA A 1 550 ? 22.342 -8.360 -40.018 1.00 90.25 550 ALA A O 1
ATOM 4407 N N . LEU A 1 551 ? 22.128 -8.221 -37.792 1.00 88.19 551 LEU A N 1
ATOM 4408 C CA . LEU A 1 551 ? 22.278 -9.640 -37.519 1.00 88.19 551 LEU A CA 1
ATOM 4409 C C . LEU A 1 551 ? 21.054 -10.463 -37.971 1.00 88.19 551 LEU A C 1
ATOM 4411 O O . LEU A 1 551 ? 21.215 -11.534 -38.559 1.00 88.19 551 LEU A O 1
ATOM 4415 N N . VAL A 1 552 ? 19.833 -9.966 -37.746 1.00 86.00 552 VAL A N 1
ATOM 4416 C CA . VAL A 1 552 ? 18.583 -10.580 -38.238 1.00 86.00 552 VAL A CA 1
ATOM 4417 C C . VAL A 1 552 ? 18.566 -10.638 -39.763 1.00 86.00 552 VAL A C 1
ATOM 4419 O O . VAL A 1 552 ? 18.260 -11.688 -40.336 1.00 86.00 552 VAL A O 1
ATOM 4422 N N . GLU A 1 553 ? 18.944 -9.541 -40.419 1.00 86.06 553 GLU A N 1
ATOM 4423 C CA . GLU A 1 553 ? 19.035 -9.454 -41.877 1.00 86.06 553 GLU A CA 1
ATOM 4424 C C . GLU A 1 553 ? 20.041 -10.450 -42.458 1.00 86.06 553 GLU A C 1
ATOM 4426 O O . GLU A 1 553 ? 19.780 -11.058 -43.495 1.00 86.06 553 GLU A O 1
ATOM 4431 N N . LEU A 1 554 ? 21.177 -10.649 -41.785 1.00 84.94 554 LEU A N 1
ATOM 4432 C CA . LEU A 1 554 ? 22.203 -11.596 -42.214 1.00 84.94 554 LEU A CA 1
ATOM 4433 C C . LEU A 1 554 ? 21.734 -13.057 -42.116 1.00 84.94 554 LEU A C 1
ATOM 4435 O O . LEU A 1 554 ? 22.066 -13.873 -42.972 1.00 84.94 554 LEU A O 1
ATOM 4439 N N . VAL A 1 555 ? 20.962 -13.397 -41.081 1.00 80.94 555 VAL A N 1
ATOM 4440 C CA . VAL A 1 555 ? 20.507 -14.776 -40.826 1.00 80.94 555 VAL A CA 1
ATOM 4441 C C . VAL A 1 555 ? 19.220 -15.118 -41.592 1.00 80.94 555 VAL A C 1
ATOM 4443 O O . VAL A 1 555 ? 18.871 -16.293 -41.719 1.00 80.94 555 VAL A O 1
ATOM 4446 N N . GLY A 1 556 ? 18.500 -14.121 -42.116 1.00 67.81 556 GLY A N 1
ATOM 4447 C CA . GLY A 1 556 ? 17.303 -14.319 -42.943 1.00 67.81 556 GLY A CA 1
ATOM 4448 C C . GLY A 1 556 ? 16.106 -14.929 -42.200 1.00 67.81 556 GLY A C 1
ATOM 4449 O O . GLY A 1 556 ? 15.165 -15.418 -42.828 1.00 67.81 556 GLY A O 1
ATOM 4450 N N . LYS A 1 557 ? 16.118 -14.934 -40.861 1.00 64.50 557 LYS A N 1
ATOM 4451 C CA . LYS A 1 557 ? 15.025 -15.480 -40.046 1.00 64.50 557 LYS A CA 1
ATOM 4452 C C . LYS A 1 557 ? 13.959 -14.419 -39.775 1.00 64.50 557 LYS A C 1
ATOM 4454 O O . LYS A 1 557 ? 14.243 -13.378 -39.198 1.00 64.50 557 LYS A O 1
ATOM 4459 N N . ARG A 1 558 ? 12.698 -14.743 -40.083 1.00 50.38 558 ARG A N 1
ATOM 4460 C CA . ARG A 1 558 ? 11.517 -14.055 -39.530 1.00 50.38 558 ARG A CA 1
ATOM 4461 C C . ARG A 1 558 ? 11.234 -14.618 -38.128 1.00 50.38 558 ARG A C 1
ATOM 4463 O O . ARG A 1 558 ? 10.404 -15.508 -37.983 1.00 50.38 558 ARG A O 1
ATOM 4470 N N . GLY A 1 559 ? 11.988 -14.196 -37.112 1.00 56.94 559 GLY A N 1
ATOM 4471 C CA . GLY A 1 559 ? 11.808 -14.652 -35.723 1.00 56.94 559 GLY A CA 1
ATOM 4472 C C . GLY A 1 559 ? 12.926 -14.206 -34.773 1.00 56.94 559 GLY A C 1
ATOM 4473 O O . GLY A 1 559 ? 13.907 -13.617 -35.218 1.00 56.94 559 GLY A O 1
ATOM 4474 N N . LYS A 1 560 ? 12.779 -14.493 -33.467 1.00 61.56 560 LYS A N 1
ATOM 4475 C CA . LYS A 1 560 ? 13.763 -14.158 -32.417 1.00 61.56 560 LYS A CA 1
ATOM 4476 C C . LYS A 1 560 ? 15.139 -14.722 -32.789 1.00 61.56 560 LYS A C 1
ATOM 4478 O O . LYS A 1 560 ? 15.283 -15.937 -32.949 1.00 61.56 560 LYS A O 1
ATOM 4483 N N . VAL A 1 561 ? 16.135 -13.851 -32.937 1.00 69.31 561 VAL A N 1
ATOM 4484 C CA . VAL A 1 561 ? 17.507 -14.283 -33.215 1.00 69.31 561 VAL A CA 1
ATOM 4485 C C . VAL A 1 561 ? 18.229 -14.522 -31.902 1.00 69.31 561 VAL A C 1
ATOM 4487 O O . VAL A 1 561 ? 18.380 -13.621 -31.084 1.00 69.31 561 VAL A O 1
ATOM 4490 N N . GLU A 1 562 ? 18.654 -15.763 -31.707 1.00 75.62 562 GLU A N 1
ATOM 4491 C CA . GLU A 1 562 ? 19.512 -16.159 -30.598 1.00 75.62 562 GLU A CA 1
ATOM 4492 C C . GLU A 1 562 ? 20.954 -16.135 -31.080 1.00 75.62 562 GLU A C 1
ATOM 4494 O O . GLU A 1 562 ? 21.304 -16.775 -32.080 1.00 75.62 562 GLU A O 1
ATOM 4499 N N . LEU A 1 563 ? 21.795 -15.385 -30.373 1.00 80.12 563 LEU A N 1
ATOM 4500 C CA . LEU A 1 563 ? 23.214 -15.374 -30.654 1.00 80.12 563 LEU A CA 1
ATOM 4501 C C . LEU A 1 563 ? 23.779 -16.702 -30.141 1.00 80.12 563 LEU A C 1
ATOM 4503 O O . LEU A 1 563 ? 23.716 -17.000 -28.951 1.00 80.12 563 LEU A O 1
ATOM 4507 N N . SER A 1 564 ? 24.309 -17.522 -31.044 1.00 83.31 564 SER A N 1
ATOM 4508 C CA . SER A 1 564 ? 24.973 -18.782 -30.697 1.00 83.31 564 SER A CA 1
ATOM 4509 C C . SER A 1 564 ? 26.458 -18.713 -31.052 1.00 83.31 564 SER A C 1
ATOM 4511 O O . SER A 1 564 ? 26.811 -17.994 -31.993 1.00 83.31 564 SER A O 1
ATOM 4513 N N . PRO A 1 565 ? 27.329 -19.503 -30.393 1.00 83.81 565 PRO A N 1
ATOM 4514 C CA . PRO A 1 565 ? 28.753 -19.532 -30.724 1.00 83.81 565 PRO A CA 1
ATOM 4515 C C . PRO A 1 565 ? 29.005 -19.804 -32.214 1.00 83.81 565 PRO A C 1
ATOM 4517 O O . PRO A 1 565 ? 29.765 -19.099 -32.864 1.00 83.81 565 PRO A O 1
ATOM 4520 N N . LYS A 1 566 ? 28.282 -20.769 -32.799 1.00 84.06 566 LYS A N 1
ATOM 4521 C CA . LYS A 1 566 ? 28.399 -21.117 -34.224 1.00 84.06 566 LYS A CA 1
ATOM 4522 C C . LYS A 1 566 ? 28.030 -19.952 -35.142 1.00 84.06 566 LYS A C 1
ATOM 4524 O O . LYS A 1 566 ? 28.649 -19.759 -36.182 1.00 84.06 566 LYS A O 1
ATOM 4529 N N . MET A 1 567 ? 26.996 -19.203 -34.777 1.00 83.56 567 MET A N 1
ATOM 4530 C CA . MET A 1 567 ? 26.573 -18.044 -35.546 1.00 83.56 567 MET A CA 1
ATOM 4531 C C . MET A 1 567 ? 27.621 -16.933 -35.485 1.00 83.56 567 MET A C 1
ATOM 4533 O O . MET A 1 567 ? 27.966 -16.388 -36.524 1.00 83.56 567 MET A O 1
ATOM 4537 N N . PHE A 1 568 ? 28.157 -16.649 -34.300 1.00 85.12 568 PHE A N 1
ATOM 4538 C CA . PHE A 1 568 ? 29.220 -15.665 -34.117 1.00 85.12 568 PHE A CA 1
ATOM 4539 C C . PHE A 1 568 ? 30.472 -16.000 -34.947 1.00 85.12 568 PHE A C 1
ATOM 4541 O O . PHE A 1 568 ? 30.960 -15.145 -35.683 1.00 85.12 568 PHE A O 1
ATOM 4548 N N . GLU A 1 569 ? 30.927 -17.258 -34.922 1.00 85.44 569 GLU A N 1
ATOM 4549 C CA . GLU A 1 569 ? 32.056 -17.720 -35.745 1.00 85.44 569 GLU A CA 1
ATOM 4550 C C . GLU A 1 569 ? 31.782 -17.590 -37.251 1.00 85.44 569 GLU A C 1
ATOM 4552 O O . GLU A 1 569 ? 32.655 -17.176 -38.011 1.00 85.44 569 GLU A O 1
ATOM 4557 N N . ASN A 1 570 ? 30.554 -17.874 -37.697 1.00 85.69 570 ASN A N 1
ATOM 4558 C CA . ASN A 1 570 ? 30.179 -17.689 -39.100 1.00 85.69 570 ASN A CA 1
ATOM 4559 C C . ASN A 1 570 ? 30.239 -16.214 -39.525 1.00 85.69 570 ASN A C 1
ATOM 4561 O O . ASN A 1 570 ? 30.705 -15.926 -40.625 1.00 85.69 570 ASN A O 1
ATOM 4565 N N . VAL A 1 571 ? 29.784 -15.284 -38.673 1.00 86.25 571 VAL A N 1
ATOM 4566 C CA . VAL A 1 571 ? 29.893 -13.843 -38.960 1.00 86.25 571 VAL A CA 1
ATOM 4567 C C . VAL A 1 571 ? 31.362 -13.431 -39.023 1.00 86.25 571 VAL A C 1
ATOM 4569 O O . VAL A 1 571 ? 31.758 -12.759 -39.967 1.00 86.25 571 VAL A O 1
ATOM 4572 N N . LYS A 1 572 ? 32.202 -13.885 -38.086 1.00 86.31 572 LYS A N 1
ATOM 4573 C CA . LYS A 1 572 ? 33.645 -13.598 -38.128 1.00 86.31 572 LYS A CA 1
ATOM 4574 C C . LYS A 1 572 ? 34.305 -14.106 -39.408 1.00 86.31 572 LYS A C 1
ATOM 4576 O O . LYS A 1 572 ? 35.012 -13.345 -40.060 1.00 86.31 572 LYS A O 1
ATOM 4581 N N . LYS A 1 573 ? 34.012 -15.343 -39.812 1.00 87.56 573 LYS A N 1
ATOM 4582 C CA . LYS A 1 573 ? 34.556 -15.924 -41.043 1.00 87.56 573 LYS A CA 1
ATOM 4583 C C . LYS A 1 573 ? 34.146 -15.134 -42.291 1.00 87.56 573 LYS A C 1
ATOM 4585 O O . LYS A 1 573 ? 34.986 -14.848 -43.135 1.00 87.56 573 LYS A O 1
ATOM 4590 N N . LEU A 1 574 ? 32.877 -14.732 -42.388 1.00 87.25 574 LEU A N 1
ATOM 4591 C CA . LEU A 1 574 ? 32.405 -13.889 -43.493 1.00 87.25 574 LEU A CA 1
ATOM 4592 C C . LEU A 1 574 ? 33.120 -12.533 -43.524 1.00 87.25 574 LEU A C 1
ATOM 4594 O O . LEU A 1 574 ? 33.408 -12.023 -44.601 1.00 87.25 574 LEU A O 1
ATOM 4598 N N . ALA A 1 575 ? 33.425 -11.946 -42.365 1.00 86.50 575 ALA A N 1
ATOM 4599 C CA . ALA A 1 575 ? 34.189 -10.704 -42.304 1.00 86.50 575 ALA A CA 1
ATOM 4600 C C . ALA A 1 575 ? 35.644 -10.891 -42.761 1.00 86.50 575 ALA A C 1
ATOM 4602 O O . ALA A 1 575 ? 36.184 -10.004 -43.409 1.00 86.50 575 ALA A O 1
ATOM 4603 N N . GLU A 1 576 ? 36.273 -12.030 -42.458 1.00 85.44 576 GLU A N 1
ATOM 4604 C CA . GLU A 1 576 ? 37.619 -12.362 -42.946 1.00 85.44 576 GLU A CA 1
ATOM 4605 C C . GLU A 1 576 ? 37.659 -12.583 -44.463 1.00 85.44 576 GLU A C 1
ATOM 4607 O O . GLU A 1 576 ? 38.627 -12.189 -45.097 1.00 85.44 576 GLU A O 1
ATOM 4612 N N . GLU A 1 577 ? 36.603 -13.153 -45.050 1.00 83.00 577 GLU A N 1
ATOM 4613 C CA . GLU A 1 577 ? 36.477 -13.347 -46.504 1.00 83.00 577 GLU A CA 1
ATOM 4614 C C . GLU A 1 577 ? 36.246 -12.030 -47.279 1.00 83.00 577 GLU A C 1
ATOM 4616 O O . GLU A 1 577 ? 36.460 -11.995 -48.489 1.00 83.00 577 GLU A O 1
ATOM 4621 N N . ASN A 1 578 ? 35.813 -10.960 -46.600 1.00 72.00 578 ASN A N 1
ATOM 4622 C CA . ASN A 1 578 ? 35.561 -9.631 -47.181 1.00 72.00 578 ASN A CA 1
ATOM 4623 C C . ASN A 1 578 ? 36.639 -8.582 -46.828 1.00 72.00 578 ASN A C 1
ATOM 4625 O O . ASN A 1 578 ? 36.509 -7.424 -47.233 1.00 72.00 578 ASN A O 1
ATOM 4629 N N . LYS A 1 579 ? 37.673 -8.966 -46.068 1.00 64.31 579 LYS A N 1
ATOM 4630 C CA . LYS A 1 579 ? 38.897 -8.171 -45.874 1.00 64.31 579 LYS A CA 1
ATOM 4631 C C . LYS A 1 579 ? 39.848 -8.373 -47.043 1.00 64.31 579 LYS A C 1
ATOM 4633 O O . LYS A 1 579 ? 40.500 -7.373 -47.415 1.00 64.31 579 LYS A O 1
#